Protein AF-A0A524GL02-F1 (afdb_monomer_lite)

Secondary structure (DSSP, 8-state):
---S-SS-HHHHHHHH--HHHHHHHHHHHHHHBS--S-HHHHHHTT---TT--EEEEET-TTTTTGGGGTTTS-TT-EEEEE-S--TTHHHHHHHHHHHHT-EEEEE-S-GGGGGGSPTT-EEEEEEES-GGG-GGGHHHHHHHEEEEEEEEEEEE-TTTTHHHHTHHHHHHHHTT----SS-HHHHHHHHS-TTTHHHHHTTTEEEEEEEEE--EEEEEGGGHHHHHHHHHTTHHHHTHHHHHH-GGGHHHHHHHHHHHHHHHHHHHSEEEEE--EEEEEEEEE--TTTSTTSS----B-TTT-PBEEEEEETTEEEEEETTT--EE---PEEEEEEE-B-TTSEEEEEEE-SSSSTT-EE-SEEEPPTTS-HHHHHHHHHHHHHSEEEEEEEEEEEEEEEETTTEEEEEEEEEEEEEEE-----TTEEEEEEEETTSPPPBS-HHHHHHHHHHHHHHHHHHHHHHHHHHH-GGGGG-TT----HHHHHHHHHHHHHHHHHHSHHHHHHHHHHHHHHH-GGGGGGHHHHHHHHHHHHHHHHHHHTT-TT---THHHHHHHHHHHHTT--HHHHHHHHHHHHHHHHHHHHHTTTTSSHHHHHHHHHHHHHHHHHHHHHHHHHHHHHT--

Radius of gyration: 33.57 Å; chains: 1; bounding box: 80×61×97 Å

Structure (mmCIF, N/CA/C/O backbone):
data_AF-A0A524GL02-F1
#
_entry.id   AF-A0A524GL02-F1
#
loop_
_atom_site.group_PDB
_atom_site.id
_atom_site.type_symbol
_atom_site.label_atom_id
_atom_site.label_alt_id
_atom_site.label_comp_id
_atom_site.label_asym_id
_atom_site.label_entity_id
_atom_site.label_seq_id
_atom_site.pdbx_PDB_ins_code
_atom_site.Cartn_x
_atom_site.Cartn_y
_atom_site.Cartn_z
_atom_site.occupancy
_atom_site.B_iso_or_equiv
_atom_site.auth_seq_id
_atom_site.auth_comp_id
_atom_site.auth_asym_id
_atom_site.auth_atom_id
_atom_site.pdbx_PDB_model_num
ATOM 1 N N . MET A 1 1 ? -1.924 -6.523 -8.157 1.00 28.69 1 MET A N 1
ATOM 2 C CA . MET A 1 1 ? -1.617 -5.116 -7.836 1.00 28.69 1 MET A CA 1
ATOM 3 C C . MET A 1 1 ? -0.428 -5.189 -6.901 1.00 28.69 1 MET A C 1
ATOM 5 O O . MET A 1 1 ? -0.619 -5.399 -5.720 1.00 28.69 1 MET A O 1
ATOM 9 N N . GLU A 1 2 ? 0.788 -5.145 -7.446 1.00 27.97 2 GLU A N 1
ATOM 10 C CA . GLU A 1 2 ? 2.040 -5.375 -6.697 1.00 27.97 2 GLU A CA 1
ATOM 11 C C . GLU A 1 2 ? 2.736 -4.093 -6.212 1.00 27.97 2 GLU A C 1
ATOM 13 O O . GLU A 1 2 ? 3.783 -4.165 -5.586 1.00 27.97 2 GLU A O 1
ATOM 18 N N . ASN A 1 3 ? 2.179 -2.902 -6.444 1.00 30.61 3 ASN A N 1
ATOM 19 C CA . ASN A 1 3 ? 2.923 -1.660 -6.218 1.00 30.61 3 ASN A CA 1
ATOM 20 C C . ASN A 1 3 ? 2.450 -0.900 -4.980 1.00 30.61 3 ASN A C 1
ATOM 22 O O . ASN A 1 3 ? 1.726 0.086 -5.086 1.00 30.61 3 ASN A O 1
ATOM 26 N N . ILE A 1 4 ? 2.910 -1.338 -3.806 1.00 37.28 4 ILE A N 1
ATOM 27 C CA . ILE A 1 4 ? 3.060 -0.457 -2.642 1.00 37.28 4 ILE A CA 1
ATOM 28 C C . ILE A 1 4 ? 4.566 -0.216 -2.477 1.00 37.28 4 ILE A C 1
ATOM 30 O O . ILE A 1 4 ? 5.282 -1.037 -1.921 1.00 37.28 4 ILE A O 1
ATOM 34 N N . HIS A 1 5 ? 5.020 0.897 -3.061 1.00 50.94 5 HIS A N 1
ATOM 35 C CA . HIS A 1 5 ? 6.333 1.539 -2.914 1.00 50.94 5 HIS A CA 1
ATOM 36 C C . HIS A 1 5 ? 7.578 0.630 -2.941 1.00 50.94 5 HIS A C 1
ATOM 38 O O . HIS A 1 5 ? 8.355 0.608 -1.991 1.00 50.94 5 HIS A O 1
ATOM 44 N N . LEU A 1 6 ? 7.853 -0.008 -4.092 1.00 57.62 6 LEU A N 1
ATOM 45 C CA . LEU A 1 6 ? 9.180 -0.588 -4.391 1.00 57.62 6 LEU A CA 1
ATOM 46 C C . LEU A 1 6 ? 10.317 0.433 -4.176 1.00 57.62 6 LEU A C 1
ATOM 48 O O . LEU A 1 6 ? 11.429 0.057 -3.824 1.00 57.62 6 LEU A O 1
ATOM 52 N N . TYR A 1 7 ? 10.031 1.729 -4.340 1.00 63.56 7 TYR A N 1
ATOM 53 C CA . TYR A 1 7 ? 10.954 2.848 -4.137 1.00 63.56 7 TYR A CA 1
ATOM 54 C C . TYR A 1 7 ? 10.343 3.886 -3.192 1.00 63.56 7 TYR A C 1
ATOM 56 O O . TYR A 1 7 ? 9.169 4.247 -3.329 1.00 63.56 7 TYR A O 1
ATOM 64 N N . THR A 1 8 ? 11.136 4.350 -2.223 1.00 65.88 8 THR A N 1
ATOM 65 C CA . THR A 1 8 ? 10.759 5.445 -1.324 1.00 65.88 8 THR A CA 1
ATOM 66 C C . THR A 1 8 ? 10.859 6.780 -2.061 1.00 65.88 8 THR A C 1
ATOM 68 O O . THR A 1 8 ? 11.523 6.900 -3.093 1.00 65.88 8 THR A O 1
ATOM 71 N N . ILE A 1 9 ? 10.218 7.819 -1.519 1.00 64.56 9 ILE A N 1
ATOM 72 C CA . ILE A 1 9 ? 10.353 9.184 -2.051 1.00 64.56 9 ILE A CA 1
ATOM 73 C C . ILE A 1 9 ? 11.824 9.630 -2.026 1.00 64.56 9 ILE A C 1
ATOM 75 O O . ILE A 1 9 ? 12.260 10.337 -2.932 1.00 64.56 9 ILE A O 1
ATOM 79 N N . ASP A 1 10 ? 12.600 9.191 -1.033 1.00 63.84 10 ASP A N 1
ATOM 80 C CA . ASP A 1 10 ? 14.013 9.544 -0.917 1.00 63.84 10 ASP A CA 1
ATOM 81 C C . ASP A 1 10 ? 14.881 8.850 -1.979 1.00 63.84 10 ASP A C 1
ATOM 83 O O . ASP A 1 10 ? 15.801 9.477 -2.505 1.00 63.84 10 ASP A O 1
ATOM 87 N N . ASP A 1 11 ? 14.553 7.616 -2.379 1.00 67.94 11 ASP A N 1
ATOM 88 C CA . ASP A 1 11 ? 15.238 6.918 -3.483 1.00 67.94 11 ASP A CA 1
ATOM 89 C C . ASP A 1 11 ? 15.036 7.650 -4.818 1.00 67.94 11 ASP A C 1
ATOM 91 O O . ASP A 1 11 ? 15.970 7.842 -5.607 1.00 67.94 11 ASP A O 1
ATOM 95 N N . ILE A 1 12 ? 13.804 8.110 -5.052 1.00 68.19 12 ILE A N 1
ATOM 96 C CA . ILE A 1 12 ? 13.435 8.886 -6.240 1.00 68.19 12 ILE A CA 1
ATOM 97 C C . ILE A 1 12 ? 14.132 10.253 -6.198 1.00 68.19 12 ILE A C 1
ATOM 99 O O . ILE A 1 12 ? 14.771 10.645 -7.176 1.00 68.19 12 ILE A O 1
ATOM 103 N N . LYS A 1 13 ? 14.108 10.949 -5.053 1.00 68.19 13 LYS A N 1
ATOM 104 C CA . LYS A 1 13 ? 14.817 12.226 -4.865 1.00 68.19 13 LYS A CA 1
ATOM 105 C C . LYS A 1 13 ? 16.302 12.103 -5.190 1.00 68.19 13 LYS A C 1
ATOM 107 O O . LYS A 1 13 ? 16.793 12.836 -6.043 1.00 68.19 13 LYS A O 1
ATOM 112 N N . ARG A 1 14 ? 17.002 11.132 -4.597 1.00 68.81 14 ARG A N 1
ATOM 113 C CA . ARG A 1 14 ? 18.447 10.930 -4.819 1.00 68.81 14 ARG A CA 1
ATOM 114 C C . ARG A 1 14 ? 18.798 10.665 -6.284 1.00 68.81 14 ARG A C 1
ATOM 116 O O . ARG A 1 14 ? 19.877 11.048 -6.729 1.00 68.81 14 ARG A O 1
ATOM 123 N N . THR A 1 15 ? 17.893 10.040 -7.036 1.00 63.97 15 THR A N 1
ATOM 124 C CA . THR A 1 15 ? 18.083 9.756 -8.466 1.00 63.97 15 THR A CA 1
ATOM 125 C C . THR A 1 15 ? 17.864 11.000 -9.337 1.00 63.97 15 THR A C 1
ATOM 127 O O . THR A 1 15 ? 18.634 11.248 -10.265 1.00 63.97 15 THR A O 1
ATOM 130 N N . TYR A 1 16 ? 16.834 11.803 -9.049 1.00 64.56 16 TYR A N 1
ATOM 131 C CA . TYR A 1 16 ? 16.331 12.821 -9.983 1.00 64.56 16 TYR A CA 1
ATOM 132 C C . TYR A 1 16 ? 16.578 14.287 -9.571 1.00 64.56 16 TYR A C 1
ATOM 134 O O . TYR A 1 16 ? 16.314 15.179 -10.374 1.00 64.56 16 TYR A O 1
ATOM 142 N N . GLU A 1 17 ? 17.135 14.571 -8.389 1.00 63.22 17 GLU A N 1
ATOM 143 C CA . GLU A 1 17 ? 17.296 15.938 -7.844 1.00 63.22 17 GLU A CA 1
ATOM 144 C C . GLU A 1 17 ? 18.359 16.817 -8.550 1.00 63.22 17 GLU A C 1
ATOM 146 O O . GLU A 1 17 ? 18.339 18.048 -8.439 1.00 63.22 17 GLU A O 1
ATOM 151 N N . SER A 1 18 ? 19.314 16.235 -9.286 1.00 62.78 18 SER A N 1
ATOM 152 C CA . SER A 1 18 ? 20.411 17.002 -9.902 1.00 62.78 18 SER A CA 1
ATOM 153 C C . SER A 1 18 ? 20.133 17.404 -11.357 1.00 62.78 18 SER A C 1
ATOM 155 O O . SER A 1 18 ? 20.278 16.608 -12.282 1.00 62.78 18 SER A O 1
ATOM 157 N N . ILE A 1 19 ? 19.826 18.685 -11.582 1.00 57.81 19 ILE A N 1
ATOM 158 C CA . ILE A 1 19 ? 19.571 19.268 -12.917 1.00 57.81 19 ILE A CA 1
ATOM 159 C C . ILE A 1 19 ? 20.794 19.178 -13.848 1.00 57.81 19 ILE A C 1
ATOM 161 O O . ILE A 1 19 ? 20.657 18.844 -15.024 1.00 57.81 19 ILE A O 1
ATOM 165 N N . GLN A 1 20 ? 22.007 19.423 -13.337 1.00 58.56 20 GLN A N 1
ATOM 166 C CA . GLN A 1 20 ? 23.239 19.335 -14.139 1.00 58.56 20 GLN A CA 1
ATOM 167 C C . GLN A 1 20 ? 23.483 17.918 -14.677 1.00 58.56 20 GLN A C 1
ATOM 169 O O . GLN A 1 20 ? 24.039 17.746 -15.763 1.00 58.56 20 GLN A O 1
ATOM 174 N N . ASN A 1 21 ? 23.017 16.903 -13.946 1.00 63.00 21 ASN A N 1
ATOM 175 C CA . ASN A 1 21 ? 23.101 15.514 -14.369 1.00 63.00 21 ASN A CA 1
ATOM 176 C C . ASN A 1 21 ? 22.163 15.220 -15.549 1.00 63.00 21 ASN A C 1
ATOM 178 O O . ASN A 1 21 ? 22.576 14.525 -16.471 1.00 63.00 21 ASN A O 1
ATOM 182 N N . HIS A 1 22 ? 20.960 15.803 -15.575 1.00 64.25 22 HIS A N 1
ATOM 183 C CA . HIS A 1 22 ? 19.982 15.602 -16.655 1.00 64.25 22 HIS A CA 1
ATOM 184 C C . HIS A 1 22 ? 20.449 16.158 -18.001 1.00 64.25 22 HIS A C 1
ATOM 186 O O . HIS A 1 22 ? 20.315 15.490 -19.025 1.00 64.25 22 HIS A O 1
ATOM 192 N N . VAL A 1 23 ? 21.075 17.341 -18.012 1.00 65.19 23 VAL A N 1
ATOM 193 C CA . VAL A 1 23 ? 21.658 17.932 -19.236 1.00 65.19 23 VAL A CA 1
ATOM 194 C C . VAL A 1 23 ? 22.751 17.028 -19.816 1.00 65.19 23 VAL A C 1
ATOM 196 O O . VAL A 1 23 ? 22.844 16.841 -21.031 1.00 65.19 23 VAL A O 1
ATOM 199 N N . ARG A 1 24 ? 23.562 16.426 -18.944 1.00 71.81 24 ARG A N 1
ATOM 200 C CA . ARG A 1 24 ? 24.654 15.533 -19.335 1.00 71.81 24 ARG A CA 1
ATOM 201 C C . ARG A 1 24 ? 24.135 14.179 -19.822 1.00 71.81 24 ARG A C 1
ATOM 203 O O . ARG A 1 24 ? 24.554 13.728 -20.882 1.00 71.81 24 ARG A O 1
ATOM 210 N N . THR A 1 25 ? 23.141 13.599 -19.147 1.00 76.06 25 THR A N 1
ATOM 211 C CA . THR A 1 25 ? 22.428 12.398 -19.612 1.00 76.06 25 THR A CA 1
ATOM 212 C C . THR A 1 25 ? 21.753 12.623 -20.964 1.00 76.06 25 THR A C 1
ATOM 214 O O . THR A 1 25 ? 21.853 11.761 -21.833 1.00 76.06 25 THR A O 1
ATOM 217 N N . LYS A 1 26 ? 21.129 13.788 -21.190 1.00 76.31 26 LYS A N 1
ATOM 218 C CA . LYS A 1 26 ? 20.567 14.163 -22.498 1.00 76.31 26 LYS A CA 1
ATOM 219 C C . LYS A 1 26 ? 21.640 14.143 -23.588 1.00 76.31 26 LYS A C 1
ATOM 221 O O . LYS A 1 26 ? 21.413 13.558 -24.639 1.00 76.31 26 LYS A O 1
ATOM 226 N N . ARG A 1 27 ? 22.818 14.727 -23.332 1.00 79.94 27 ARG A N 1
ATOM 227 C CA . ARG A 1 27 ? 23.951 14.700 -24.273 1.00 79.94 27 ARG A CA 1
ATOM 228 C C . ARG A 1 27 ? 24.434 13.274 -24.557 1.00 79.94 27 ARG A C 1
ATOM 230 O O . ARG A 1 27 ? 24.669 12.952 -25.713 1.00 79.94 27 ARG A O 1
ATOM 237 N N . ILE A 1 28 ? 24.560 12.434 -23.529 1.00 84.25 28 ILE A N 1
ATOM 238 C CA . ILE A 1 28 ? 24.955 11.027 -23.695 1.00 84.25 28 ILE A CA 1
ATOM 239 C C . ILE A 1 28 ? 23.932 10.292 -24.571 1.00 84.25 28 ILE A C 1
ATOM 241 O O . ILE A 1 28 ? 24.309 9.655 -25.547 1.00 84.25 28 ILE A O 1
ATOM 245 N N . ILE A 1 29 ? 22.634 10.435 -24.283 1.00 83.06 29 ILE A N 1
ATOM 246 C CA . ILE A 1 29 ? 21.576 9.825 -25.098 1.00 83.06 29 ILE A CA 1
ATOM 247 C C . ILE A 1 29 ? 21.675 10.314 -26.549 1.00 83.06 29 ILE A C 1
ATOM 249 O O . ILE A 1 29 ? 21.721 9.489 -27.446 1.00 83.06 29 ILE A O 1
ATOM 253 N N . LEU A 1 30 ? 21.774 11.624 -26.794 1.00 82.06 30 LEU A N 1
ATOM 254 C CA . LEU A 1 30 ? 21.858 12.168 -28.157 1.00 82.06 30 LEU A CA 1
ATOM 255 C C . LEU A 1 30 ? 23.078 11.668 -28.944 1.00 82.06 30 LEU A C 1
ATOM 257 O O . LEU A 1 30 ? 22.991 11.516 -30.157 1.00 82.06 30 LEU A O 1
ATOM 261 N N . ASN A 1 31 ? 24.200 11.418 -28.268 1.00 85.94 31 ASN A N 1
ATOM 262 C CA . ASN A 1 31 ? 25.437 10.994 -28.918 1.00 85.94 31 ASN A CA 1
ATOM 263 C C . ASN A 1 31 ? 25.479 9.493 -29.239 1.00 85.94 31 ASN A C 1
ATOM 265 O O . ASN A 1 31 ? 26.148 9.112 -30.196 1.00 85.94 31 ASN A O 1
ATOM 269 N N . TYR A 1 32 ? 24.812 8.656 -28.438 1.00 89.06 32 TYR A N 1
ATOM 270 C CA . TYR A 1 32 ? 24.940 7.192 -28.513 1.00 89.06 32 TYR A CA 1
ATOM 271 C C . TYR A 1 32 ? 23.640 6.463 -28.879 1.00 89.06 32 TYR A C 1
ATOM 273 O O . TYR A 1 32 ? 23.646 5.244 -29.030 1.00 89.06 32 TYR A O 1
ATOM 281 N N . SER A 1 33 ? 22.523 7.182 -29.013 1.00 88.94 33 SER A N 1
ATOM 282 C CA . SER A 1 33 ? 21.236 6.630 -29.449 1.00 88.94 33 SER A CA 1
ATOM 283 C C . SER A 1 33 ? 21.289 6.215 -30.915 1.00 88.94 33 SER A C 1
ATOM 285 O O . SER A 1 33 ? 21.628 7.024 -31.777 1.00 88.94 33 SER A O 1
ATOM 287 N N . GLN A 1 34 ? 20.920 4.967 -31.207 1.00 87.69 34 GLN A N 1
ATOM 288 C CA . GLN A 1 34 ? 20.782 4.497 -32.588 1.00 87.69 34 GLN A CA 1
ATOM 289 C C . GLN A 1 34 ? 19.579 5.135 -33.289 1.00 87.69 34 GLN A C 1
ATOM 291 O O . GLN A 1 34 ? 19.626 5.396 -34.490 1.00 87.69 34 GLN A O 1
ATOM 296 N N . ASN A 1 35 ? 18.515 5.422 -32.537 1.00 86.00 35 ASN A N 1
ATOM 297 C CA . ASN A 1 35 ? 17.372 6.172 -33.032 1.00 86.00 35 ASN A CA 1
ATOM 298 C C . ASN A 1 35 ? 17.5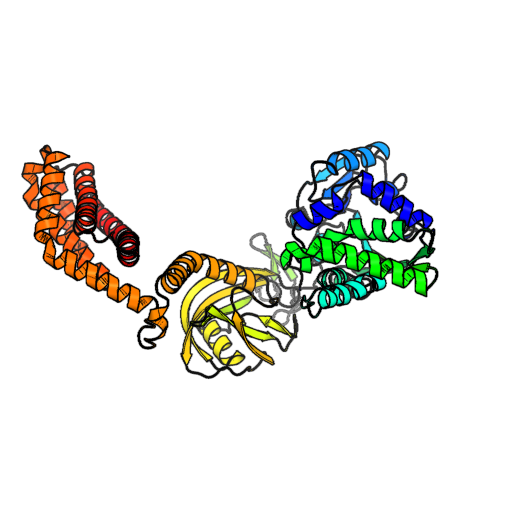60 7.663 -32.722 1.00 86.00 35 ASN A C 1
ATOM 300 O O . ASN A 1 35 ? 17.601 8.062 -31.557 1.00 86.00 35 ASN A O 1
ATOM 304 N N . THR A 1 36 ? 17.698 8.491 -33.759 1.00 80.81 36 THR A N 1
ATOM 305 C CA . THR A 1 36 ? 17.903 9.943 -33.617 1.00 80.81 36 THR A CA 1
ATOM 306 C C . THR A 1 36 ? 16.600 10.731 -33.490 1.00 80.81 36 THR A C 1
ATOM 308 O O . THR A 1 36 ? 16.652 11.949 -33.329 1.00 80.81 36 THR A O 1
ATOM 311 N N . GLY A 1 37 ? 15.441 10.074 -33.607 1.00 81.38 37 GLY A N 1
ATOM 312 C CA . GLY A 1 37 ? 14.141 10.712 -33.413 1.00 81.38 37 GLY A CA 1
ATOM 313 C C . GLY A 1 37 ? 13.922 11.137 -31.960 1.00 81.38 37 GLY A C 1
ATOM 314 O O . GLY A 1 37 ? 14.463 10.536 -31.031 1.00 81.38 37 GLY A O 1
ATOM 315 N N . ASP A 1 38 ? 13.108 12.170 -31.747 1.00 86.00 38 ASP A N 1
ATOM 316 C CA . ASP A 1 38 ? 12.673 12.551 -30.405 1.00 86.00 38 ASP A CA 1
ATOM 317 C C . ASP A 1 38 ? 11.358 11.843 -30.072 1.00 86.00 38 ASP A C 1
ATOM 319 O O . ASP A 1 38 ? 10.316 12.118 -30.668 1.00 86.00 38 ASP A O 1
ATOM 323 N N . ILE A 1 39 ? 11.384 10.946 -29.085 1.00 88.94 39 ILE A N 1
ATOM 324 C CA . ILE A 1 39 ? 10.184 10.233 -28.631 1.00 88.94 39 ILE A CA 1
ATOM 325 C C . ILE A 1 39 ? 9.063 11.187 -28.189 1.00 88.94 39 ILE A C 1
ATOM 327 O O . ILE A 1 39 ? 7.891 10.831 -28.271 1.00 88.94 39 ILE A O 1
ATOM 331 N N . ARG A 1 40 ? 9.391 12.410 -27.749 1.00 91.00 40 ARG A N 1
ATOM 332 C CA . ARG A 1 40 ? 8.402 13.436 -27.386 1.00 91.00 40 ARG A CA 1
ATOM 333 C C . ARG A 1 40 ? 7.663 13.958 -28.615 1.00 91.00 40 ARG A C 1
ATOM 335 O O . ARG A 1 40 ? 6.459 14.168 -28.550 1.00 91.00 40 ARG A O 1
ATOM 342 N N . GLU A 1 41 ? 8.363 14.128 -29.736 1.00 90.31 41 GLU A N 1
ATOM 343 C CA . GLU A 1 41 ? 7.744 14.499 -31.013 1.00 90.31 41 GLU A CA 1
ATOM 344 C C . GLU A 1 41 ? 6.885 13.348 -31.527 1.00 90.31 41 GLU A C 1
ATOM 346 O O . GLU A 1 41 ? 5.716 13.560 -31.832 1.00 90.31 41 GLU A O 1
ATOM 351 N N . VAL A 1 42 ? 7.404 12.114 -31.487 1.00 91.31 42 VAL A N 1
ATOM 352 C CA . VAL A 1 42 ? 6.635 10.899 -31.814 1.00 91.31 42 VAL A CA 1
ATOM 353 C C . VAL A 1 42 ? 5.395 10.779 -30.929 1.00 91.31 42 VAL A C 1
ATOM 355 O O . VAL A 1 42 ? 4.343 10.355 -31.391 1.00 91.31 42 VAL A O 1
ATOM 358 N N . ALA A 1 43 ? 5.461 11.188 -29.661 1.00 93.56 43 ALA A N 1
ATOM 359 C CA . ALA A 1 43 ? 4.314 11.156 -28.764 1.00 93.56 43 ALA A CA 1
ATOM 360 C C . ALA A 1 43 ? 3.227 12.183 -29.116 1.00 93.56 43 ALA A C 1
ATOM 362 O O . ALA A 1 43 ? 2.067 11.948 -28.785 1.00 93.56 43 ALA A O 1
ATOM 363 N N . LEU A 1 44 ? 3.575 13.272 -29.804 1.00 94.19 44 LEU A N 1
ATOM 364 C CA . LEU A 1 44 ? 2.671 14.376 -30.146 1.00 94.19 44 LEU A CA 1
ATOM 365 C C . LEU A 1 44 ? 2.277 14.403 -31.633 1.00 94.19 44 LEU A C 1
ATOM 367 O O . LEU A 1 44 ? 1.306 15.061 -32.004 1.00 94.19 44 LEU A O 1
ATOM 371 N N . GLU A 1 45 ? 3.009 13.689 -32.485 1.00 92.69 45 GLU A N 1
ATOM 372 C CA . GLU A 1 45 ? 2.822 13.669 -33.932 1.00 92.69 45 GLU A CA 1
ATOM 373 C C . GLU A 1 45 ? 1.390 13.274 -34.327 1.00 92.69 45 GLU A C 1
ATOM 375 O O . GLU A 1 45 ? 0.883 12.217 -33.947 1.00 92.69 45 GLU A O 1
ATOM 380 N N . GLY A 1 46 ? 0.734 14.130 -35.113 1.00 87.38 46 GLY A N 1
ATOM 381 C CA . GLY A 1 46 ? -0.623 13.891 -35.608 1.00 87.38 46 GLY A CA 1
ATOM 382 C C . GLY A 1 46 ? -1.751 14.196 -34.615 1.00 87.38 46 GLY A C 1
ATOM 383 O O . GLY A 1 46 ? -2.912 13.997 -34.968 1.00 87.38 46 GLY A O 1
ATOM 384 N N . LEU A 1 47 ? -1.455 14.702 -33.409 1.00 91.88 47 LEU A N 1
ATOM 385 C CA . LEU A 1 47 ? -2.482 15.115 -32.446 1.00 91.88 47 LEU A CA 1
ATOM 386 C C . LEU A 1 47 ? -2.997 16.534 -32.721 1.00 91.88 47 LEU A C 1
ATOM 388 O O . LEU A 1 47 ? -2.218 17.478 -32.849 1.00 91.88 47 LEU A O 1
ATOM 392 N N . ASP A 1 48 ? -4.322 16.705 -32.732 1.00 88.69 48 ASP A N 1
ATOM 393 C CA . ASP A 1 48 ? -4.952 18.030 -32.693 1.00 88.69 48 ASP A CA 1
ATOM 394 C C . ASP A 1 48 ? -5.085 18.507 -31.241 1.00 88.69 48 ASP A C 1
ATOM 396 O O . ASP A 1 48 ? -6.020 18.143 -30.527 1.00 88.69 48 ASP A O 1
ATOM 400 N N . LEU A 1 49 ? -4.144 19.346 -30.805 1.00 91.56 49 LEU A N 1
ATOM 401 C CA . LEU A 1 49 ? -4.136 19.933 -29.462 1.00 91.56 49 LEU A CA 1
ATOM 402 C C . LEU A 1 49 ? -4.775 21.331 -29.409 1.00 91.56 49 LEU A C 1
ATOM 404 O O . LEU A 1 49 ? -4.752 21.989 -28.370 1.00 91.56 49 LEU A O 1
ATOM 408 N N . SER A 1 50 ? -5.416 21.790 -30.491 1.00 86.25 50 SER A N 1
ATOM 409 C CA . SER A 1 50 ? -5.996 23.142 -30.581 1.00 86.25 50 SER A CA 1
ATOM 410 C C . SER A 1 50 ? -7.144 23.407 -29.591 1.00 86.25 50 SER A C 1
ATOM 412 O O . SER A 1 50 ? -7.549 24.559 -29.373 1.00 86.25 50 SER A O 1
ATOM 414 N N . ARG A 1 51 ? -7.709 22.348 -29.002 1.00 87.12 51 ARG A N 1
ATOM 415 C CA . ARG A 1 51 ? -8.813 22.405 -28.032 1.00 87.12 51 ARG A CA 1
ATOM 416 C C . ARG A 1 51 ? -8.364 22.295 -26.577 1.00 87.12 51 ARG A C 1
ATOM 418 O O . ARG A 1 51 ? -9.160 22.643 -25.711 1.00 87.12 51 ARG A O 1
ATOM 425 N N . VAL A 1 52 ? -7.126 21.871 -26.329 1.00 93.25 52 VAL A N 1
ATOM 426 C CA . VAL A 1 52 ? -6.568 21.682 -24.986 1.00 93.25 52 VAL A CA 1
ATOM 427 C C . VAL A 1 52 ? -6.450 23.035 -24.285 1.00 93.25 52 VAL A C 1
ATOM 429 O O . VAL A 1 52 ? -5.901 23.980 -24.850 1.00 93.25 52 VAL A O 1
ATOM 432 N N . ARG A 1 53 ? -6.989 23.135 -23.066 1.00 93.31 53 ARG A N 1
ATOM 433 C CA . ARG A 1 53 ? -6.932 24.334 -22.215 1.00 93.31 53 ARG A CA 1
ATOM 434 C C . ARG A 1 53 ? -6.287 24.062 -20.865 1.00 93.31 53 ARG A C 1
ATOM 436 O O . ARG A 1 53 ? -5.688 24.976 -20.312 1.00 93.31 53 ARG A O 1
ATOM 443 N N . ASN A 1 54 ? -6.394 22.841 -20.350 1.00 96.38 54 ASN A N 1
ATOM 444 C CA . ASN A 1 54 ? -5.798 22.431 -19.083 1.00 96.38 54 ASN A CA 1
ATOM 445 C C . ASN A 1 54 ? -4.934 21.183 -19.286 1.00 96.38 54 ASN A C 1
ATOM 447 O O . ASN A 1 54 ? -5.427 20.143 -19.727 1.00 96.38 54 ASN A O 1
ATOM 451 N N . VAL A 1 55 ? -3.653 21.285 -18.936 1.00 97.44 55 VAL A N 1
ATOM 452 C CA . VAL A 1 55 ? -2.667 20.202 -19.036 1.00 97.44 55 VAL A CA 1
ATOM 453 C C . VAL A 1 55 ? -2.176 19.821 -17.644 1.00 97.44 55 VAL A C 1
ATOM 455 O O . VAL A 1 55 ? -1.874 20.705 -16.845 1.00 97.44 55 VAL A O 1
ATOM 458 N N . LEU A 1 56 ? -2.044 18.524 -17.371 1.00 97.38 56 LEU A N 1
ATOM 459 C CA . LEU A 1 56 ? -1.354 17.997 -16.193 1.00 97.38 56 LEU A CA 1
ATOM 460 C C . LEU A 1 56 ? -0.140 17.166 -16.622 1.00 97.38 56 LEU A C 1
ATOM 462 O O . LEU A 1 56 ? -0.298 16.150 -17.296 1.00 97.38 56 LEU A O 1
ATOM 466 N N . ASP A 1 57 ? 1.058 17.556 -16.192 1.00 96.44 57 ASP A N 1
ATOM 467 C CA . ASP A 1 57 ? 2.293 16.777 -16.363 1.00 96.44 57 ASP A CA 1
ATOM 468 C C . ASP A 1 57 ? 2.652 16.088 -15.033 1.00 96.44 57 ASP A C 1
ATOM 470 O O . ASP A 1 57 ? 3.027 16.737 -14.051 1.00 96.44 57 ASP A O 1
ATOM 474 N N . MET A 1 58 ? 2.468 14.766 -14.972 1.00 94.31 58 MET A N 1
ATOM 475 C CA . MET A 1 58 ? 2.684 13.940 -13.783 1.00 94.31 58 MET A CA 1
ATOM 476 C C . MET A 1 58 ? 4.107 13.379 -13.738 1.00 94.31 58 MET A C 1
ATOM 478 O O . MET A 1 58 ? 4.505 12.566 -14.577 1.00 94.31 58 MET A O 1
ATOM 482 N N . GLY A 1 59 ? 4.851 13.727 -12.688 1.00 87.75 59 GLY A N 1
ATOM 483 C CA . GLY A 1 59 ? 6.292 13.483 -12.627 1.00 87.75 59 GLY A CA 1
ATOM 484 C C . GLY A 1 59 ? 7.036 14.413 -13.582 1.00 87.75 59 GLY A C 1
ATOM 485 O O . GLY A 1 59 ? 7.909 13.966 -14.323 1.00 87.75 59 GLY A O 1
ATOM 486 N N . CYS A 1 60 ? 6.646 15.691 -13.601 1.00 85.94 60 CYS A N 1
ATOM 487 C CA . CYS A 1 60 ? 7.075 16.644 -14.623 1.00 85.94 60 CYS A CA 1
ATOM 488 C C . CYS A 1 60 ? 8.582 16.943 -14.603 1.00 85.94 60 CYS A C 1
ATOM 490 O O . CYS A 1 60 ? 9.125 17.461 -15.586 1.00 85.94 60 CYS A O 1
ATOM 492 N N . GLY A 1 61 ? 9.277 16.669 -13.491 1.00 84.62 61 GLY A N 1
ATOM 493 C CA . GLY A 1 61 ? 10.668 17.059 -13.310 1.00 84.62 61 GLY A CA 1
ATOM 494 C C . GLY A 1 61 ? 10.855 18.555 -13.579 1.00 84.62 61 GLY A C 1
ATOM 495 O O . GLY A 1 61 ? 10.093 19.390 -13.098 1.00 84.62 61 GLY A O 1
ATOM 496 N N . TYR A 1 62 ? 11.837 18.900 -14.412 1.00 78.12 62 TYR A N 1
ATOM 497 C CA . TYR A 1 62 ? 12.097 20.279 -14.852 1.00 78.12 62 TYR A CA 1
ATOM 498 C C . TYR A 1 62 ? 11.260 20.726 -16.075 1.00 78.12 62 TYR A C 1
ATOM 500 O O . TYR A 1 62 ? 11.541 21.774 -16.660 1.00 78.12 62 TYR A O 1
ATOM 508 N N . GLY A 1 63 ? 10.250 19.947 -16.484 1.00 80.62 63 GLY A N 1
ATOM 509 C CA . GLY A 1 63 ? 9.370 20.255 -17.620 1.00 80.62 63 GLY A CA 1
ATOM 510 C C . GLY A 1 63 ? 9.889 19.773 -18.975 1.00 80.62 63 GLY A C 1
ATOM 511 O O . GLY A 1 63 ? 9.572 20.369 -20.000 1.00 80.62 63 GLY A O 1
ATOM 512 N N . PHE A 1 64 ? 10.697 18.708 -19.004 1.00 83.94 64 PHE A N 1
ATOM 513 C CA . PHE A 1 64 ? 11.325 18.220 -20.239 1.00 83.94 64 PHE A CA 1
ATOM 514 C C . PHE A 1 64 ? 10.319 17.787 -21.309 1.00 83.94 64 PHE A C 1
ATOM 516 O O . PHE A 1 64 ? 10.493 18.118 -22.478 1.00 83.94 64 PHE A O 1
ATOM 523 N N . PHE A 1 65 ? 9.284 17.030 -20.935 1.00 89.19 65 PHE A N 1
ATOM 524 C CA . PHE A 1 65 ? 8.236 16.667 -21.888 1.00 89.19 65 PHE A CA 1
ATOM 525 C C . PHE A 1 65 ? 7.372 17.887 -22.216 1.00 89.19 65 PHE A C 1
ATOM 527 O O . PHE A 1 65 ? 7.104 18.150 -23.384 1.00 89.19 65 PHE A O 1
ATOM 534 N N . THR A 1 66 ? 7.003 18.663 -21.190 1.00 91.25 66 THR A N 1
ATOM 535 C CA . THR A 1 66 ? 6.221 19.898 -21.333 1.00 91.25 66 THR A CA 1
ATOM 536 C C . THR A 1 66 ? 6.810 20.849 -22.385 1.00 91.25 66 THR A C 1
ATOM 538 O O . THR A 1 66 ? 6.053 21.373 -23.194 1.00 91.25 66 THR A O 1
ATOM 541 N N . GLU A 1 67 ? 8.138 21.011 -22.465 1.00 90.19 67 GLU A N 1
ATOM 542 C CA . GLU A 1 67 ? 8.815 21.839 -23.482 1.00 90.19 67 GLU A CA 1
ATOM 543 C C . GLU A 1 67 ? 8.378 21.519 -24.926 1.00 90.19 67 GLU A C 1
ATOM 545 O O . GLU A 1 67 ? 8.226 22.427 -25.746 1.00 90.19 67 GLU A O 1
ATOM 550 N N . SER A 1 68 ? 8.116 20.246 -25.236 1.00 90.00 68 SER A N 1
ATOM 551 C CA . SER A 1 68 ? 7.705 19.794 -26.573 1.00 90.00 68 SER A CA 1
ATOM 552 C C . SER A 1 68 ? 6.290 20.232 -26.968 1.00 90.00 68 SER A C 1
ATOM 554 O O . SER A 1 68 ? 5.930 20.127 -28.136 1.00 90.00 68 SER A O 1
ATOM 556 N N . LEU A 1 69 ? 5.494 20.772 -26.038 1.00 92.25 69 LEU A N 1
ATOM 557 C CA . LEU A 1 69 ? 4.166 21.333 -26.322 1.00 92.25 69 LEU A CA 1
ATOM 558 C C . LEU A 1 69 ? 4.225 22.758 -26.898 1.00 92.25 69 LEU A C 1
ATOM 560 O O . LEU A 1 69 ? 3.191 23.331 -27.254 1.00 92.25 69 LEU A O 1
ATOM 564 N N . LYS A 1 70 ? 5.418 23.363 -26.969 1.00 90.94 70 LYS A N 1
ATOM 565 C CA . LYS A 1 70 ? 5.597 24.750 -27.403 1.00 90.94 70 LYS A CA 1
ATOM 566 C C . LYS A 1 70 ? 5.040 24.967 -28.810 1.00 90.94 70 LYS A C 1
ATOM 568 O O . LYS A 1 70 ? 5.496 24.357 -29.770 1.00 90.94 70 LYS A O 1
ATOM 573 N N . GLY A 1 71 ? 4.091 25.895 -28.930 1.00 88.44 71 GLY A N 1
ATOM 574 C CA . GLY A 1 71 ? 3.475 26.249 -30.211 1.00 88.44 71 GLY A CA 1
ATOM 575 C C . GLY A 1 71 ? 2.392 25.277 -30.689 1.00 88.44 71 GLY A C 1
ATOM 576 O O . GLY A 1 71 ? 1.813 25.516 -31.745 1.00 88.44 71 GLY A O 1
ATOM 577 N N . LEU A 1 72 ? 2.088 24.223 -29.922 1.00 90.06 72 LEU A N 1
ATOM 578 C CA . LEU A 1 72 ? 1.007 23.275 -30.222 1.00 90.06 72 LEU A CA 1
ATOM 579 C C . LEU A 1 72 ? -0.299 23.608 -29.480 1.00 90.06 72 LEU A C 1
ATOM 581 O O . LEU A 1 72 ? -1.370 23.162 -29.888 1.00 90.06 72 LEU A O 1
ATOM 585 N N . LEU A 1 73 ? -0.219 24.397 -28.403 1.00 92.38 73 LEU A N 1
ATOM 586 C CA . LEU A 1 73 ? -1.346 24.774 -27.543 1.00 92.38 73 LEU A CA 1
ATOM 587 C C . LEU A 1 73 ? -1.746 26.242 -27.749 1.00 92.38 73 LEU A C 1
ATOM 589 O O . LEU A 1 73 ? -0.919 27.072 -28.137 1.00 92.38 73 LEU A O 1
ATOM 593 N N . LYS A 1 74 ? -2.995 26.589 -27.414 1.00 90.00 74 LYS A N 1
ATOM 594 C CA . LYS A 1 74 ? -3.476 27.985 -27.401 1.00 90.00 74 LYS A CA 1
ATOM 595 C C . LYS A 1 74 ? -2.774 28.806 -26.322 1.00 90.00 74 LYS A C 1
ATOM 597 O O . LYS A 1 74 ? -2.509 28.282 -25.248 1.00 90.00 74 LYS A O 1
ATOM 602 N N . GLU A 1 75 ? -2.553 30.096 -26.564 1.00 84.50 75 GLU A N 1
ATOM 603 C CA . GLU A 1 75 ? -1.840 30.993 -25.631 1.00 84.50 75 GLU A CA 1
ATOM 604 C C . GLU A 1 75 ? -2.445 31.021 -24.212 1.00 84.50 75 GLU A C 1
ATOM 606 O O . GLU A 1 75 ? -1.720 31.110 -23.229 1.00 84.50 75 GLU A O 1
ATOM 611 N N . GLU A 1 76 ? -3.766 30.861 -24.084 1.00 89.38 76 GLU A N 1
ATOM 612 C CA . GLU A 1 76 ? -4.482 30.854 -22.795 1.00 89.38 76 GLU A CA 1
ATOM 613 C C . GLU A 1 76 ? -4.400 29.516 -22.031 1.00 89.38 76 GLU A C 1
ATOM 615 O O . GLU A 1 76 ? -5.020 29.368 -20.977 1.00 89.38 76 GLU A O 1
ATOM 620 N N . THR A 1 77 ? -3.673 28.526 -22.557 1.00 93.81 77 THR A N 1
ATOM 621 C CA . THR A 1 77 ? -3.588 27.188 -21.957 1.00 93.81 77 THR A CA 1
ATOM 622 C C . THR A 1 77 ? -2.875 27.235 -20.611 1.00 93.81 77 THR A C 1
ATOM 624 O O . THR A 1 77 ? -1.826 27.867 -20.452 1.00 93.81 77 THR A O 1
ATOM 627 N N . HIS A 1 78 ? -3.447 26.528 -19.643 1.00 95.88 78 HIS A N 1
ATOM 628 C CA . HIS A 1 78 ? -2.912 26.366 -18.307 1.00 95.88 78 HIS A CA 1
ATOM 629 C C . HIS A 1 78 ? -2.215 25.010 -18.166 1.00 95.88 78 HIS A C 1
ATOM 631 O O . HIS A 1 78 ? -2.809 23.970 -18.453 1.00 95.88 78 HIS A O 1
ATOM 637 N N . ILE A 1 79 ? -0.959 25.018 -17.721 1.00 96.81 79 ILE A N 1
ATOM 638 C CA . ILE A 1 79 ? -0.139 23.815 -17.558 1.00 96.81 79 ILE A CA 1
ATOM 639 C C . ILE A 1 79 ? 0.205 23.636 -16.080 1.00 96.81 79 ILE A C 1
ATOM 641 O O . ILE A 1 79 ? 0.854 24.483 -15.469 1.00 96.81 79 ILE A O 1
ATOM 645 N N . VAL A 1 80 ? -0.204 22.511 -15.506 1.00 96.38 80 VAL A N 1
ATOM 646 C CA . VAL A 1 80 ? 0.057 22.151 -14.113 1.00 96.38 80 VAL A CA 1
ATOM 647 C C . VAL A 1 80 ? 1.110 21.049 -14.073 1.00 96.38 80 VAL A C 1
ATOM 649 O O . VAL A 1 80 ? 0.903 19.964 -14.612 1.00 96.38 80 VAL A O 1
ATOM 652 N N . GLY A 1 81 ? 2.241 21.312 -13.424 1.00 93.88 81 GLY A N 1
ATOM 653 C CA . GLY A 1 81 ? 3.253 20.297 -13.128 1.00 93.88 81 GLY A CA 1
ATOM 654 C C . GLY A 1 81 ? 3.009 19.659 -11.764 1.00 93.88 81 GLY A C 1
ATOM 655 O O . GLY A 1 81 ? 2.662 20.355 -10.809 1.00 93.88 81 GLY A O 1
ATOM 656 N N . MET A 1 82 ? 3.200 18.347 -11.647 1.00 92.06 82 MET A N 1
ATOM 657 C CA . MET A 1 82 ? 3.150 17.632 -10.371 1.00 92.06 82 MET A CA 1
ATOM 658 C C . MET A 1 82 ? 4.422 16.813 -10.171 1.00 92.06 82 MET A C 1
ATOM 660 O O . MET A 1 82 ? 4.731 15.939 -10.981 1.00 92.06 82 MET A O 1
ATOM 664 N N . ASP A 1 83 ? 5.135 17.053 -9.072 1.00 87.69 83 ASP A N 1
ATOM 665 C CA . ASP A 1 83 ? 6.343 16.306 -8.717 1.00 87.69 83 ASP A CA 1
ATOM 666 C C . ASP A 1 83 ? 6.573 16.313 -7.195 1.00 87.69 83 ASP A C 1
ATOM 668 O O . ASP A 1 83 ? 6.247 17.275 -6.502 1.00 87.69 83 ASP A O 1
ATOM 672 N N . VAL A 1 84 ? 7.164 15.241 -6.660 1.00 81.69 84 VAL A N 1
ATOM 673 C CA . VAL A 1 84 ? 7.500 15.128 -5.226 1.00 81.69 84 VAL A CA 1
ATOM 674 C C . VAL A 1 84 ? 8.742 15.939 -4.838 1.00 81.69 84 VAL A C 1
ATOM 676 O O . VAL A 1 84 ? 9.012 16.131 -3.648 1.00 81.69 84 VAL A O 1
ATOM 679 N N . ILE A 1 85 ? 9.530 16.388 -5.819 1.00 76.38 85 ILE A N 1
ATOM 680 C CA . ILE A 1 85 ? 10.750 17.174 -5.631 1.00 76.38 85 ILE A CA 1
ATOM 681 C C . ILE A 1 85 ? 10.420 18.658 -5.839 1.00 76.38 85 ILE A C 1
ATOM 683 O O . ILE A 1 85 ? 10.277 19.108 -6.967 1.00 76.38 85 ILE A O 1
ATOM 687 N N . ASP A 1 86 ? 10.327 19.447 -4.765 1.00 74.31 86 ASP A N 1
ATOM 688 C CA . ASP A 1 86 ? 9.948 20.869 -4.864 1.00 74.31 86 ASP A CA 1
ATOM 689 C C . ASP A 1 86 ? 11.138 21.789 -5.219 1.00 74.31 86 ASP A C 1
ATOM 691 O O . ASP A 1 86 ? 11.200 22.361 -6.308 1.00 74.31 86 ASP A O 1
ATOM 695 N N . HIS A 1 87 ? 12.130 21.873 -4.321 1.00 66.44 87 HIS A N 1
ATOM 696 C CA . HIS A 1 87 ? 13.128 22.956 -4.227 1.00 66.44 87 HIS A CA 1
ATOM 697 C C . HIS A 1 87 ? 13.945 23.296 -5.493 1.00 66.44 87 HIS A C 1
ATOM 699 O O . HIS A 1 87 ? 14.561 24.358 -5.523 1.00 66.44 87 HIS A O 1
ATOM 705 N N . LYS A 1 88 ? 13.990 22.428 -6.513 1.00 68.75 88 LYS A N 1
ATOM 706 C CA . LYS A 1 88 ? 14.715 22.660 -7.783 1.00 68.75 88 LYS A CA 1
ATOM 707 C C . LYS A 1 88 ? 13.855 22.475 -9.036 1.00 68.75 88 LYS A C 1
ATOM 709 O O . LYS A 1 88 ? 14.069 23.167 -10.034 1.00 68.75 88 LYS A O 1
ATOM 714 N N . ASN A 1 89 ? 12.885 21.563 -8.999 1.00 77.56 89 ASN A N 1
ATOM 715 C CA . ASN A 1 89 ? 12.046 21.266 -10.158 1.00 77.56 89 ASN A CA 1
ATOM 716 C C . ASN A 1 89 ? 10.946 22.313 -10.341 1.00 77.56 89 ASN A C 1
ATOM 718 O O . ASN A 1 89 ? 10.684 22.674 -11.482 1.00 77.56 89 ASN A O 1
ATOM 722 N N . ARG A 1 90 ? 10.383 22.877 -9.258 1.00 85.38 90 ARG A N 1
ATOM 723 C CA . ARG A 1 90 ? 9.341 23.915 -9.348 1.00 85.38 90 ARG A CA 1
ATOM 724 C C . ARG A 1 90 ? 9.797 25.116 -10.174 1.00 85.38 90 ARG A C 1
ATOM 726 O O . ARG A 1 90 ? 9.135 25.487 -11.137 1.00 85.38 90 ARG A O 1
ATOM 733 N N . GLU A 1 91 ? 10.920 25.727 -9.800 1.00 85.00 91 GLU A N 1
ATOM 734 C CA . GLU A 1 91 ? 11.432 26.930 -10.472 1.00 85.00 91 GLU A CA 1
ATOM 735 C C . GLU A 1 91 ? 11.786 26.641 -11.935 1.00 85.00 91 GLU A C 1
ATOM 737 O O . GLU A 1 91 ? 11.402 27.393 -12.832 1.00 85.00 91 GLU A O 1
ATOM 742 N N . SER A 1 92 ? 12.450 25.509 -12.184 1.00 83.75 92 SER A N 1
ATOM 743 C CA . SER A 1 92 ? 12.829 25.082 -13.533 1.00 83.75 92 SER A CA 1
ATOM 744 C C . SER A 1 92 ? 11.604 24.829 -14.416 1.00 83.75 92 SER A C 1
ATOM 746 O O . SER A 1 92 ? 11.547 25.320 -15.540 1.00 83.75 92 SER A O 1
ATOM 748 N N . PHE A 1 93 ? 10.598 24.122 -13.895 1.00 88.69 93 PHE A N 1
ATOM 749 C CA . PHE A 1 93 ? 9.347 23.837 -14.593 1.00 88.69 93 PHE A CA 1
ATOM 750 C C . PHE A 1 93 ? 8.582 25.121 -14.925 1.00 88.69 93 PHE A C 1
ATOM 752 O O . PHE A 1 93 ? 8.238 25.351 -16.083 1.00 88.69 93 PHE A O 1
ATOM 759 N N . LEU A 1 94 ? 8.367 25.997 -13.936 1.00 91.19 94 LEU A N 1
ATOM 760 C CA . LEU A 1 94 ? 7.656 27.263 -14.142 1.00 91.19 94 LEU A CA 1
ATOM 761 C C . LEU A 1 94 ? 8.395 28.173 -15.133 1.00 91.19 94 LEU A C 1
ATOM 763 O O . LEU A 1 94 ? 7.755 28.837 -15.950 1.00 91.19 94 LEU A O 1
ATOM 767 N N . THR A 1 95 ? 9.731 28.165 -15.116 1.00 88.38 95 THR A N 1
ATOM 768 C CA . THR A 1 95 ? 10.554 28.884 -16.100 1.00 88.38 95 THR A CA 1
ATOM 769 C C . THR A 1 95 ? 10.353 28.323 -17.507 1.00 88.38 95 THR A C 1
ATOM 771 O O . THR A 1 95 ? 10.145 29.093 -18.443 1.00 88.38 95 THR A O 1
ATOM 774 N N . THR A 1 96 ? 10.358 26.995 -17.668 1.00 87.88 96 THR A N 1
ATOM 775 C CA . THR A 1 96 ? 10.080 26.329 -18.950 1.00 87.88 96 THR A CA 1
ATOM 776 C C . THR A 1 96 ? 8.704 26.726 -19.489 1.00 87.88 96 THR A C 1
ATOM 778 O O . THR A 1 96 ? 8.615 27.204 -20.618 1.00 87.88 96 THR A O 1
ATOM 781 N N . VAL A 1 97 ? 7.652 26.636 -18.668 1.00 91.50 97 VAL A N 1
ATOM 782 C CA . VAL A 1 97 ? 6.278 27.002 -19.060 1.00 91.50 97 VAL A CA 1
ATOM 783 C C . VAL A 1 97 ? 6.172 28.486 -19.436 1.00 91.50 97 VAL A C 1
ATOM 785 O O . VAL A 1 97 ? 5.594 28.829 -20.469 1.00 91.50 97 VAL A O 1
ATOM 788 N N . THR A 1 98 ? 6.808 29.369 -18.662 1.00 91.62 98 THR A N 1
ATOM 789 C CA . THR A 1 98 ? 6.831 30.816 -18.942 1.00 91.62 98 THR A CA 1
ATOM 790 C C . THR A 1 98 ? 7.551 31.123 -20.259 1.00 91.62 98 THR A C 1
ATOM 792 O O . THR A 1 98 ? 7.058 31.908 -21.066 1.00 91.62 98 THR A O 1
ATOM 795 N N . ASN A 1 99 ? 8.681 30.463 -20.534 1.00 90.62 99 ASN A N 1
ATOM 796 C CA . ASN A 1 99 ? 9.445 30.619 -21.781 1.00 90.62 99 ASN A CA 1
ATOM 797 C C . ASN A 1 99 ? 8.705 30.101 -23.026 1.00 90.62 99 ASN A C 1
ATOM 799 O O . ASN A 1 99 ? 9.054 30.452 -24.159 1.00 90.62 99 ASN A O 1
ATOM 803 N N . MET A 1 100 ? 7.709 29.237 -22.832 1.00 90.94 100 MET A N 1
ATOM 804 C CA . MET A 1 100 ? 6.810 28.779 -23.889 1.00 90.94 100 MET A CA 1
ATOM 805 C C . MET A 1 100 ? 5.648 29.751 -24.135 1.00 90.94 100 MET A C 1
ATOM 807 O O . MET A 1 100 ? 5.019 29.655 -25.184 1.00 90.94 100 MET A O 1
ATOM 811 N N . GLY A 1 101 ? 5.402 30.695 -23.217 1.00 90.31 101 GLY A N 1
ATOM 812 C CA . GLY A 1 101 ? 4.318 31.674 -23.302 1.00 90.31 101 GLY A CA 1
ATOM 813 C C . GLY A 1 101 ? 2.996 31.219 -22.676 1.00 90.31 101 GLY A C 1
ATOM 814 O O . GLY A 1 101 ? 1.967 31.811 -22.983 1.00 90.31 101 GLY A O 1
ATOM 815 N N . TYR A 1 102 ? 3.005 30.194 -21.817 1.00 93.50 102 TYR A N 1
ATOM 816 C CA . TYR A 1 102 ? 1.799 29.658 -21.172 1.00 93.50 102 TYR A CA 1
ATOM 817 C C . TYR A 1 102 ? 1.730 30.015 -19.685 1.00 93.50 102 TYR A C 1
ATOM 819 O O . TYR A 1 102 ? 2.728 30.392 -19.063 1.00 93.50 102 TYR A O 1
ATOM 827 N N . LYS A 1 103 ? 0.543 29.864 -19.088 1.00 92.75 103 LYS A N 1
ATOM 828 C CA . LYS A 1 103 ? 0.367 29.987 -17.637 1.00 92.75 103 LYS A CA 1
ATOM 829 C C . LYS A 1 103 ? 0.731 28.660 -16.967 1.00 92.75 103 LYS A C 1
ATOM 831 O O . LYS A 1 103 ? 0.244 27.614 -17.392 1.00 92.75 103 LYS A O 1
ATOM 836 N N . GLY A 1 104 ? 1.554 28.708 -15.920 1.00 92.38 104 GLY A N 1
ATOM 837 C CA . GLY A 1 104 ? 2.030 27.522 -15.208 1.00 92.38 104 GLY A CA 1
ATOM 838 C C . GLY A 1 104 ? 1.712 27.530 -13.718 1.00 92.38 104 GLY A C 1
ATOM 839 O O . GLY A 1 104 ? 1.934 28.546 -13.065 1.00 92.38 104 GLY A O 1
ATOM 840 N N . ASP A 1 105 ? 1.289 26.382 -13.193 1.00 94.25 105 ASP A N 1
ATOM 841 C CA . ASP A 1 105 ? 1.186 26.088 -11.759 1.00 94.25 105 ASP A CA 1
ATOM 842 C C . ASP A 1 105 ? 1.993 24.820 -11.419 1.00 94.25 105 ASP A C 1
ATOM 844 O O . ASP A 1 105 ? 2.306 24.005 -12.290 1.00 94.25 105 ASP A O 1
ATOM 848 N N . PHE A 1 106 ? 2.348 24.637 -10.142 1.00 92.44 106 PHE A N 1
ATOM 849 C CA . PHE A 1 106 ? 3.127 23.478 -9.693 1.00 92.44 106 PHE A CA 1
ATOM 850 C C . PHE A 1 106 ? 2.639 22.924 -8.351 1.00 92.44 106 PHE A C 1
ATOM 852 O O . PHE A 1 106 ? 2.541 23.652 -7.355 1.00 92.44 106 PHE A O 1
ATOM 859 N N . ILE A 1 107 ? 2.413 21.612 -8.311 1.00 90.75 107 ILE A N 1
ATOM 860 C CA . ILE A 1 107 ? 1.954 20.852 -7.150 1.00 90.75 107 ILE A CA 1
ATOM 861 C C . ILE A 1 107 ? 3.117 20.013 -6.612 1.00 90.75 107 ILE A C 1
ATOM 863 O O . ILE A 1 107 ? 3.533 19.036 -7.233 1.00 90.75 107 ILE A O 1
ATOM 867 N N . ALA A 1 108 ? 3.611 20.383 -5.429 1.00 86.69 108 ALA A N 1
ATOM 868 C CA . ALA A 1 108 ? 4.683 19.677 -4.724 1.00 86.69 108 ALA A CA 1
ATOM 869 C C . ALA A 1 108 ? 4.133 18.562 -3.820 1.00 86.69 108 ALA A C 1
ATOM 871 O O . ALA A 1 108 ? 4.300 18.584 -2.600 1.00 86.69 108 ALA A O 1
ATOM 872 N N . GLU A 1 109 ? 3.420 17.609 -4.411 1.00 80.69 109 GLU A N 1
ATOM 873 C CA . GLU A 1 109 ? 2.801 16.490 -3.698 1.00 80.69 109 GLU A CA 1
ATOM 874 C C . GLU A 1 109 ? 3.018 15.179 -4.461 1.00 80.69 109 GLU A C 1
ATOM 876 O O . GLU A 1 109 ? 3.467 15.159 -5.607 1.00 80.69 109 GLU A O 1
ATOM 881 N N . ASN A 1 110 ? 2.707 14.050 -3.821 1.00 80.75 110 ASN A N 1
ATOM 882 C CA . ASN A 1 110 ? 2.740 12.763 -4.508 1.00 80.75 110 ASN A CA 1
ATOM 883 C C . ASN A 1 110 ? 1.617 12.652 -5.551 1.00 80.75 110 ASN A C 1
ATOM 885 O O . ASN A 1 110 ? 0.600 13.343 -5.492 1.00 80.75 110 ASN A O 1
ATOM 889 N N . ALA A 1 111 ? 1.763 11.687 -6.461 1.00 83.75 111 ALA A N 1
ATOM 890 C CA . ALA A 1 111 ? 0.764 11.425 -7.492 1.00 83.75 111 ALA A CA 1
ATOM 891 C C . ALA A 1 111 ? -0.635 11.106 -6.922 1.00 83.75 111 ALA A C 1
ATOM 893 O O . ALA A 1 111 ? -1.628 11.326 -7.604 1.00 83.75 111 ALA A O 1
ATOM 894 N N . ASN A 1 112 ? -0.760 10.653 -5.662 1.00 76.06 112 ASN A N 1
ATOM 895 C CA . ASN A 1 112 ? -2.070 10.393 -5.049 1.00 76.06 112 ASN A CA 1
ATOM 896 C C . ASN A 1 112 ? -2.917 11.666 -4.871 1.00 76.06 112 ASN A C 1
ATOM 898 O O . ASN A 1 112 ? -4.125 11.539 -4.673 1.00 76.06 112 ASN A O 1
ATOM 902 N N . ARG A 1 113 ? -2.334 12.870 -4.982 1.00 85.00 113 ARG A N 1
ATOM 903 C CA . ARG A 1 113 ? -3.066 14.144 -4.945 1.00 85.00 113 ARG A CA 1
ATOM 904 C C . ARG A 1 113 ? -4.187 14.220 -5.986 1.00 85.00 113 ARG A C 1
ATOM 906 O O . ARG A 1 113 ? -5.207 14.861 -5.734 1.00 85.00 113 ARG A O 1
ATOM 913 N N . ILE A 1 114 ? -4.066 13.507 -7.108 1.00 83.31 114 ILE A N 1
ATOM 914 C CA . ILE A 1 114 ? -5.119 13.489 -8.131 1.00 83.31 114 ILE A CA 1
ATOM 915 C C . ILE A 1 114 ? -6.449 12.912 -7.621 1.00 83.31 114 ILE A C 1
ATOM 917 O O . ILE A 1 114 ? -7.501 13.308 -8.111 1.00 83.31 114 ILE A O 1
ATOM 921 N N . LYS A 1 115 ? -6.437 12.063 -6.579 1.00 75.38 115 LYS A N 1
ATOM 922 C CA . LYS A 1 115 ? -7.651 11.480 -5.968 1.00 75.38 115 LYS A CA 1
ATOM 923 C C . LYS A 1 115 ? -8.614 12.529 -5.414 1.00 75.38 115 LYS A C 1
ATOM 925 O O . LYS A 1 115 ? -9.804 12.270 -5.291 1.00 75.38 115 LYS A O 1
ATOM 930 N N . THR A 1 116 ? -8.097 13.699 -5.046 1.00 75.81 116 THR A N 1
ATOM 931 C CA . THR A 1 116 ? -8.894 14.802 -4.493 1.00 75.81 116 THR A CA 1
ATOM 932 C C . THR A 1 116 ? -9.204 15.892 -5.517 1.00 75.81 116 THR A C 1
ATOM 934 O O . THR A 1 116 ? -9.829 16.885 -5.160 1.00 75.81 116 THR A O 1
ATOM 937 N N . MET A 1 117 ? -8.731 15.754 -6.759 1.00 84.25 117 MET A N 1
ATOM 938 C CA . MET A 1 117 ? -9.017 16.702 -7.839 1.00 84.25 117 MET A CA 1
ATOM 939 C C . MET A 1 117 ? -10.415 16.475 -8.411 1.00 84.25 117 MET A C 1
ATOM 941 O O . MET A 1 117 ? -10.939 15.362 -8.355 1.00 84.25 117 MET A O 1
ATOM 945 N N . GLU A 1 118 ? -11.004 17.524 -8.978 1.00 81.06 118 GLU A N 1
ATOM 946 C CA . GLU A 1 118 ? -12.325 17.462 -9.605 1.00 81.06 118 GLU A CA 1
ATOM 947 C C . GLU A 1 118 ? -12.314 16.572 -10.859 1.00 81.06 118 GLU A C 1
ATOM 949 O O . GLU A 1 118 ? -11.307 16.481 -11.569 1.00 81.06 118 GLU A O 1
ATOM 954 N N . ASP A 1 119 ? -13.436 15.894 -11.106 1.00 83.50 119 ASP A N 1
ATOM 955 C CA . ASP A 1 119 ? -13.647 15.090 -12.314 1.00 83.50 119 ASP A CA 1
ATOM 956 C C . ASP A 1 119 ? -13.564 15.989 -13.560 1.00 83.50 119 ASP A C 1
ATOM 958 O O . ASP A 1 119 ? -13.999 17.140 -13.521 1.00 83.50 119 ASP A O 1
ATOM 962 N N . SER A 1 120 ? -13.026 15.465 -14.664 1.00 89.06 120 SER A N 1
ATOM 963 C CA . SER A 1 120 ? -12.943 16.181 -15.950 1.00 89.06 120 SER A CA 1
ATOM 964 C C . SER A 1 120 ? -12.333 17.593 -15.870 1.00 89.06 120 SER A C 1
ATOM 966 O O . SER A 1 120 ? -12.785 18.523 -16.538 1.00 89.06 120 SER A O 1
ATOM 968 N N . SER A 1 121 ? -11.294 17.752 -15.049 1.00 91.81 121 SER A N 1
ATOM 969 C CA . SER A 1 121 ? -10.568 19.010 -14.836 1.00 91.81 121 SER A CA 1
ATOM 970 C C . SER A 1 121 ? -9.429 19.255 -15.839 1.00 91.81 121 SER A C 1
ATOM 972 O O . SER A 1 121 ? -8.967 20.392 -15.962 1.00 91.81 121 SER A O 1
ATOM 974 N N . PHE A 1 122 ? -8.994 18.230 -16.581 1.00 96.19 122 PHE A N 1
ATOM 975 C CA . PHE A 1 122 ? -7.887 18.312 -17.540 1.00 96.19 122 PHE A CA 1
ATOM 976 C C . PHE A 1 122 ? -8.268 17.804 -18.933 1.00 96.19 122 PHE A C 1
ATOM 978 O O . PHE A 1 122 ? -8.982 16.817 -19.077 1.00 96.19 122 PHE A O 1
ATOM 985 N N . ASP A 1 123 ? -7.734 18.447 -19.972 1.00 96.12 123 ASP A N 1
ATOM 986 C CA . ASP A 1 123 ? -7.912 18.033 -21.372 1.00 96.12 123 ASP A CA 1
ATOM 987 C C . ASP A 1 123 ? -6.752 17.141 -21.851 1.00 96.12 123 ASP A C 1
ATOM 989 O O . ASP A 1 123 ? -6.907 16.338 -22.769 1.00 96.12 123 ASP A O 1
ATOM 993 N N . LEU A 1 124 ? -5.577 17.282 -21.232 1.00 97.56 124 LEU A N 1
ATOM 994 C CA . LEU A 1 124 ? -4.381 16.503 -21.534 1.00 97.56 124 LEU A CA 1
ATOM 995 C C . LEU A 1 124 ? -3.674 16.121 -20.234 1.00 97.56 124 LEU A C 1
ATOM 997 O O . LEU A 1 124 ? -3.314 16.990 -19.441 1.00 97.56 124 LEU A O 1
ATOM 1001 N N . VAL A 1 125 ? -3.436 14.828 -20.034 1.00 97.81 125 VAL A N 1
ATOM 1002 C CA . VAL A 1 125 ? -2.594 14.325 -18.942 1.00 97.81 125 VAL A CA 1
ATOM 1003 C C . VAL A 1 125 ? -1.388 13.620 -19.550 1.00 97.81 125 VAL A C 1
ATOM 1005 O O . VAL A 1 125 ? -1.524 12.823 -20.478 1.00 97.81 125 VAL A O 1
ATOM 1008 N N . ILE A 1 126 ? -0.202 13.909 -19.028 1.00 97.75 126 ILE A N 1
ATOM 1009 C CA . ILE A 1 126 ? 1.063 13.331 -19.475 1.00 97.75 126 ILE A CA 1
ATOM 1010 C C . ILE A 1 126 ? 1.716 12.619 -18.293 1.00 97.75 126 ILE A C 1
ATOM 1012 O O . ILE A 1 126 ? 1.805 13.166 -17.199 1.00 97.75 126 ILE A O 1
ATOM 1016 N N . ALA A 1 127 ? 2.192 11.398 -18.521 1.00 96.50 127 ALA A N 1
ATOM 1017 C CA . ALA A 1 127 ? 3.026 10.652 -17.587 1.00 96.50 127 ALA A CA 1
ATOM 1018 C C . ALA A 1 127 ? 4.221 10.058 -18.346 1.00 96.50 127 ALA A C 1
ATOM 1020 O O . ALA A 1 127 ? 4.176 8.931 -18.848 1.00 96.50 127 ALA A O 1
ATOM 1021 N N . SER A 1 128 ? 5.293 10.841 -18.474 1.00 94.25 128 SER A N 1
ATOM 1022 C CA . SER A 1 128 ? 6.493 10.450 -19.220 1.00 94.25 128 SER A CA 1
ATOM 1023 C C . SER A 1 128 ? 7.531 9.816 -18.293 1.00 94.25 128 SER A C 1
ATOM 1025 O O . SER A 1 128 ? 8.084 10.490 -17.429 1.00 94.25 128 SER A O 1
ATOM 1027 N N . TYR A 1 129 ? 7.789 8.514 -18.453 1.00 90.62 129 TYR A N 1
ATOM 1028 C CA . TYR A 1 129 ? 8.683 7.713 -17.604 1.00 90.62 129 TYR A CA 1
ATOM 1029 C C . TYR A 1 129 ? 8.399 7.847 -16.095 1.00 90.62 129 TYR A C 1
ATOM 1031 O O . TYR A 1 129 ? 9.308 7.831 -15.266 1.00 90.62 129 TYR A O 1
ATOM 1039 N N . SER A 1 130 ? 7.124 7.991 -15.731 1.00 91.75 130 SER A N 1
ATOM 1040 C CA . SER A 1 130 ? 6.691 8.157 -14.340 1.00 91.75 130 SER A CA 1
ATOM 1041 C C . SER A 1 130 ? 5.596 7.167 -13.932 1.00 91.75 130 SER A C 1
ATOM 1043 O O . SER A 1 130 ? 5.552 6.743 -12.778 1.00 91.75 130 SER A O 1
ATOM 1045 N N . LEU A 1 131 ? 4.755 6.715 -14.872 1.00 91.69 131 LEU A N 1
ATOM 1046 C CA . LEU A 1 131 ? 3.571 5.902 -14.569 1.00 91.69 131 LEU A CA 1
ATOM 1047 C C . LEU A 1 131 ? 3.887 4.551 -13.908 1.00 91.69 131 LEU A C 1
ATOM 1049 O O . LEU A 1 131 ? 3.091 4.066 -13.107 1.00 91.69 131 LEU A O 1
ATOM 1053 N N . TYR A 1 132 ? 5.055 3.959 -14.175 1.00 88.56 132 TYR A N 1
ATOM 1054 C CA . TYR A 1 132 ? 5.490 2.719 -13.519 1.00 88.56 132 TYR A CA 1
ATOM 1055 C C . TYR A 1 132 ? 5.719 2.871 -12.003 1.00 88.56 132 TYR A C 1
ATOM 1057 O O . TYR A 1 132 ? 5.686 1.873 -11.287 1.00 88.56 132 TYR A O 1
ATOM 1065 N N . PHE A 1 133 ? 5.854 4.095 -11.473 1.00 83.50 133 PHE A N 1
ATOM 1066 C CA . PHE A 1 133 ? 5.871 4.340 -10.024 1.00 83.50 133 PHE A CA 1
ATOM 1067 C C . PHE A 1 133 ? 4.472 4.346 -9.387 1.00 83.50 133 PHE A C 1
ATOM 1069 O O . PHE A 1 133 ? 4.351 4.163 -8.176 1.00 83.50 133 PHE A O 1
ATOM 1076 N N . PHE A 1 134 ? 3.413 4.573 -10.168 1.00 86.19 134 PHE A N 1
ATOM 1077 C CA . PHE A 1 134 ? 2.041 4.708 -9.664 1.00 86.19 134 PHE A CA 1
ATOM 1078 C C . PHE A 1 134 ? 0.966 4.134 -10.614 1.00 86.19 134 PHE A C 1
ATOM 1080 O O . PHE A 1 134 ? -0.054 4.780 -10.865 1.00 86.19 134 PHE A O 1
ATOM 1087 N N . PRO A 1 135 ? 1.105 2.889 -11.111 1.00 82.81 135 PRO A N 1
ATOM 1088 C CA . PRO A 1 135 ? 0.157 2.326 -12.078 1.00 82.81 135 PRO A CA 1
ATOM 1089 C C . PRO A 1 135 ? -1.244 2.089 -11.496 1.00 82.81 135 PRO A C 1
ATOM 1091 O O . PRO A 1 135 ? -2.199 1.894 -12.242 1.00 82.81 135 PRO A O 1
ATOM 1094 N N . HIS A 1 136 ? -1.403 2.106 -10.169 1.00 77.38 136 HIS A N 1
ATOM 1095 C CA . HIS A 1 136 ? -2.710 2.030 -9.507 1.00 77.38 136 HIS A CA 1
ATOM 1096 C C . HIS A 1 136 ? -3.571 3.283 -9.718 1.00 77.38 136 HIS A C 1
ATOM 1098 O O . HIS A 1 136 ? -4.764 3.243 -9.441 1.00 77.38 136 HIS A O 1
ATOM 1104 N N . LEU A 1 137 ? -2.987 4.384 -10.201 1.00 84.88 137 LEU A N 1
ATOM 1105 C CA . LEU A 1 137 ? -3.677 5.653 -10.430 1.00 84.88 137 LEU A CA 1
ATOM 1106 C C . LEU A 1 137 ? -4.270 5.804 -11.836 1.00 84.88 137 LEU A C 1
ATOM 1108 O O . LEU A 1 137 ? -4.891 6.824 -12.106 1.00 84.88 137 LEU A O 1
ATOM 1112 N N . ILE A 1 138 ? -4.134 4.811 -12.721 1.00 88.00 138 ILE A N 1
ATOM 1113 C CA . ILE A 1 138 ? -4.656 4.886 -14.100 1.00 88.00 138 ILE A CA 1
ATOM 1114 C C . ILE A 1 138 ? -6.161 5.209 -14.127 1.00 88.00 138 ILE A C 1
ATOM 1116 O O . ILE A 1 138 ? -6.598 6.029 -14.931 1.00 88.00 138 ILE A O 1
ATOM 1120 N N . GLY A 1 139 ? -6.950 4.631 -13.215 1.00 82.56 139 GLY A N 1
ATOM 1121 C CA . GLY A 1 139 ? -8.380 4.940 -13.119 1.00 82.56 139 GLY A CA 1
ATOM 1122 C C . GLY A 1 139 ? -8.677 6.374 -12.677 1.00 82.56 139 GLY A C 1
ATOM 1123 O O . GLY A 1 139 ? -9.608 6.994 -13.182 1.00 82.56 139 GLY A O 1
ATOM 1124 N N . GLU A 1 140 ? -7.855 6.930 -11.790 1.00 84.06 140 GLU A N 1
ATOM 1125 C CA . GLU A 1 140 ? -7.971 8.325 -11.357 1.00 84.06 140 GLU A CA 1
ATOM 1126 C C . GLU A 1 140 ? -7.526 9.296 -12.456 1.00 84.06 140 GLU A C 1
ATOM 1128 O O . GLU A 1 140 ? -8.144 10.342 -12.624 1.00 84.06 140 GLU A O 1
ATOM 1133 N N . ILE A 1 141 ? -6.512 8.928 -13.249 1.00 94.06 141 ILE A N 1
ATOM 1134 C CA . ILE A 1 141 ? -6.097 9.674 -14.445 1.00 94.06 141 ILE A CA 1
ATOM 1135 C C . ILE A 1 141 ? -7.252 9.747 -15.449 1.00 94.06 141 ILE A C 1
ATOM 1137 O O . ILE A 1 141 ? -7.557 10.823 -15.955 1.00 94.06 141 ILE A O 1
ATOM 1141 N N . ALA A 1 142 ? -7.934 8.626 -15.701 1.00 92.19 142 ALA A N 1
ATOM 1142 C CA . ALA A 1 142 ? -9.114 8.617 -16.563 1.00 92.19 142 ALA A CA 1
ATOM 1143 C C . ALA A 1 142 ? -10.254 9.485 -15.998 1.00 92.19 142 ALA A C 1
ATOM 1145 O O . ALA A 1 142 ? -10.913 10.183 -16.759 1.00 92.19 142 ALA A O 1
ATOM 1146 N N . ARG A 1 143 ? -10.462 9.499 -14.673 1.00 88.44 143 ARG A N 1
ATOM 1147 C CA . ARG A 1 143 ? -11.508 10.304 -14.013 1.00 88.44 143 ARG A CA 1
ATOM 1148 C C . ARG A 1 143 ? -11.294 11.816 -14.153 1.00 88.44 143 ARG A C 1
ATOM 1150 O O . ARG A 1 143 ? -12.257 12.558 -14.331 1.00 88.44 143 ARG A O 1
ATOM 1157 N N . ILE A 1 144 ? -10.056 12.290 -14.026 1.00 92.81 144 ILE A N 1
ATOM 1158 C CA . ILE A 1 144 ? -9.754 13.731 -14.100 1.00 92.81 144 ILE A CA 1
ATOM 1159 C C . ILE A 1 144 ? -9.695 14.257 -15.541 1.00 92.81 144 ILE A C 1
ATOM 1161 O O . ILE A 1 144 ? -9.658 15.471 -15.734 1.00 92.81 144 ILE A O 1
ATOM 1165 N N . LEU A 1 145 ? -9.691 13.376 -16.546 1.00 94.69 145 LEU A N 1
ATOM 1166 C CA . LEU A 1 145 ? -9.723 13.761 -17.954 1.00 94.69 145 LEU A CA 1
ATOM 1167 C C . LEU A 1 145 ? -11.142 14.128 -18.410 1.00 94.69 145 LEU A C 1
ATOM 1169 O O . LEU A 1 145 ? -12.136 13.528 -17.996 1.00 94.69 145 LEU A O 1
ATOM 1173 N N . ALA A 1 146 ? -11.239 15.134 -19.277 1.00 92.56 146 ALA A N 1
ATOM 1174 C CA . ALA A 1 146 ? -12.460 15.459 -20.006 1.00 92.56 146 ALA A CA 1
ATOM 1175 C C . ALA A 1 146 ? -12.857 14.319 -20.965 1.00 92.56 146 ALA A C 1
ATOM 1177 O O . ALA A 1 146 ? -12.026 13.491 -21.323 1.00 92.56 146 ALA A O 1
ATOM 1178 N N . GLU A 1 147 ? -14.112 14.288 -21.423 1.00 86.69 147 GLU A N 1
ATOM 1179 C CA . GLU A 1 147 ? -14.639 13.228 -22.308 1.00 86.69 147 GLU A CA 1
ATOM 1180 C C . GLU A 1 147 ? -13.827 13.059 -23.609 1.00 86.69 147 GLU A C 1
ATOM 1182 O O . GLU A 1 147 ? -13.557 11.936 -24.036 1.00 86.69 147 GLU A O 1
ATOM 1187 N N . ASP A 1 148 ? -13.367 14.173 -24.184 1.00 89.62 148 ASP A N 1
ATOM 1188 C CA . ASP A 1 148 ? -12.479 14.216 -25.357 1.00 89.62 148 ASP A CA 1
ATOM 1189 C C . ASP A 1 148 ? -10.989 14.340 -24.971 1.00 89.62 148 ASP A C 1
ATOM 1191 O O . ASP A 1 148 ? -10.139 14.662 -25.803 1.00 89.62 148 ASP A O 1
ATOM 1195 N N . GLY A 1 149 ? -10.666 14.132 -23.693 1.00 94.00 149 GLY A N 1
ATOM 1196 C CA . GLY A 1 149 ? -9.327 14.288 -23.149 1.00 94.00 149 GLY A CA 1
ATOM 1197 C C . GLY A 1 149 ? -8.363 13.198 -23.615 1.00 94.00 149 GLY A C 1
ATOM 1198 O O . GLY A 1 149 ? -8.754 12.060 -23.897 1.00 94.00 149 GLY A O 1
ATOM 1199 N N . ILE A 1 150 ? -7.079 13.548 -23.672 1.00 97.12 150 ILE A N 1
ATOM 1200 C CA . ILE A 1 150 ? -6.007 12.658 -24.128 1.00 97.12 150 ILE A CA 1
ATOM 1201 C C . ILE A 1 150 ? -5.095 12.322 -22.949 1.00 97.12 150 ILE A C 1
ATOM 1203 O O . ILE A 1 150 ? -4.622 13.208 -22.237 1.00 97.12 150 ILE A O 1
ATOM 1207 N N . PHE A 1 151 ? -4.799 11.037 -22.768 1.00 97.94 151 PHE A N 1
ATOM 1208 C CA . PHE A 1 151 ? -3.735 10.591 -21.873 1.00 97.94 151 PHE A CA 1
ATOM 1209 C C . PHE A 1 151 ? -2.525 10.117 -22.674 1.00 97.94 151 PHE A C 1
ATOM 1211 O O . PHE A 1 151 ? -2.655 9.230 -23.518 1.00 97.94 151 PHE A O 1
ATOM 1218 N N . ILE A 1 152 ? -1.344 10.660 -22.384 1.00 98.12 152 ILE A N 1
ATOM 1219 C CA . ILE A 1 152 ? -0.081 10.228 -22.988 1.00 98.12 152 ILE A CA 1
ATOM 1220 C C . ILE A 1 152 ? 0.800 9.610 -21.904 1.00 98.12 152 ILE A C 1
ATOM 1222 O O . ILE A 1 152 ? 1.225 10.293 -20.972 1.00 98.12 152 ILE A O 1
ATOM 1226 N N . ALA A 1 153 ? 1.117 8.326 -22.049 1.00 97.62 153 ALA A N 1
ATOM 1227 C CA . ALA A 1 153 ? 2.078 7.635 -21.198 1.00 97.62 153 ALA A CA 1
ATOM 1228 C C . ALA A 1 153 ? 3.289 7.196 -22.022 1.00 97.62 153 ALA A C 1
ATOM 1230 O O . ALA A 1 153 ? 3.139 6.495 -23.021 1.00 97.62 153 ALA A O 1
ATOM 1231 N N . VAL A 1 154 ? 4.490 7.571 -21.582 1.00 96.31 154 VAL A N 1
ATOM 1232 C CA . VAL A 1 154 ? 5.751 7.094 -22.173 1.00 96.31 154 VAL A CA 1
ATOM 1233 C C . VAL A 1 154 ? 6.414 6.147 -21.184 1.00 96.31 154 VAL A C 1
ATOM 1235 O O . VAL A 1 154 ? 6.575 6.490 -20.012 1.00 96.31 154 VAL A O 1
ATOM 1238 N N . THR A 1 155 ? 6.780 4.948 -21.627 1.00 94.81 155 THR A N 1
ATOM 1239 C CA . THR A 1 155 ? 7.464 3.960 -20.784 1.00 94.81 155 THR A CA 1
ATOM 1240 C C . THR A 1 155 ? 8.454 3.128 -21.598 1.00 94.81 155 THR A C 1
ATOM 1242 O O . THR A 1 155 ? 8.569 3.302 -22.807 1.00 94.81 155 THR A O 1
ATOM 1245 N N . HIS A 1 156 ? 9.169 2.233 -20.928 1.00 93.62 156 HIS A N 1
ATOM 1246 C CA . HIS A 1 156 ? 10.163 1.331 -21.503 1.00 93.62 156 HIS A CA 1
ATOM 1247 C C . HIS A 1 156 ? 9.624 -0.105 -21.643 1.00 93.62 156 HIS A C 1
ATOM 1249 O O . HIS A 1 156 ? 8.539 -0.446 -21.158 1.00 93.62 156 HIS A O 1
ATOM 1255 N N . THR A 1 157 ? 10.399 -0.971 -22.290 1.00 92.25 157 THR A N 1
ATOM 1256 C CA . THR A 1 157 ? 10.175 -2.428 -22.286 1.00 92.25 157 THR A CA 1
ATOM 1257 C C . THR A 1 157 ? 10.663 -3.083 -20.997 1.00 92.25 157 THR A C 1
ATOM 1259 O O . THR A 1 157 ? 11.590 -2.595 -20.351 1.00 92.25 157 THR A O 1
ATOM 1262 N N . GLU A 1 158 ? 10.113 -4.247 -20.643 1.00 90.38 158 GLU A N 1
ATOM 1263 C CA . GLU A 1 158 ? 10.625 -5.052 -19.514 1.00 90.38 158 GLU A CA 1
ATOM 1264 C C . GLU A 1 158 ? 12.108 -5.430 -19.665 1.00 90.38 158 GLU A C 1
ATOM 1266 O O . GLU A 1 158 ? 12.791 -5.696 -18.680 1.00 90.38 158 GLU A O 1
ATOM 1271 N N . SER A 1 159 ? 12.618 -5.429 -20.900 1.00 87.69 159 SER A N 1
ATOM 1272 C CA . SER A 1 159 ? 14.013 -5.730 -21.238 1.00 87.69 159 SER A CA 1
ATOM 1273 C C . SER A 1 159 ? 14.931 -4.501 -21.271 1.00 87.69 159 SER A C 1
ATOM 1275 O O . SER A 1 159 ? 16.089 -4.614 -21.682 1.00 87.69 159 SER A O 1
ATOM 1277 N N . SER A 1 160 ? 14.446 -3.327 -20.860 1.00 90.00 160 SER A N 1
ATOM 1278 C CA . SER A 1 160 ? 15.249 -2.104 -20.830 1.00 90.00 160 SER A CA 1
ATOM 1279 C C . SER A 1 160 ? 16.469 -2.275 -19.925 1.00 90.00 160 SER A C 1
ATOM 1281 O O . SER A 1 160 ? 16.359 -2.750 -18.797 1.00 90.00 160 SER A O 1
ATOM 1283 N N . LEU A 1 161 ? 17.648 -1.894 -20.421 1.00 90.31 161 LEU A N 1
ATOM 1284 C CA . LEU A 1 161 ? 18.940 -2.028 -19.740 1.00 90.31 161 LEU A CA 1
ATOM 1285 C C . LEU A 1 161 ? 19.293 -3.460 -19.300 1.00 90.31 161 LEU A C 1
ATOM 1287 O O . LEU A 1 161 ? 20.085 -3.623 -18.365 1.00 90.31 161 LEU A O 1
ATOM 1291 N N . LYS A 1 162 ? 18.741 -4.498 -19.947 1.00 91.06 162 LYS A N 1
ATOM 1292 C CA . LYS A 1 162 ? 18.990 -5.904 -19.580 1.00 91.06 162 LYS A CA 1
ATOM 1293 C C . LYS A 1 162 ? 20.479 -6.238 -19.463 1.00 91.06 162 LYS A C 1
ATOM 1295 O O . LYS A 1 162 ? 20.853 -6.992 -18.572 1.00 91.06 162 LYS A O 1
ATOM 1300 N N . GLU A 1 163 ? 21.328 -5.648 -20.307 1.00 91.56 163 GLU A N 1
ATOM 1301 C CA . GLU A 1 163 ? 22.770 -5.903 -20.338 1.00 91.56 163 GLU A CA 1
ATOM 1302 C C . GLU A 1 163 ? 23.453 -5.443 -19.047 1.00 91.56 163 GLU A C 1
ATOM 1304 O O . GLU A 1 163 ? 24.315 -6.136 -18.516 1.00 91.56 163 GLU A O 1
ATOM 1309 N N . ALA A 1 164 ? 23.027 -4.300 -18.507 1.00 90.06 164 ALA A N 1
ATOM 1310 C CA . ALA A 1 164 ? 23.503 -3.791 -17.227 1.00 90.06 164 ALA A CA 1
ATOM 1311 C C . ALA A 1 164 ? 22.866 -4.555 -16.055 1.00 90.06 164 ALA A C 1
ATOM 1313 O O . ALA A 1 164 ? 23.548 -4.948 -15.114 1.00 90.06 164 ALA A O 1
ATOM 1314 N N . ILE A 1 165 ? 21.558 -4.806 -16.122 1.00 90.56 165 ILE A N 1
ATOM 1315 C CA . ILE A 1 165 ? 20.785 -5.472 -15.066 1.00 90.56 165 ILE A CA 1
ATOM 1316 C C . ILE A 1 165 ? 21.286 -6.899 -14.794 1.00 90.56 165 ILE A C 1
ATOM 1318 O O . ILE A 1 165 ? 21.411 -7.290 -13.635 1.00 90.56 165 ILE A O 1
ATOM 1322 N N . GLN A 1 166 ? 21.631 -7.661 -15.834 1.00 91.25 166 GLN A N 1
ATOM 1323 C CA . GLN A 1 166 ? 22.108 -9.044 -15.704 1.00 91.25 166 GLN A CA 1
ATOM 1324 C C . GLN A 1 166 ? 23.492 -9.165 -15.049 1.00 91.25 166 GLN A C 1
ATOM 1326 O O . GLN A 1 166 ? 23.825 -10.226 -14.526 1.00 91.25 166 GLN A O 1
ATOM 1331 N N . ILE A 1 167 ? 24.291 -8.093 -15.040 1.00 91.50 167 ILE A N 1
ATOM 1332 C CA . ILE A 1 167 ? 25.607 -8.069 -14.384 1.00 91.50 167 ILE A CA 1
ATOM 1333 C C . ILE A 1 167 ? 25.461 -7.979 -12.856 1.00 91.50 167 ILE A C 1
ATOM 1335 O O . ILE A 1 167 ? 26.305 -8.495 -12.126 1.00 91.50 167 ILE A O 1
ATOM 1339 N N . ILE A 1 168 ? 24.378 -7.370 -12.356 1.00 91.06 168 ILE A N 1
ATOM 1340 C CA . ILE A 1 168 ? 24.204 -7.075 -10.925 1.00 91.06 168 ILE A CA 1
ATOM 1341 C C . ILE A 1 168 ? 24.247 -8.350 -10.061 1.00 91.06 168 ILE A C 1
ATOM 1343 O O . ILE A 1 168 ? 25.066 -8.384 -9.140 1.00 91.06 168 ILE A O 1
ATOM 1347 N N . PRO A 1 169 ? 23.470 -9.419 -10.346 1.00 90.31 169 PRO A N 1
ATOM 1348 C CA . PRO A 1 169 ? 23.524 -10.648 -9.551 1.00 90.31 169 PRO A CA 1
ATOM 1349 C C . PRO A 1 169 ? 24.906 -11.314 -9.562 1.00 90.31 169 PRO A C 1
ATOM 1351 O O . PRO A 1 169 ? 25.366 -11.784 -8.526 1.00 90.31 169 PRO A O 1
ATOM 1354 N N . VAL A 1 170 ? 25.608 -11.281 -10.700 1.00 90.88 170 VAL A N 1
ATOM 1355 C CA . VAL A 1 170 ? 26.956 -11.858 -10.843 1.00 90.88 170 VAL A CA 1
ATOM 1356 C C . VAL A 1 170 ? 27.961 -11.127 -9.947 1.00 90.88 170 VAL A C 1
ATOM 1358 O O . VAL A 1 170 ? 28.748 -11.759 -9.240 1.00 90.88 170 VAL A O 1
ATOM 1361 N N . CYS A 1 171 ? 27.908 -9.792 -9.916 1.00 91.12 171 CYS A N 1
ATOM 1362 C CA . CYS A 1 171 ? 28.729 -8.989 -9.009 1.00 91.12 171 CYS A CA 1
ATOM 1363 C C . CYS A 1 171 ? 28.377 -9.242 -7.534 1.00 91.12 171 CYS A C 1
ATOM 1365 O O . CYS A 1 171 ? 29.269 -9.252 -6.684 1.00 91.12 171 CYS A O 1
ATOM 1367 N N . MET A 1 172 ? 27.097 -9.465 -7.217 1.00 90.56 172 MET A N 1
ATOM 1368 C CA . MET A 1 172 ? 26.666 -9.799 -5.858 1.00 90.56 172 MET A CA 1
ATOM 1369 C C . MET A 1 172 ? 27.259 -11.133 -5.389 1.00 90.56 172 MET A C 1
ATOM 1371 O O . MET A 1 172 ? 27.874 -11.182 -4.320 1.00 90.56 172 MET A O 1
ATOM 1375 N N . GLU A 1 173 ? 27.142 -12.183 -6.203 1.00 91.31 173 GLU A N 1
ATOM 1376 C CA . GLU A 1 173 ? 27.699 -13.508 -5.907 1.00 91.31 173 GLU A CA 1
ATOM 1377 C C . GLU A 1 173 ? 29.222 -13.458 -5.732 1.00 91.31 173 GLU A C 1
ATOM 1379 O O . GLU A 1 173 ? 29.755 -14.002 -4.761 1.00 91.31 173 GLU A O 1
ATOM 1384 N N . GLY A 1 174 ? 29.924 -12.730 -6.609 1.00 89.00 174 GLY A N 1
ATOM 1385 C CA . GLY A 1 174 ? 31.378 -12.549 -6.534 1.00 89.00 174 GLY A CA 1
ATOM 1386 C C . GLY A 1 174 ? 31.866 -11.876 -5.243 1.00 89.00 174 GLY A C 1
ATOM 1387 O O . GLY A 1 174 ? 33.001 -12.092 -4.822 1.00 89.00 174 GLY A O 1
ATOM 1388 N N . LEU A 1 175 ? 31.003 -11.105 -4.574 1.00 90.12 175 LEU A N 1
ATOM 1389 C CA . LEU A 1 175 ? 31.272 -10.446 -3.289 1.00 90.12 175 LEU A CA 1
ATOM 1390 C C . LEU A 1 175 ? 30.691 -11.212 -2.083 1.00 90.12 175 LEU A C 1
ATOM 1392 O O . LEU A 1 175 ? 30.619 -10.678 -0.964 1.00 90.12 175 LEU A O 1
ATOM 1396 N N . GLY A 1 176 ? 30.256 -12.458 -2.299 1.00 86.31 176 GLY A N 1
ATOM 1397 C CA . GLY A 1 176 ? 29.664 -13.317 -1.276 1.00 86.31 176 GLY A CA 1
ATOM 1398 C C . GLY A 1 176 ? 28.334 -12.785 -0.741 1.00 86.31 176 GLY A C 1
ATOM 1399 O O . GLY A 1 176 ? 28.068 -12.898 0.456 1.00 86.31 176 GLY A O 1
ATOM 1400 N N . MET A 1 177 ? 27.541 -12.118 -1.583 1.00 87.56 177 MET A N 1
ATOM 1401 C CA . MET A 1 177 ? 26.157 -11.732 -1.290 1.00 87.56 177 MET A CA 1
ATOM 1402 C C . MET A 1 177 ? 25.203 -12.707 -1.979 1.00 87.56 177 MET A C 1
ATOM 1404 O O . MET A 1 177 ? 25.521 -13.244 -3.037 1.00 87.56 177 MET A O 1
ATOM 1408 N N . MET A 1 178 ? 24.033 -12.931 -1.382 1.00 84.56 178 MET A N 1
ATOM 1409 C CA . MET A 1 178 ? 22.991 -13.754 -1.992 1.00 84.56 178 MET A CA 1
ATOM 1410 C C . MET A 1 178 ? 22.089 -12.842 -2.836 1.00 84.56 178 MET A C 1
ATOM 1412 O O . MET A 1 178 ? 21.417 -11.985 -2.254 1.00 84.56 178 MET A O 1
ATOM 1416 N N . PRO A 1 179 ? 22.094 -12.949 -4.178 1.00 83.62 179 PRO A N 1
ATOM 1417 C CA . PRO A 1 179 ? 21.199 -12.153 -5.005 1.00 83.62 179 PRO A CA 1
ATOM 1418 C C . PRO A 1 179 ? 19.740 -12.592 -4.794 1.00 83.62 179 PRO A C 1
ATOM 1420 O O . PRO A 1 179 ? 19.484 -13.778 -4.569 1.00 83.62 179 PRO A O 1
ATOM 1423 N N . PRO A 1 180 ? 18.769 -11.666 -4.855 1.00 79.75 180 PRO A N 1
ATOM 1424 C CA . PRO A 1 180 ? 17.356 -12.030 -4.851 1.00 79.75 180 PRO A CA 1
ATOM 1425 C C . PRO A 1 180 ? 16.974 -12.752 -6.154 1.00 79.75 180 PRO A C 1
ATOM 1427 O O . PRO A 1 180 ? 17.576 -12.495 -7.197 1.00 79.75 180 PRO A O 1
ATOM 1430 N N . ASP A 1 181 ? 15.920 -13.580 -6.116 1.00 79.69 181 ASP A N 1
ATOM 1431 C CA . ASP A 1 181 ? 15.375 -14.267 -7.308 1.00 79.69 181 ASP A CA 1
ATOM 1432 C C . ASP A 1 181 ? 15.046 -13.286 -8.448 1.00 79.69 181 ASP A C 1
ATOM 1434 O O . ASP A 1 181 ? 15.188 -13.596 -9.630 1.00 79.69 181 ASP A O 1
ATOM 1438 N N . GLU A 1 182 ? 14.609 -12.079 -8.083 1.00 82.00 182 GLU A N 1
ATOM 1439 C CA . GLU A 1 182 ? 14.406 -10.970 -9.004 1.00 82.00 182 GLU A CA 1
ATOM 1440 C C . GLU A 1 182 ? 14.757 -9.640 -8.329 1.00 82.00 182 GLU A C 1
ATOM 1442 O O . GLU A 1 182 ? 14.203 -9.304 -7.277 1.00 82.00 182 GLU A O 1
ATOM 1447 N N . ILE A 1 183 ? 15.630 -8.864 -8.978 1.00 84.81 183 ILE A N 1
ATOM 1448 C CA . ILE A 1 183 ? 16.048 -7.534 -8.519 1.00 84.81 183 ILE A CA 1
ATOM 1449 C C . ILE A 1 183 ? 14.917 -6.496 -8.629 1.00 84.81 183 ILE A C 1
ATOM 1451 O O . ILE A 1 183 ? 14.087 -6.538 -9.543 1.00 84.81 183 ILE A O 1
ATOM 1455 N N . LEU A 1 184 ? 14.902 -5.513 -7.729 1.00 84.12 184 LEU A N 1
ATOM 1456 C CA . LEU A 1 184 ? 13.828 -4.518 -7.607 1.00 84.12 184 LEU A CA 1
ATOM 1457 C C . LEU A 1 184 ? 13.608 -3.682 -8.870 1.00 84.12 184 LEU A C 1
ATOM 1459 O O . LEU A 1 184 ? 12.463 -3.378 -9.203 1.00 84.12 184 LEU A O 1
ATOM 1463 N N . ILE A 1 185 ? 14.670 -3.344 -9.607 1.00 86.00 185 ILE A N 1
ATOM 1464 C CA . ILE A 1 185 ? 14.541 -2.559 -10.843 1.00 86.00 185 ILE A CA 1
ATOM 1465 C C . ILE A 1 185 ? 13.784 -3.327 -11.937 1.00 86.00 185 ILE A C 1
ATOM 1467 O O . ILE A 1 185 ? 12.986 -2.732 -12.656 1.00 86.00 185 ILE A O 1
ATOM 1471 N N . SER A 1 186 ? 13.946 -4.656 -12.005 1.00 86.06 186 SER A N 1
ATOM 1472 C CA . SER A 1 186 ? 13.167 -5.515 -12.910 1.00 86.06 186 SER A CA 1
ATOM 1473 C C . SER A 1 186 ? 11.682 -5.473 -12.546 1.00 86.06 186 SER A C 1
ATOM 1475 O O . SER A 1 186 ? 10.825 -5.283 -13.411 1.00 86.06 186 SER A O 1
ATOM 1477 N N . LYS A 1 187 ? 11.365 -5.541 -11.245 1.00 85.00 187 LYS A N 1
ATOM 1478 C CA . LYS A 1 187 ? 9.985 -5.416 -10.745 1.00 85.00 187 LYS A CA 1
ATOM 1479 C C . LYS A 1 187 ? 9.380 -4.049 -11.059 1.00 85.00 187 LYS A C 1
ATOM 1481 O O . LYS A 1 187 ? 8.208 -3.972 -11.421 1.00 85.00 187 LYS A O 1
ATOM 1486 N N . LEU A 1 188 ? 10.172 -2.976 -10.965 1.00 85.62 188 LEU A N 1
ATOM 1487 C CA . LEU A 1 188 ? 9.734 -1.630 -11.337 1.00 85.62 188 LEU A CA 1
ATOM 1488 C C . LEU A 1 188 ? 9.389 -1.546 -12.819 1.00 85.62 188 LEU A C 1
ATOM 1490 O O . LEU A 1 188 ? 8.353 -0.993 -13.167 1.00 85.62 188 LEU A O 1
ATOM 1494 N N . PHE A 1 189 ? 10.220 -2.110 -13.691 1.00 86.88 189 PHE A N 1
ATOM 1495 C CA . PHE A 1 189 ? 9.951 -2.081 -15.126 1.00 86.88 189 PHE A CA 1
ATOM 1496 C C . PHE A 1 189 ? 8.699 -2.894 -15.472 1.00 86.88 189 PHE A C 1
ATOM 1498 O O . PHE A 1 189 ? 7.838 -2.431 -16.217 1.00 86.88 189 PHE A O 1
ATOM 1505 N N . LYS A 1 190 ? 8.491 -4.032 -14.802 1.00 86.56 190 LYS A N 1
ATOM 1506 C CA . LYS A 1 190 ? 7.255 -4.826 -14.892 1.00 86.56 190 LYS A CA 1
ATOM 1507 C C . LYS A 1 190 ? 6.018 -4.141 -14.302 1.00 86.56 190 LYS A C 1
ATOM 1509 O O . LYS A 1 190 ? 4.898 -4.578 -14.567 1.00 86.56 190 LYS A O 1
ATOM 1514 N N . ALA A 1 191 ? 6.153 -3.069 -13.522 1.00 84.69 191 ALA A N 1
ATOM 1515 C CA . ALA A 1 191 ? 5.004 -2.363 -12.958 1.00 84.69 191 ALA A CA 1
ATOM 1516 C C . ALA A 1 191 ? 4.103 -1.756 -14.046 1.00 84.69 191 ALA A C 1
ATOM 1518 O O . ALA A 1 191 ? 2.875 -1.866 -13.954 1.00 84.69 191 ALA A O 1
ATOM 1519 N N . PHE A 1 192 ? 4.710 -1.139 -15.065 1.00 90.81 192 PHE A N 1
ATOM 1520 C CA . PHE A 1 192 ? 4.040 -0.604 -16.250 1.00 90.81 192 PHE A CA 1
ATOM 1521 C C . PHE A 1 192 ? 5.026 -0.518 -17.427 1.00 90.81 192 PHE A C 1
ATOM 1523 O O . PHE A 1 192 ? 5.863 0.384 -17.484 1.00 90.81 192 PHE A O 1
ATOM 1530 N N . SER A 1 193 ? 4.891 -1.439 -18.378 1.00 93.50 193 SER A N 1
ATOM 1531 C CA . SER A 1 193 ? 5.826 -1.654 -19.488 1.00 93.50 193 SER A CA 1
ATOM 1532 C C . SER A 1 193 ? 5.128 -1.662 -20.848 1.00 93.50 193 SER A C 1
ATOM 1534 O O . SER A 1 193 ? 3.899 -1.607 -20.951 1.00 93.50 193 SER A O 1
ATOM 1536 N N . MET A 1 194 ? 5.904 -1.792 -21.921 1.00 94.50 194 MET A N 1
ATOM 1537 C CA . MET A 1 194 ? 5.382 -2.048 -23.264 1.00 94.50 194 MET A CA 1
ATOM 1538 C C . MET A 1 194 ? 4.531 -3.324 -23.369 1.00 94.50 194 MET A C 1
ATOM 1540 O O . MET A 1 194 ? 3.577 -3.370 -24.161 1.00 94.50 194 MET A O 1
ATOM 1544 N N . GLU A 1 195 ? 4.884 -4.354 -22.607 1.00 91.50 195 GLU A N 1
ATOM 1545 C CA . GLU A 1 195 ? 4.289 -5.686 -22.627 1.00 91.50 195 GLU A CA 1
ATOM 1546 C C . GLU A 1 195 ? 2.925 -5.699 -21.928 1.00 91.50 195 GLU A C 1
ATOM 1548 O O . GLU A 1 195 ? 1.965 -6.259 -22.461 1.00 91.50 195 GLU A O 1
ATOM 1553 N N . ASN A 1 196 ? 2.805 -5.028 -20.776 1.00 86.81 196 ASN A N 1
ATOM 1554 C CA . ASN A 1 196 ? 1.579 -5.043 -19.974 1.00 86.81 196 ASN A CA 1
ATOM 1555 C C . ASN A 1 196 ? 0.761 -3.740 -20.014 1.00 86.81 196 ASN A C 1
ATOM 1557 O O . ASN A 1 196 ? -0.406 -3.743 -19.611 1.00 86.81 196 ASN A O 1
ATOM 1561 N N . GLY A 1 197 ? 1.329 -2.644 -20.526 1.00 87.94 197 GLY A N 1
ATOM 1562 C CA . GLY A 1 197 ? 0.737 -1.309 -20.454 1.00 87.94 197 GLY A CA 1
ATOM 1563 C C . GLY A 1 197 ? -0.637 -1.237 -21.110 1.00 87.94 197 GLY A C 1
ATOM 1564 O O . GLY A 1 197 ? -1.586 -0.756 -20.494 1.00 87.94 197 GLY A O 1
ATOM 1565 N N . LYS A 1 198 ? -0.798 -1.831 -22.302 1.00 89.12 198 LYS A N 1
ATOM 1566 C CA . LYS A 1 198 ? -2.098 -1.882 -22.993 1.00 89.12 198 LYS A CA 1
ATOM 1567 C C . LYS A 1 198 ? -3.169 -2.568 -22.142 1.00 89.12 198 LYS A C 1
ATOM 1569 O O . LYS A 1 198 ? -4.248 -2.017 -21.981 1.00 89.12 198 LYS A O 1
ATOM 1574 N N . ALA A 1 199 ? -2.870 -3.737 -21.573 1.00 80.25 199 ALA A N 1
ATOM 1575 C CA . ALA A 1 199 ? -3.824 -4.492 -20.757 1.00 80.25 199 ALA A CA 1
ATOM 1576 C C . ALA A 1 199 ? -4.214 -3.749 -19.468 1.00 80.25 199 ALA A C 1
ATOM 1578 O O . ALA A 1 199 ? -5.332 -3.895 -18.986 1.00 80.25 199 ALA A O 1
ATOM 1579 N N . ARG A 1 200 ? -3.304 -2.933 -18.920 1.00 83.31 200 ARG A N 1
ATOM 1580 C CA . ARG A 1 200 ? -3.567 -2.086 -17.747 1.00 83.31 200 ARG A CA 1
ATOM 1581 C C . ARG A 1 200 ? -4.391 -0.842 -18.075 1.00 83.31 200 ARG A C 1
ATOM 1583 O O . ARG A 1 200 ? -5.138 -0.386 -17.218 1.00 83.31 200 ARG A O 1
ATOM 1590 N N . LEU A 1 201 ? -4.244 -0.295 -19.280 1.00 89.81 201 LEU A N 1
ATOM 1591 C CA . LEU A 1 201 ? -4.969 0.889 -19.751 1.00 89.81 201 LEU A CA 1
ATOM 1592 C C . LEU A 1 201 ? -6.369 0.547 -20.284 1.00 89.81 201 LEU A C 1
ATOM 1594 O O . LEU A 1 201 ? -7.297 1.331 -20.106 1.00 89.81 201 LEU A O 1
ATOM 1598 N N . ASP A 1 202 ? -6.536 -0.627 -20.900 1.00 88.38 202 ASP A N 1
ATOM 1599 C CA . ASP A 1 202 ? -7.772 -1.064 -21.572 1.00 88.38 202 ASP A CA 1
ATOM 1600 C C . ASP A 1 202 ? -9.057 -0.949 -20.727 1.00 88.38 202 ASP A C 1
ATOM 1602 O O . ASP A 1 202 ? -10.082 -0.513 -21.260 1.00 88.38 202 ASP A O 1
ATOM 1606 N N . PRO A 1 203 ? -9.048 -1.230 -19.406 1.00 82.69 203 PRO A N 1
ATOM 1607 C CA . PRO A 1 203 ? -10.238 -1.059 -18.577 1.00 82.69 203 PRO A CA 1
ATOM 1608 C C . PRO A 1 203 ? -10.733 0.391 -18.497 1.00 82.69 203 PRO A C 1
ATOM 1610 O O . PRO A 1 203 ? -11.925 0.610 -18.285 1.00 82.69 203 PRO A O 1
ATOM 1613 N N . TYR A 1 204 ? -9.839 1.364 -18.685 1.00 86.06 204 TYR A N 1
ATOM 1614 C CA . TYR A 1 204 ? -10.051 2.779 -18.376 1.00 86.06 204 TYR A CA 1
ATOM 1615 C C . TYR A 1 204 ? -10.158 3.679 -19.608 1.00 86.06 204 TYR A C 1
ATOM 1617 O O . TYR A 1 204 ? -10.581 4.822 -19.481 1.00 86.06 204 TYR A O 1
ATOM 1625 N N . PHE A 1 205 ? -9.816 3.186 -20.798 1.00 92.69 205 PHE A N 1
ATOM 1626 C CA . PHE A 1 205 ? -9.841 3.978 -22.029 1.00 92.69 205 PHE A CA 1
ATOM 1627 C C . PHE A 1 205 ? -10.557 3.224 -23.148 1.00 92.69 205 PHE A C 1
ATOM 1629 O O . PHE A 1 205 ? -10.418 2.013 -23.313 1.00 92.69 205 PHE A O 1
ATOM 1636 N N . GLY A 1 206 ? -11.401 3.927 -23.901 1.00 87.56 206 GLY A N 1
ATOM 1637 C CA . GLY A 1 206 ? -12.128 3.355 -25.036 1.00 87.56 206 GLY A CA 1
ATOM 1638 C C . GLY A 1 206 ? -11.223 3.025 -26.222 1.00 87.56 206 GLY A C 1
ATOM 1639 O O . GLY A 1 206 ? -11.532 2.119 -26.991 1.00 87.56 206 GLY A O 1
ATOM 1640 N N . GLU A 1 207 ? -10.113 3.744 -26.360 1.00 95.06 207 GLU A N 1
ATOM 1641 C CA . GLU A 1 207 ? -9.198 3.624 -27.488 1.00 95.06 207 GLU A CA 1
ATOM 1642 C C . GLU A 1 207 ? -7.761 3.871 -27.022 1.00 95.06 207 GLU A C 1
ATOM 1644 O O . GLU A 1 207 ? -7.500 4.811 -26.272 1.00 95.06 207 GLU A O 1
ATOM 1649 N N . ILE A 1 208 ? -6.839 2.993 -27.427 1.00 96.56 208 ILE A N 1
ATOM 1650 C CA . ILE A 1 208 ? -5.427 3.038 -27.031 1.00 96.56 208 ILE A CA 1
ATOM 1651 C C . ILE A 1 208 ? -4.569 2.802 -28.270 1.00 96.56 208 ILE A C 1
ATOM 1653 O O . ILE A 1 208 ? -4.556 1.701 -28.828 1.00 96.56 208 ILE A O 1
ATOM 1657 N N . GLU A 1 209 ? -3.823 3.824 -28.661 1.00 97.12 209 GLU A N 1
ATOM 1658 C CA . GLU A 1 209 ? -2.768 3.744 -29.662 1.00 97.12 209 GLU A CA 1
ATOM 1659 C C . GLU A 1 209 ? -1.451 3.359 -28.975 1.00 97.12 209 GLU A C 1
ATOM 1661 O O . GLU A 1 209 ? -1.083 3.928 -27.946 1.00 97.12 209 GLU A O 1
ATOM 1666 N N . LYS A 1 210 ? -0.744 2.372 -29.533 1.00 96.81 210 LYS A N 1
ATOM 1667 C CA . LYS A 1 210 ? 0.576 1.928 -29.068 1.00 96.81 210 LYS A CA 1
ATOM 1668 C C . LYS A 1 210 ? 1.596 2.217 -30.164 1.00 96.81 210 LYS A C 1
ATOM 1670 O O . LYS A 1 210 ? 1.550 1.571 -31.209 1.00 96.81 210 LYS A O 1
ATOM 1675 N N . ILE A 1 211 ? 2.526 3.126 -29.898 1.00 95.81 211 ILE A N 1
ATOM 1676 C CA . ILE A 1 211 ? 3.586 3.527 -30.827 1.00 95.81 211 ILE A CA 1
ATOM 1677 C C . ILE A 1 211 ? 4.913 3.044 -30.253 1.00 95.81 211 ILE A C 1
ATOM 1679 O O . ILE A 1 211 ? 5.348 3.509 -29.200 1.00 95.81 211 ILE A O 1
ATOM 1683 N N . VAL A 1 212 ? 5.526 2.061 -30.908 1.00 93.94 212 VAL A N 1
ATOM 1684 C CA . VAL A 1 212 ? 6.809 1.497 -30.474 1.00 93.94 212 VAL A CA 1
ATOM 1685 C C . VAL A 1 212 ? 7.939 2.407 -30.946 1.00 93.94 212 VAL A C 1
ATOM 1687 O O . VAL A 1 212 ? 7.979 2.792 -32.113 1.00 93.94 212 VAL A O 1
ATOM 1690 N N . PHE A 1 213 ? 8.847 2.738 -30.035 1.00 92.06 213 PHE A N 1
ATOM 1691 C CA . PHE A 1 213 ? 10.050 3.514 -30.292 1.00 92.06 213 PHE A CA 1
ATOM 1692 C C . PHE A 1 213 ? 11.266 2.625 -30.015 1.00 92.06 213 PHE A C 1
ATOM 1694 O O . PHE A 1 213 ? 11.796 2.585 -28.905 1.00 92.06 213 PHE A O 1
ATOM 1701 N N . GLU A 1 214 ? 11.676 1.863 -31.029 1.00 91.06 214 GLU A N 1
ATOM 1702 C CA . GLU A 1 214 ? 12.851 0.995 -30.928 1.00 91.06 214 GLU A CA 1
ATOM 1703 C C . GLU A 1 214 ? 14.115 1.845 -30.809 1.00 91.06 214 GLU A C 1
ATOM 1705 O O . GLU A 1 214 ? 14.314 2.801 -31.573 1.00 91.06 214 GLU A O 1
ATOM 1710 N N . ASN A 1 215 ? 14.950 1.527 -29.822 1.00 90.00 215 ASN A N 1
ATOM 1711 C CA . ASN A 1 215 ? 16.179 2.254 -29.575 1.00 90.00 215 ASN A CA 1
ATOM 1712 C C . ASN A 1 215 ? 17.186 1.454 -28.738 1.00 90.00 215 ASN A C 1
ATOM 1714 O O . ASN A 1 215 ? 16.852 0.704 -27.822 1.00 90.00 215 ASN A O 1
ATOM 1718 N N . SER A 1 216 ? 18.463 1.714 -28.979 1.00 90.31 216 SER A N 1
ATOM 1719 C CA . SER A 1 216 ? 19.559 1.243 -28.140 1.00 90.31 216 SER A CA 1
ATOM 1720 C C . SER A 1 216 ? 20.618 2.326 -28.005 1.00 90.31 216 SER A C 1
ATOM 1722 O O . SER A 1 216 ? 20.828 3.120 -28.923 1.00 90.31 216 SER A O 1
ATOM 1724 N N . LEU A 1 217 ? 21.311 2.344 -26.868 1.00 90.19 217 LEU A N 1
ATOM 1725 C CA . LEU A 1 217 ? 22.481 3.194 -26.668 1.00 90.19 217 LEU A CA 1
ATOM 1726 C C . LEU A 1 217 ? 23.742 2.368 -26.919 1.00 90.19 217 LEU A C 1
ATOM 1728 O O . LEU A 1 217 ? 24.030 1.463 -26.138 1.00 90.19 217 LEU A O 1
ATOM 1732 N N . THR A 1 218 ? 24.482 2.664 -27.984 1.00 91.75 218 THR A N 1
ATOM 1733 C CA . THR A 1 218 ? 25.711 1.940 -28.335 1.00 91.75 218 THR A CA 1
ATOM 1734 C C . THR A 1 218 ? 26.932 2.785 -28.007 1.00 91.75 218 THR A C 1
ATOM 1736 O O . THR A 1 218 ? 27.123 3.857 -28.573 1.00 91.75 218 THR A O 1
ATOM 1739 N N . PHE A 1 219 ? 27.774 2.283 -27.109 1.00 93.06 219 PHE A N 1
ATOM 1740 C CA . PHE A 1 219 ? 28.987 2.945 -26.646 1.00 93.06 219 PHE A CA 1
ATOM 1741 C C . PHE A 1 219 ? 30.220 2.196 -27.162 1.00 93.06 219 PHE A C 1
ATOM 1743 O O . PHE A 1 219 ? 30.433 1.038 -26.783 1.00 93.06 219 PHE A O 1
ATOM 1750 N N . PRO A 1 220 ? 31.058 2.830 -27.998 1.00 90.88 220 PRO A N 1
ATOM 1751 C CA . PRO A 1 220 ? 32.343 2.269 -28.403 1.00 90.88 220 PRO A CA 1
ATOM 1752 C C . PRO A 1 220 ? 33.273 2.040 -27.205 1.00 90.88 220 PRO A C 1
ATOM 1754 O O . PRO A 1 220 ? 33.161 2.726 -26.188 1.00 90.88 220 PRO A O 1
ATOM 1757 N N . LEU A 1 221 ? 34.242 1.125 -27.338 1.00 89.69 221 LEU A N 1
ATOM 1758 C CA . LEU A 1 221 ? 35.219 0.820 -26.280 1.00 89.69 221 LEU A CA 1
ATOM 1759 C C . LEU A 1 221 ? 35.931 2.068 -25.716 1.00 89.69 221 LEU A C 1
ATOM 1761 O O . LEU A 1 221 ? 36.203 2.139 -24.521 1.00 89.69 221 LEU A O 1
ATOM 1765 N N . GLU A 1 222 ? 36.215 3.055 -26.566 1.00 89.88 222 GLU A N 1
ATOM 1766 C CA . GLU A 1 222 ? 36.878 4.313 -26.191 1.00 89.88 222 GLU A CA 1
ATOM 1767 C C . GLU A 1 222 ? 35.991 5.274 -25.375 1.00 89.88 222 GLU A C 1
ATOM 1769 O O . GLU A 1 222 ? 36.505 6.205 -24.761 1.00 89.88 222 GLU A O 1
ATOM 1774 N N . ASN A 1 223 ? 34.680 5.014 -25.311 1.00 91.56 223 ASN A N 1
ATOM 1775 C CA . ASN A 1 223 ? 33.674 5.830 -24.626 1.00 91.56 223 ASN A CA 1
ATOM 1776 C C . ASN A 1 223 ? 32.852 5.041 -23.591 1.00 91.56 223 ASN A C 1
ATOM 1778 O O . ASN A 1 223 ? 31.752 5.449 -23.218 1.00 91.56 223 ASN A O 1
ATOM 1782 N N . VAL A 1 224 ? 33.366 3.916 -23.088 1.00 90.50 224 VAL A N 1
ATOM 1783 C CA . VAL A 1 224 ? 32.668 3.109 -22.065 1.00 90.50 224 VAL A CA 1
ATOM 1784 C C . VAL A 1 224 ? 32.432 3.893 -20.771 1.00 90.50 224 VAL A C 1
ATOM 1786 O O . VAL A 1 224 ? 31.430 3.669 -20.094 1.00 90.50 224 VAL A O 1
ATOM 1789 N N . ASP A 1 225 ? 33.283 4.869 -20.458 1.00 89.56 225 ASP A N 1
ATOM 1790 C CA . ASP A 1 225 ? 33.088 5.749 -19.303 1.00 89.56 225 ASP A CA 1
ATOM 1791 C C . ASP A 1 225 ? 31.779 6.553 -19.399 1.00 89.56 225 ASP A C 1
ATOM 1793 O O . ASP A 1 225 ? 31.127 6.779 -18.380 1.00 89.56 225 ASP A O 1
ATOM 1797 N N . ASP A 1 226 ? 31.325 6.904 -20.610 1.00 89.88 226 ASP A N 1
ATOM 1798 C CA . ASP A 1 226 ? 30.028 7.563 -20.814 1.00 89.88 226 ASP A CA 1
ATOM 1799 C C . ASP A 1 226 ? 28.856 6.601 -20.524 1.00 89.88 226 ASP A C 1
ATOM 1801 O O . ASP A 1 226 ? 27.811 7.024 -20.021 1.00 89.88 226 ASP A O 1
ATOM 1805 N N . CYS A 1 227 ? 29.027 5.297 -20.782 1.00 90.81 227 CYS A N 1
ATOM 1806 C CA . CYS A 1 227 ? 28.063 4.256 -20.402 1.00 90.81 227 CYS A CA 1
ATOM 1807 C C . CYS A 1 227 ? 27.981 4.112 -18.877 1.00 90.81 227 CYS A C 1
ATOM 1809 O O . CYS A 1 227 ? 26.889 4.034 -18.310 1.00 90.81 227 CYS A O 1
ATOM 1811 N N . ILE A 1 228 ? 29.128 4.098 -18.195 1.00 90.12 228 ILE A N 1
ATOM 1812 C CA . ILE A 1 228 ? 29.185 4.038 -16.729 1.00 90.12 228 ILE A CA 1
ATOM 1813 C C . ILE A 1 228 ? 28.562 5.297 -16.129 1.00 90.12 228 ILE A C 1
ATOM 1815 O O . ILE A 1 228 ? 27.740 5.197 -15.221 1.00 90.12 228 ILE A O 1
ATOM 1819 N N . GLU A 1 229 ? 28.873 6.477 -16.672 1.00 88.31 229 GLU A N 1
ATOM 1820 C CA . GLU A 1 229 ? 28.273 7.734 -16.224 1.00 88.31 229 GLU A CA 1
ATOM 1821 C C . GLU A 1 229 ? 26.743 7.722 -16.398 1.00 88.31 229 GLU A C 1
ATOM 1823 O O . GLU A 1 229 ? 26.012 8.178 -15.513 1.00 88.31 229 GLU A O 1
ATOM 1828 N N . TYR A 1 230 ? 26.244 7.162 -17.506 1.00 87.81 230 TYR A N 1
ATOM 1829 C CA . TYR A 1 230 ? 24.813 6.984 -17.747 1.00 87.81 230 TYR A CA 1
ATOM 1830 C C . TYR A 1 230 ? 24.144 6.091 -16.690 1.00 87.81 230 TYR A C 1
ATOM 1832 O O . TYR A 1 230 ? 23.076 6.440 -16.173 1.00 87.81 230 TYR A O 1
ATOM 1840 N N . LEU A 1 231 ? 24.768 4.961 -16.346 1.00 88.56 231 LEU A N 1
ATOM 1841 C CA . LEU A 1 231 ? 24.247 4.007 -15.362 1.00 88.56 231 LEU A CA 1
ATOM 1842 C C . LEU A 1 231 ? 24.373 4.523 -13.920 1.00 88.56 231 LEU A C 1
ATOM 1844 O O . LEU A 1 231 ? 23.448 4.323 -13.131 1.00 88.56 231 LEU A O 1
ATOM 1848 N N . ASP A 1 232 ? 25.441 5.255 -13.580 1.00 85.12 232 ASP A N 1
ATOM 1849 C CA . ASP A 1 232 ? 25.653 5.824 -12.239 1.00 85.12 232 ASP A CA 1
ATOM 1850 C C . ASP A 1 232 ? 24.515 6.773 -11.835 1.00 85.12 232 ASP A C 1
ATOM 1852 O O . ASP A 1 232 ? 24.113 6.803 -10.672 1.00 85.12 232 ASP A O 1
ATOM 1856 N N . LYS A 1 233 ? 23.893 7.480 -12.792 1.00 80.50 233 LYS A N 1
ATOM 1857 C CA . LYS A 1 233 ? 22.697 8.296 -12.501 1.00 80.50 233 LYS A CA 1
ATOM 1858 C C . LYS A 1 233 ? 21.530 7.476 -11.978 1.00 80.50 233 LYS A C 1
ATOM 1860 O O . LYS A 1 233 ? 20.758 7.970 -11.167 1.00 80.50 233 LYS A O 1
ATOM 1865 N N . LYS A 1 234 ? 21.404 6.231 -12.431 1.00 83.19 234 LYS A N 1
ATOM 1866 C CA . LYS A 1 234 ? 20.338 5.311 -12.033 1.00 83.19 234 LYS A CA 1
ATOM 1867 C C . LYS A 1 234 ? 20.755 4.406 -10.874 1.00 83.19 234 LYS A C 1
ATOM 1869 O O . LYS A 1 234 ? 19.992 3.513 -10.528 1.00 83.19 234 LYS A O 1
ATOM 1874 N N . LYS A 1 235 ? 21.910 4.622 -10.231 1.00 83.62 235 LYS A N 1
ATOM 1875 C CA . LYS A 1 235 ? 22.454 3.715 -9.201 1.00 83.62 235 LYS A CA 1
ATOM 1876 C C . LYS A 1 235 ? 21.534 3.481 -8.006 1.00 83.62 235 LYS A C 1
ATOM 1878 O O . LYS A 1 235 ? 21.460 2.365 -7.510 1.00 83.62 235 LYS A O 1
ATOM 1883 N N . HIS A 1 236 ? 20.803 4.508 -7.571 1.00 82.75 236 HIS A N 1
ATOM 1884 C CA . HIS A 1 236 ? 19.850 4.388 -6.463 1.00 82.75 236 HIS A CA 1
ATOM 1885 C C . HIS A 1 236 ? 18.611 3.572 -6.850 1.00 82.75 236 HIS A C 1
ATOM 1887 O O . HIS A 1 236 ? 17.957 3.010 -5.979 1.00 82.75 236 HIS A O 1
ATOM 1893 N N . LEU A 1 237 ? 18.320 3.462 -8.151 1.00 83.44 237 LEU A N 1
ATOM 1894 C CA . LEU A 1 237 ? 17.294 2.565 -8.668 1.00 83.44 237 LEU A CA 1
ATOM 1895 C C . LEU A 1 237 ? 17.850 1.156 -8.923 1.00 83.44 237 LEU A C 1
ATOM 1897 O O . LEU A 1 237 ? 17.253 0.176 -8.485 1.00 83.44 237 LEU A O 1
ATOM 1901 N N . LEU A 1 238 ? 19.003 1.062 -9.592 1.00 84.69 238 LEU A N 1
ATOM 1902 C CA . LEU A 1 238 ? 19.648 -0.187 -10.008 1.00 84.69 238 LEU A CA 1
ATOM 1903 C C . LEU A 1 238 ? 20.127 -1.036 -8.826 1.00 84.69 238 LEU A C 1
ATOM 1905 O O . LEU A 1 238 ? 19.962 -2.249 -8.847 1.00 84.69 238 LEU A O 1
ATOM 1909 N N . PHE A 1 239 ? 20.700 -0.409 -7.797 1.00 86.25 239 PHE A N 1
ATOM 1910 C CA . PHE A 1 239 ? 21.338 -1.103 -6.674 1.00 86.25 239 PHE A CA 1
ATOM 1911 C C . PHE A 1 239 ? 20.548 -0.986 -5.371 1.00 86.25 239 PHE A C 1
ATOM 1913 O O . PHE A 1 239 ? 21.118 -1.127 -4.290 1.00 86.25 239 PHE A O 1
ATOM 1920 N N . LYS A 1 240 ? 19.240 -0.716 -5.446 1.00 82.56 240 LYS A N 1
ATOM 1921 C CA . LYS A 1 240 ? 18.408 -0.555 -4.249 1.00 82.56 240 LYS A CA 1
ATOM 1922 C C . LYS A 1 240 ? 18.465 -1.771 -3.320 1.00 82.56 240 LYS A C 1
ATOM 1924 O O . LYS A 1 240 ? 18.669 -1.600 -2.125 1.00 82.56 240 LYS A O 1
ATOM 1929 N N . ASP A 1 241 ? 18.388 -2.981 -3.875 1.00 80.62 241 ASP A N 1
ATOM 1930 C CA . ASP A 1 241 ? 18.508 -4.226 -3.102 1.00 80.62 241 ASP A CA 1
ATOM 1931 C C . ASP A 1 241 ? 19.786 -4.275 -2.249 1.00 80.62 241 ASP A C 1
ATOM 1933 O O . ASP A 1 241 ? 19.797 -4.850 -1.164 1.00 80.62 241 ASP A O 1
ATOM 1937 N N . ILE A 1 242 ? 20.868 -3.658 -2.729 1.00 80.62 242 ILE A N 1
ATOM 1938 C CA . ILE A 1 242 ? 22.162 -3.617 -2.049 1.00 80.62 242 ILE A CA 1
ATOM 1939 C C . ILE A 1 242 ? 22.219 -2.459 -1.055 1.00 80.62 242 ILE A C 1
ATOM 1941 O O . ILE A 1 242 ? 22.730 -2.644 0.044 1.00 80.62 242 ILE A O 1
ATOM 1945 N N . LEU A 1 243 ? 21.670 -1.292 -1.399 1.00 77.44 243 LEU A N 1
ATOM 1946 C CA . LEU A 1 243 ? 21.562 -0.161 -0.472 1.00 77.44 243 LEU A CA 1
ATOM 1947 C C . LEU A 1 243 ? 20.791 -0.540 0.799 1.00 77.44 243 LEU A C 1
ATOM 1949 O O . LEU A 1 243 ? 21.200 -0.144 1.888 1.00 77.44 243 LEU A O 1
ATOM 1953 N N . ASP A 1 244 ? 19.727 -1.330 0.654 1.00 78.38 244 ASP A N 1
ATOM 1954 C CA . ASP A 1 244 ? 18.864 -1.716 1.769 1.00 78.38 244 ASP A CA 1
ATOM 1955 C C . ASP A 1 244 ? 19.463 -2.863 2.605 1.00 78.38 244 ASP A C 1
ATOM 1957 O O . ASP A 1 244 ? 19.374 -2.841 3.832 1.00 78.38 244 ASP A O 1
ATOM 1961 N N . ASN A 1 245 ? 20.102 -3.855 1.967 1.00 79.06 245 ASN A N 1
ATOM 1962 C CA . ASN A 1 245 ? 20.548 -5.082 2.649 1.00 79.06 245 ASN A CA 1
ATOM 1963 C C . ASN A 1 245 ? 22.058 -5.142 2.947 1.00 79.06 245 ASN A C 1
ATOM 1965 O O . ASN A 1 245 ? 22.474 -5.862 3.855 1.00 79.06 245 ASN A O 1
ATOM 1969 N N . TYR A 1 246 ? 22.892 -4.422 2.189 1.00 82.81 246 TYR A N 1
ATOM 1970 C CA . TYR A 1 246 ? 24.359 -4.502 2.245 1.00 82.81 246 TYR A CA 1
ATOM 1971 C C . TYR A 1 246 ? 25.054 -3.139 2.007 1.00 82.81 246 TYR A C 1
ATOM 1973 O O . TYR A 1 246 ? 25.930 -3.042 1.137 1.00 82.81 246 TYR A O 1
ATOM 1981 N N . PRO A 1 247 ? 24.735 -2.080 2.778 1.00 84.12 247 PRO A N 1
ATOM 1982 C CA . PRO A 1 247 ? 25.262 -0.732 2.535 1.00 84.12 247 PRO A CA 1
ATOM 1983 C C . PRO A 1 247 ? 26.799 -0.665 2.564 1.00 84.12 247 PRO A C 1
ATOM 1985 O O . PRO A 1 247 ? 27.399 0.023 1.739 1.00 84.12 247 PRO A O 1
ATOM 1988 N N . ASP A 1 248 ? 27.449 -1.449 3.430 1.00 85.81 248 ASP A N 1
ATOM 1989 C CA . ASP A 1 248 ? 28.915 -1.485 3.572 1.00 85.81 248 ASP A CA 1
ATOM 1990 C C . ASP A 1 248 ? 29.641 -2.104 2.362 1.00 85.81 248 ASP A C 1
ATOM 1992 O O . ASP A 1 248 ? 30.854 -1.958 2.213 1.00 85.81 248 ASP A O 1
ATOM 1996 N N . LYS A 1 249 ? 28.917 -2.816 1.487 1.00 86.38 249 LYS A N 1
ATOM 1997 C CA . LYS A 1 249 ? 29.472 -3.463 0.286 1.00 86.38 249 LYS A CA 1
ATOM 1998 C C . LYS A 1 249 ? 29.227 -2.664 -0.998 1.00 86.38 249 LYS A C 1
ATOM 2000 O O . LYS A 1 249 ? 29.655 -3.101 -2.066 1.00 86.38 249 LYS A O 1
ATOM 2005 N N . MET A 1 250 ? 28.576 -1.502 -0.909 1.00 86.31 250 MET A N 1
ATOM 2006 C CA . MET A 1 250 ? 28.173 -0.698 -2.067 1.00 86.31 250 MET A CA 1
ATOM 2007 C C . MET A 1 250 ? 29.363 -0.272 -2.937 1.00 86.31 250 MET A C 1
ATOM 2009 O O . MET A 1 250 ? 29.338 -0.468 -4.150 1.00 86.31 250 MET A O 1
ATOM 2013 N N . ASP A 1 251 ? 30.433 0.246 -2.331 1.00 88.00 251 ASP A N 1
ATOM 2014 C CA . ASP A 1 251 ? 31.607 0.718 -3.080 1.00 88.00 251 ASP A CA 1
ATOM 2015 C C . ASP A 1 251 ? 32.318 -0.432 -3.807 1.00 88.00 251 ASP A C 1
ATOM 2017 O O . ASP A 1 251 ? 32.708 -0.305 -4.969 1.00 88.00 251 ASP A O 1
ATOM 2021 N N . ALA A 1 252 ? 32.426 -1.592 -3.151 1.00 88.56 252 ALA A N 1
ATOM 2022 C CA . ALA A 1 252 ? 32.999 -2.793 -3.750 1.00 88.56 252 ALA A CA 1
ATOM 2023 C C . ALA A 1 252 ? 32.145 -3.313 -4.919 1.00 88.56 252 ALA A C 1
ATOM 2025 O O . ALA A 1 252 ? 32.694 -3.714 -5.949 1.00 88.56 252 ALA A O 1
ATOM 2026 N N . LEU A 1 253 ? 30.813 -3.267 -4.789 1.00 90.12 253 LEU A N 1
ATOM 2027 C CA . LEU A 1 253 ? 29.893 -3.631 -5.867 1.00 90.12 253 LEU A CA 1
ATOM 2028 C C . LEU A 1 253 ? 30.044 -2.688 -7.059 1.00 90.12 253 LEU A C 1
ATOM 2030 O O . LEU A 1 253 ? 30.183 -3.170 -8.176 1.00 90.12 253 LEU A O 1
ATOM 2034 N N . ILE A 1 254 ? 30.057 -1.370 -6.840 1.00 89.62 254 ILE A N 1
ATOM 2035 C CA . ILE A 1 254 ? 30.199 -0.382 -7.921 1.00 89.62 254 ILE A CA 1
ATOM 2036 C C . ILE A 1 254 ? 31.510 -0.604 -8.685 1.00 89.62 254 ILE A C 1
ATOM 2038 O O . ILE A 1 254 ? 31.515 -0.598 -9.915 1.00 89.62 254 ILE A O 1
ATOM 2042 N N . LEU A 1 255 ? 32.615 -0.864 -7.980 1.00 90.69 255 LEU A N 1
ATOM 2043 C CA . LEU A 1 255 ? 33.901 -1.169 -8.615 1.00 90.69 255 LEU A CA 1
ATOM 2044 C C . LEU A 1 255 ? 33.844 -2.457 -9.452 1.00 90.69 255 LEU A C 1
ATOM 2046 O O . LEU A 1 255 ? 34.325 -2.479 -10.589 1.00 90.69 255 LEU A O 1
ATOM 2050 N N . SER A 1 256 ? 33.237 -3.520 -8.914 1.00 91.31 256 SER A N 1
ATOM 2051 C CA . SER A 1 256 ? 33.060 -4.797 -9.619 1.00 91.31 256 SER A CA 1
ATOM 2052 C C . SER A 1 256 ? 32.145 -4.659 -10.842 1.00 91.31 256 SER A C 1
ATOM 2054 O O . SER A 1 256 ? 32.450 -5.182 -11.916 1.00 91.31 256 SER A O 1
ATOM 2056 N N . PHE A 1 257 ? 31.065 -3.895 -10.705 1.00 93.25 257 PHE A N 1
ATOM 2057 C CA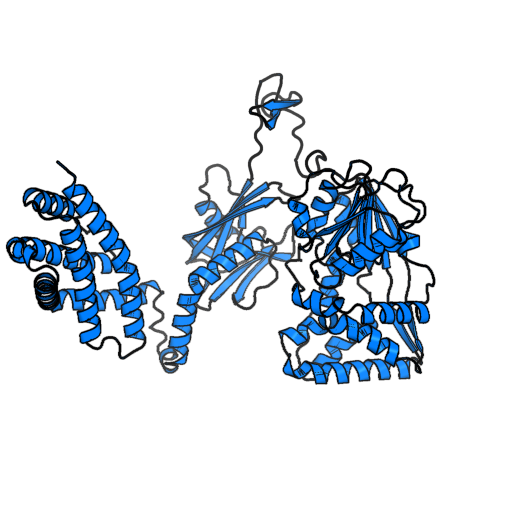 . PHE A 1 257 ? 30.102 -3.612 -11.758 1.00 93.25 257 PHE A CA 1
ATOM 2058 C C . PHE A 1 257 ? 30.741 -2.825 -12.905 1.00 93.25 257 PHE A C 1
ATOM 2060 O O . PHE A 1 257 ? 30.672 -3.249 -14.057 1.00 93.25 257 PHE A O 1
ATOM 2067 N N . ASN A 1 258 ? 31.448 -1.735 -12.594 1.00 93.31 258 ASN A N 1
ATOM 2068 C CA . ASN A 1 258 ? 32.149 -0.925 -13.592 1.00 93.31 258 ASN A CA 1
ATOM 2069 C C . ASN A 1 258 ? 33.214 -1.748 -14.331 1.00 93.31 258 ASN A C 1
ATOM 2071 O O . ASN A 1 258 ? 33.315 -1.677 -15.556 1.00 93.31 258 ASN A O 1
ATOM 2075 N N . SER A 1 259 ? 33.957 -2.592 -13.607 1.00 92.25 259 SER A N 1
ATOM 2076 C CA . SER A 1 259 ? 34.938 -3.507 -14.208 1.00 92.25 259 SER A CA 1
ATOM 2077 C C . SER A 1 259 ? 34.270 -4.499 -15.168 1.00 92.25 259 SER A C 1
ATOM 2079 O O . SER A 1 259 ? 34.737 -4.686 -16.288 1.00 92.25 259 SER A O 1
ATOM 2081 N N . SER A 1 260 ? 33.124 -5.064 -14.781 1.00 92.38 260 SER A N 1
ATOM 2082 C CA . SER A 1 260 ? 32.357 -6.007 -15.609 1.00 92.38 260 SER A CA 1
ATOM 2083 C C . SER A 1 260 ? 31.793 -5.357 -16.881 1.00 92.38 260 SER A C 1
ATOM 2085 O O . SER A 1 260 ? 31.752 -5.989 -17.941 1.00 92.38 260 SER A O 1
ATOM 2087 N N . ILE A 1 261 ? 31.396 -4.081 -16.806 1.00 91.75 261 ILE A N 1
ATOM 2088 C CA . ILE A 1 261 ? 30.986 -3.281 -17.969 1.00 91.75 261 ILE A CA 1
ATOM 2089 C C . ILE A 1 261 ? 32.169 -3.082 -18.929 1.00 91.75 261 ILE A C 1
ATOM 2091 O O . ILE A 1 261 ? 32.027 -3.340 -20.127 1.00 91.75 261 ILE A O 1
ATOM 2095 N N . HIS A 1 262 ? 33.353 -2.720 -18.422 1.00 91.38 262 HIS A N 1
ATOM 2096 C CA . HIS A 1 262 ? 34.562 -2.609 -19.247 1.00 91.38 262 HIS A CA 1
ATOM 2097 C C . HIS A 1 262 ? 34.962 -3.940 -19.891 1.00 91.38 262 HIS A C 1
ATOM 2099 O O . HIS A 1 262 ? 35.254 -3.973 -21.084 1.00 91.38 262 HIS A O 1
ATOM 2105 N N . GLU A 1 263 ? 34.944 -5.046 -19.147 1.00 90.56 263 GLU A N 1
ATOM 2106 C CA . GLU A 1 263 ? 35.251 -6.377 -19.686 1.00 90.56 263 GLU A CA 1
ATOM 2107 C C . GLU A 1 263 ? 34.255 -6.814 -20.766 1.00 90.56 263 GLU A C 1
ATOM 2109 O O . GLU A 1 263 ? 34.617 -7.496 -21.730 1.00 90.56 263 GLU A O 1
ATOM 2114 N N . SER A 1 264 ? 32.985 -6.438 -20.616 1.00 88.25 264 SER A N 1
ATOM 2115 C CA . SER A 1 264 ? 31.950 -6.706 -21.617 1.00 88.25 264 SER A CA 1
ATOM 2116 C C . SER A 1 264 ? 32.208 -5.905 -22.895 1.00 88.25 264 SER A C 1
ATOM 2118 O O . SER A 1 264 ? 32.227 -6.482 -23.984 1.00 88.25 264 SER A O 1
ATOM 2120 N N . ALA A 1 265 ? 32.530 -4.616 -22.766 1.00 89.50 265 ALA A N 1
ATOM 2121 C CA . ALA A 1 265 ? 32.892 -3.769 -23.898 1.00 89.50 265 ALA A CA 1
ATOM 2122 C C . ALA A 1 265 ? 34.202 -4.207 -24.580 1.00 89.50 265 ALA A C 1
ATOM 2124 O O . ALA A 1 265 ? 34.305 -4.164 -25.802 1.00 89.50 265 ALA A O 1
ATOM 2125 N N . GLN A 1 266 ? 35.202 -4.684 -23.830 1.00 89.25 266 GLN A N 1
ATOM 2126 C CA . GLN A 1 266 ? 36.455 -5.208 -24.395 1.00 89.25 266 GLN A CA 1
ATOM 2127 C C . GLN A 1 266 ? 36.227 -6.461 -25.247 1.00 89.25 266 GLN A C 1
ATOM 2129 O O . GLN A 1 266 ? 36.836 -6.605 -26.308 1.00 89.25 266 GLN A O 1
ATOM 2134 N N . ARG A 1 267 ? 35.333 -7.356 -24.809 1.00 88.12 267 ARG A N 1
ATOM 2135 C CA . ARG A 1 267 ? 34.960 -8.558 -25.568 1.00 88.12 267 ARG A CA 1
ATOM 2136 C C . ARG A 1 267 ? 34.185 -8.219 -26.843 1.00 88.12 267 ARG A C 1
ATOM 2138 O O . ARG A 1 267 ? 34.432 -8.836 -27.876 1.00 88.12 267 ARG A O 1
ATOM 2145 N N . GLY A 1 268 ? 33.270 -7.252 -26.768 1.00 82.06 268 GLY A N 1
ATOM 2146 C CA . GLY A 1 268 ? 32.395 -6.856 -27.876 1.00 82.06 268 GLY A CA 1
ATOM 2147 C C . GLY A 1 268 ? 32.945 -5.767 -28.804 1.00 82.06 268 GLY A C 1
ATOM 2148 O O . GLY A 1 268 ? 32.381 -5.565 -29.872 1.00 82.06 268 GLY A O 1
ATOM 2149 N N . LYS A 1 269 ? 34.030 -5.073 -28.421 1.00 86.56 269 LYS A N 1
ATOM 2150 C CA . LYS A 1 269 ? 34.516 -3.780 -28.974 1.00 86.56 269 LYS A CA 1
ATOM 2151 C C . LYS A 1 269 ? 33.569 -2.584 -28.783 1.00 86.56 269 LYS A C 1
ATOM 2153 O O . LYS A 1 269 ? 33.961 -1.448 -29.045 1.00 86.56 269 LYS A O 1
ATOM 2158 N N . GLU A 1 270 ? 32.371 -2.833 -28.283 1.00 90.31 270 GLU A N 1
ATOM 2159 C CA . GLU A 1 270 ? 31.348 -1.866 -27.905 1.00 90.31 270 GLU A CA 1
ATOM 2160 C C . GLU A 1 270 ? 30.444 -2.488 -26.832 1.00 90.31 270 GLU A C 1
ATOM 2162 O O . GLU A 1 270 ? 30.460 -3.705 -26.620 1.00 90.31 270 GLU A O 1
ATOM 2167 N N . ILE A 1 271 ? 29.648 -1.658 -26.163 1.00 91.50 271 ILE A N 1
ATOM 2168 C CA . ILE A 1 271 ? 28.534 -2.091 -25.319 1.00 91.50 271 ILE A CA 1
ATOM 2169 C C . ILE A 1 271 ? 27.247 -1.433 -25.814 1.00 91.50 271 ILE A C 1
ATOM 2171 O O . ILE A 1 271 ? 27.182 -0.216 -25.966 1.00 91.50 271 ILE A O 1
ATOM 2175 N N . ALA A 1 272 ? 26.223 -2.241 -26.076 1.00 91.44 272 ALA A N 1
ATOM 2176 C CA . ALA A 1 272 ? 24.903 -1.769 -26.470 1.00 91.44 272 ALA A CA 1
ATOM 2177 C C . ALA A 1 272 ? 23.922 -1.988 -25.315 1.00 91.44 272 ALA A C 1
ATOM 2179 O O . ALA A 1 272 ? 23.743 -3.116 -24.864 1.00 91.44 272 ALA A O 1
ATOM 2180 N N . LEU A 1 273 ? 23.306 -0.912 -24.827 1.00 92.06 273 LEU A N 1
ATOM 2181 C CA . LEU A 1 273 ? 22.239 -0.972 -23.835 1.00 92.06 273 LEU A CA 1
ATOM 2182 C C . LEU A 1 273 ? 20.890 -0.922 -24.548 1.00 92.06 273 LEU A C 1
ATOM 2184 O O . LEU A 1 273 ? 20.587 0.059 -25.235 1.00 92.06 273 LEU A O 1
ATOM 2188 N N . THR A 1 274 ? 20.068 -1.951 -24.349 1.00 91.69 274 THR A N 1
ATOM 2189 C CA . THR A 1 274 ? 18.694 -1.975 -24.865 1.00 91.69 274 THR A CA 1
ATOM 2190 C C . THR A 1 274 ? 17.894 -0.840 -24.222 1.00 91.69 274 THR A C 1
ATOM 2192 O O . THR A 1 274 ? 17.852 -0.722 -22.994 1.00 91.69 274 THR A O 1
ATOM 2195 N N . LYS A 1 275 ? 17.255 0.008 -25.034 1.00 89.75 275 LYS A N 1
ATOM 2196 C CA . LYS A 1 275 ? 16.478 1.164 -24.568 1.00 89.75 275 LYS A CA 1
ATOM 2197 C C . LYS A 1 275 ? 15.204 1.356 -25.396 1.00 89.75 275 LYS A C 1
ATOM 2199 O O . LYS A 1 275 ? 14.823 2.482 -25.705 1.00 89.75 275 LYS A O 1
ATOM 2204 N N . ASP A 1 276 ? 14.575 0.246 -25.757 1.00 91.62 276 ASP A N 1
ATOM 2205 C CA . ASP A 1 276 ? 13.294 0.277 -26.441 1.00 91.62 276 ASP A CA 1
ATOM 2206 C C . ASP A 1 276 ? 12.248 0.920 -25.531 1.00 91.62 276 ASP A C 1
ATOM 2208 O O . ASP A 1 276 ? 12.095 0.556 -24.357 1.00 91.62 276 ASP A O 1
ATOM 2212 N N . ASP A 1 277 ? 11.534 1.876 -26.102 1.00 93.44 277 ASP A N 1
ATOM 2213 C CA . ASP A 1 277 ? 10.522 2.667 -25.434 1.00 93.44 277 ASP A CA 1
ATOM 2214 C C . ASP A 1 277 ? 9.194 2.553 -26.197 1.00 93.44 277 ASP A C 1
ATOM 2216 O O . ASP A 1 277 ? 9.105 2.056 -27.322 1.00 93.44 277 ASP A O 1
ATOM 2220 N N . VAL A 1 278 ? 8.113 2.988 -25.568 1.00 95.56 278 VAL A N 1
ATOM 2221 C CA . VAL A 1 278 ? 6.778 2.970 -26.157 1.00 95.56 278 VAL A CA 1
ATOM 2222 C C . VAL A 1 278 ? 5.998 4.190 -25.701 1.00 95.56 278 VAL A C 1
ATOM 2224 O O . VAL A 1 278 ? 6.076 4.607 -24.541 1.00 95.56 278 VAL A O 1
ATOM 2227 N N . VAL A 1 279 ? 5.196 4.726 -26.613 1.00 97.31 279 VAL A N 1
ATOM 2228 C CA . VAL A 1 279 ? 4.173 5.717 -26.304 1.00 97.31 279 VAL A CA 1
ATOM 2229 C C . VAL A 1 279 ? 2.809 5.041 -26.350 1.00 97.31 279 VAL A C 1
ATOM 2231 O O . VAL A 1 279 ? 2.442 4.415 -27.345 1.00 97.31 279 VAL A O 1
ATOM 2234 N N . PHE A 1 280 ? 2.047 5.193 -25.274 1.00 97.88 280 PHE A N 1
ATOM 2235 C CA . PHE A 1 280 ? 0.619 4.922 -25.255 1.00 97.88 280 PHE A CA 1
ATOM 2236 C C . PHE A 1 280 ? -0.138 6.241 -25.329 1.00 97.88 280 PHE A C 1
ATOM 2238 O O . PHE A 1 280 ? 0.024 7.093 -24.452 1.00 97.88 280 PHE A O 1
ATOM 2245 N N . ARG A 1 281 ? -0.986 6.392 -26.346 1.00 97.81 281 ARG A N 1
ATOM 2246 C CA . ARG A 1 281 ? -1.962 7.482 -26.412 1.00 97.81 281 ARG A CA 1
ATOM 2247 C C . ARG A 1 281 ? -3.338 6.904 -26.168 1.00 97.81 281 ARG A C 1
ATOM 2249 O O . ARG A 1 281 ? -3.767 5.997 -26.878 1.00 97.81 281 ARG A O 1
ATOM 2256 N N . CYS A 1 282 ? -4.002 7.389 -25.135 1.00 97.19 282 CYS A N 1
ATOM 2257 C CA . CYS A 1 282 ? -5.283 6.861 -24.708 1.00 97.19 282 CYS A CA 1
ATOM 2258 C C . CYS A 1 282 ? -6.348 7.938 -24.867 1.00 97.19 282 CYS A C 1
ATOM 2260 O O . CYS A 1 282 ? -6.152 9.086 -24.469 1.00 97.19 282 CYS A O 1
ATOM 2262 N N . TYR A 1 283 ? -7.476 7.536 -25.434 1.00 95.25 283 TYR A N 1
ATOM 2263 C CA . TYR A 1 283 ? -8.604 8.395 -25.754 1.00 95.25 283 TYR A CA 1
ATOM 2264 C C . TYR A 1 283 ? -9.880 7.801 -25.179 1.00 95.25 283 TYR A C 1
ATOM 2266 O O . TYR A 1 283 ? -9.934 6.615 -24.822 1.00 95.25 283 TYR A O 1
ATOM 2274 N N . LYS A 1 284 ? -10.935 8.621 -25.156 1.00 91.69 284 LYS A N 1
ATOM 2275 C CA . LYS A 1 284 ? -12.252 8.242 -24.634 1.00 91.69 284 LYS A CA 1
ATOM 2276 C C . LYS A 1 284 ? -12.094 7.695 -23.210 1.00 91.69 284 LYS A C 1
ATOM 2278 O O . LYS A 1 284 ? -12.345 6.499 -22.996 1.00 91.69 284 LYS A O 1
ATOM 2283 N N . PRO A 1 285 ? -11.575 8.514 -22.269 1.00 90.38 285 PRO A N 1
ATOM 2284 C CA . PRO A 1 285 ? -11.478 8.117 -20.879 1.00 90.38 285 PRO A CA 1
ATOM 2285 C C . PRO A 1 285 ? -12.840 7.626 -20.421 1.00 90.38 285 PRO A C 1
ATOM 2287 O O . PRO A 1 285 ? -13.883 8.249 -20.621 1.00 90.38 285 PRO A O 1
ATOM 2290 N N . ARG A 1 286 ? -12.821 6.435 -19.852 1.00 79.56 286 ARG A N 1
ATOM 2291 C CA . ARG A 1 286 ? -14.000 5.814 -19.305 1.00 79.56 286 ARG A CA 1
ATOM 2292 C C . ARG A 1 286 ? -14.187 6.412 -17.923 1.00 79.56 286 ARG A C 1
ATOM 2294 O O . ARG A 1 286 ? -13.499 6.002 -16.994 1.00 79.56 286 ARG A O 1
ATOM 2301 N N . ASP A 1 287 ? -15.089 7.379 -17.788 1.00 58.25 287 ASP A N 1
ATOM 2302 C CA . ASP A 1 287 ? -15.513 7.844 -16.469 1.00 58.25 287 ASP A CA 1
ATOM 2303 C C . ASP A 1 287 ? -15.995 6.630 -15.675 1.00 58.25 287 ASP A C 1
ATOM 2305 O O . ASP A 1 287 ? -17.029 6.063 -15.974 1.00 58.25 287 ASP A O 1
ATOM 2309 N N . LEU A 1 288 ? -15.262 6.185 -14.664 1.00 52.44 288 LEU A N 1
ATOM 2310 C CA . LEU A 1 288 ? -15.631 4.982 -13.916 1.00 52.44 288 LEU A CA 1
ATOM 2311 C C . LEU A 1 288 ? -16.920 5.159 -13.092 1.00 52.44 288 LEU A C 1
ATOM 2313 O O . LEU A 1 288 ? -17.420 4.178 -12.538 1.00 52.44 288 LEU A O 1
ATOM 2317 N N . LYS A 1 289 ? -17.479 6.380 -13.025 1.00 48.47 289 LYS A N 1
ATOM 2318 C CA . LYS A 1 289 ? -18.815 6.654 -12.481 1.00 48.47 289 LYS A CA 1
ATOM 2319 C C . LYS A 1 289 ? -19.933 6.474 -13.524 1.00 48.47 289 LYS A C 1
ATOM 2321 O O . LYS A 1 289 ? -21.036 6.095 -13.128 1.00 48.47 289 LYS A O 1
ATOM 2326 N N . THR A 1 290 ? -19.687 6.686 -14.825 1.00 37.44 290 THR A N 1
ATOM 2327 C CA . THR A 1 290 ? -20.698 6.543 -15.910 1.00 37.44 290 THR A CA 1
ATOM 2328 C C . THR A 1 290 ? -20.416 5.429 -16.926 1.00 37.44 290 THR A C 1
ATOM 2330 O O . THR A 1 290 ? -21.341 4.848 -17.502 1.00 37.44 290 THR A O 1
ATOM 2333 N N . VAL A 1 291 ? -19.165 5.028 -17.094 1.00 38.50 291 VAL A N 1
ATOM 2334 C CA . VAL A 1 291 ? -18.764 3.764 -17.688 1.00 38.50 291 VAL A CA 1
ATOM 2335 C C . VAL A 1 291 ? -19.098 2.662 -16.710 1.00 38.50 291 VAL A C 1
ATOM 2337 O O . VAL A 1 291 ? -18.437 2.423 -15.703 1.00 38.50 291 VAL A O 1
ATOM 2340 N N . ASN A 1 292 ? -20.167 1.972 -17.086 1.00 38.28 292 ASN A N 1
ATOM 2341 C CA . ASN A 1 292 ? -20.601 0.655 -16.648 1.00 38.28 292 ASN A CA 1
ATOM 2342 C C . ASN A 1 292 ? -19.492 -0.412 -16.818 1.00 38.28 292 ASN A C 1
ATOM 2344 O O . ASN A 1 292 ? -19.671 -1.381 -17.551 1.00 38.28 292 ASN A O 1
ATOM 2348 N N . GLY A 1 293 ? -18.336 -0.215 -16.184 1.00 39.09 293 GLY A N 1
ATOM 2349 C CA . GLY A 1 293 ? -17.194 -1.126 -16.181 1.00 39.09 293 GLY A CA 1
ATOM 2350 C C . GLY A 1 293 ? -17.024 -1.859 -14.854 1.00 39.09 293 GLY A C 1
ATOM 2351 O O . GLY A 1 293 ? -16.598 -3.006 -14.863 1.00 39.09 293 GLY A O 1
ATOM 2352 N N . PHE A 1 294 ? -17.435 -1.256 -13.730 1.00 42.28 294 PHE A N 1
ATOM 2353 C CA . PHE A 1 294 ? -17.322 -1.878 -12.396 1.00 42.28 294 PHE A CA 1
ATOM 2354 C C . PHE A 1 294 ? -18.640 -1.977 -11.623 1.00 42.28 294 PHE A C 1
ATOM 2356 O O . PHE A 1 294 ? -18.710 -2.614 -10.575 1.00 42.28 294 PHE A O 1
ATOM 2363 N N . ARG A 1 295 ? -19.722 -1.435 -12.187 1.00 47.78 295 ARG A N 1
ATOM 2364 C CA . ARG A 1 295 ? -21.091 -1.607 -11.705 1.00 47.78 295 ARG A CA 1
ATOM 2365 C C . ARG A 1 295 ? -21.789 -2.592 -12.638 1.00 47.78 295 ARG A C 1
ATOM 2367 O O . ARG A 1 295 ? -22.011 -2.276 -13.806 1.00 47.78 295 ARG A O 1
ATOM 2374 N N . LYS A 1 296 ? -22.146 -3.793 -12.164 1.00 52.91 296 LYS A N 1
ATOM 2375 C CA . LYS A 1 296 ? -23.056 -4.677 -12.918 1.00 52.91 296 LYS A CA 1
ATOM 2376 C C . LYS A 1 296 ? -24.391 -3.945 -13.061 1.00 52.91 296 LYS A C 1
ATOM 2378 O O . LYS A 1 296 ? -25.202 -3.951 -12.137 1.00 52.91 296 LYS A O 1
ATOM 2383 N N . ARG A 1 297 ? -24.602 -3.268 -14.194 1.00 61.12 297 ARG A N 1
ATOM 2384 C CA . ARG A 1 297 ? -25.808 -2.473 -14.442 1.00 61.12 297 ARG A CA 1
ATOM 2385 C C . ARG A 1 297 ? -27.026 -3.386 -14.362 1.00 61.12 297 ARG A C 1
ATOM 2387 O O . ARG A 1 297 ? -27.157 -4.331 -15.142 1.00 61.12 297 ARG A O 1
ATOM 2394 N N . ARG A 1 298 ? -27.927 -3.111 -13.418 1.00 78.62 298 ARG A N 1
ATOM 2395 C CA . ARG A 1 298 ? -29.197 -3.832 -13.324 1.00 78.62 298 ARG A CA 1
ATOM 2396 C C . ARG A 1 298 ? -30.085 -3.334 -14.461 1.00 78.62 298 ARG A C 1
ATOM 2398 O O . ARG A 1 298 ? -30.562 -2.207 -14.431 1.00 78.62 298 ARG A O 1
ATOM 2405 N N . LEU A 1 299 ? -30.264 -4.154 -15.493 1.00 86.00 299 LEU A N 1
ATOM 2406 C CA . LEU A 1 299 ? -31.102 -3.792 -16.642 1.00 86.00 299 LEU A CA 1
ATOM 2407 C C . LEU A 1 299 ? -32.594 -3.969 -16.336 1.00 86.00 299 LEU A C 1
ATOM 2409 O O . LEU A 1 299 ? -33.421 -3.196 -16.811 1.00 86.00 299 LEU A O 1
ATOM 2413 N N . PHE A 1 300 ? -32.925 -4.960 -15.509 1.00 92.69 300 PHE A N 1
ATOM 2414 C CA . PHE A 1 300 ? -34.295 -5.346 -15.191 1.00 92.69 300 PHE A CA 1
ATOM 2415 C C . PHE A 1 300 ? -34.499 -5.455 -13.679 1.00 92.69 300 PHE A C 1
ATOM 2417 O O . PHE A 1 300 ? -33.588 -5.802 -12.924 1.00 92.69 300 PHE A O 1
ATOM 2424 N N . CYS A 1 301 ? -35.717 -5.163 -13.234 1.00 91.88 301 CYS A N 1
ATOM 2425 C CA . CYS A 1 301 ? -36.134 -5.289 -11.849 1.00 91.88 301 CYS A CA 1
ATOM 2426 C C . CYS A 1 301 ? -36.195 -6.766 -11.445 1.00 91.88 301 CYS A C 1
ATOM 2428 O O . CYS A 1 301 ? -36.946 -7.532 -12.046 1.00 91.88 301 CYS A O 1
ATOM 2430 N N . CYS A 1 302 ? -35.491 -7.160 -10.380 1.00 92.25 302 CYS A N 1
ATOM 2431 C CA . CYS A 1 302 ? -35.546 -8.539 -9.878 1.00 92.25 302 CYS A CA 1
ATOM 2432 C C . CYS A 1 302 ? -36.910 -8.931 -9.282 1.00 92.25 302 CYS A C 1
ATOM 2434 O O . CYS A 1 302 ? -37.170 -10.117 -9.119 1.00 92.25 302 CYS A O 1
ATOM 2436 N N . TYR A 1 303 ? -37.783 -7.962 -8.979 1.00 93.69 303 TYR A N 1
ATOM 2437 C CA . TYR A 1 303 ? -39.120 -8.225 -8.439 1.00 93.69 303 TYR A CA 1
ATOM 2438 C C . TYR A 1 303 ? -40.192 -8.403 -9.520 1.00 93.69 303 TYR A C 1
ATOM 2440 O O . TYR A 1 303 ? -41.095 -9.212 -9.345 1.00 93.69 303 TYR A O 1
ATOM 2448 N N . CYS A 1 304 ? -40.130 -7.641 -10.620 1.00 94.94 304 CYS A N 1
ATOM 2449 C CA . CYS A 1 304 ? -41.205 -7.623 -11.626 1.00 94.94 304 CYS A CA 1
ATOM 2450 C C . CYS A 1 304 ? -40.743 -7.788 -13.082 1.00 94.94 304 CYS A C 1
ATOM 2452 O O . CYS A 1 304 ? -41.575 -7.754 -13.983 1.00 94.94 304 CYS A O 1
ATOM 2454 N N . GLY A 1 305 ? -39.440 -7.909 -13.342 1.00 93.00 305 GLY A N 1
ATOM 2455 C CA . GLY A 1 305 ? -38.887 -8.114 -14.685 1.00 93.00 305 GLY A CA 1
ATOM 2456 C C . GLY A 1 305 ? -38.918 -6.897 -15.617 1.00 93.00 305 GLY A C 1
ATOM 2457 O O . GLY A 1 305 ? -38.378 -6.974 -16.714 1.00 93.00 305 GLY A O 1
ATOM 2458 N N . ASN A 1 306 ? -39.503 -5.766 -15.209 1.00 94.94 306 ASN A N 1
ATOM 2459 C CA . ASN A 1 306 ? -39.531 -4.551 -16.029 1.00 94.94 306 ASN A CA 1
ATOM 2460 C C . ASN A 1 306 ? -38.162 -3.850 -16.080 1.00 94.94 306 ASN A C 1
ATOM 2462 O O . ASN A 1 306 ? -37.402 -3.949 -15.110 1.00 94.94 306 ASN A O 1
ATOM 2466 N N . PRO A 1 307 ? -37.857 -3.099 -17.157 1.00 92.56 307 PRO A N 1
ATOM 2467 C CA . PRO A 1 307 ? -36.639 -2.301 -17.246 1.00 92.56 307 PRO A CA 1
ATOM 2468 C C . PRO A 1 307 ? -36.492 -1.320 -16.078 1.00 92.56 307 PRO A C 1
ATOM 2470 O O . PRO A 1 307 ? -37.474 -0.729 -15.615 1.00 92.56 307 PRO A O 1
ATOM 2473 N N . LEU A 1 308 ? -35.261 -1.149 -15.601 1.00 91.69 308 LEU A N 1
ATOM 2474 C CA . LEU A 1 308 ? -34.931 -0.148 -14.589 1.00 91.69 308 LEU A CA 1
ATOM 2475 C C . LEU A 1 308 ? -34.585 1.191 -15.240 1.00 91.69 308 LEU A C 1
ATOM 2477 O O . LEU A 1 308 ? -34.025 1.244 -16.333 1.00 91.69 308 LEU A O 1
ATOM 2481 N N . THR A 1 309 ? -34.907 2.273 -14.536 1.00 88.62 309 THR A N 1
ATOM 2482 C CA . THR A 1 309 ? -34.455 3.629 -14.857 1.00 88.62 309 THR A CA 1
ATOM 2483 C C . THR A 1 309 ? -33.594 4.163 -13.718 1.00 88.62 309 THR A C 1
ATOM 2485 O O . THR A 1 309 ? -33.544 3.567 -12.645 1.00 88.62 309 THR A O 1
ATOM 2488 N N . GLN A 1 310 ? -32.911 5.281 -13.945 1.00 86.62 310 GLN A N 1
ATOM 2489 C CA . GLN A 1 310 ? -32.223 6.021 -12.894 1.00 86.62 310 GLN A CA 1
ATOM 2490 C C . GLN A 1 310 ? -32.986 7.298 -12.567 1.00 86.62 310 GLN A C 1
ATOM 2492 O O . GLN A 1 310 ? -33.427 8.014 -13.466 1.00 86.62 310 GLN A O 1
ATOM 2497 N N . SER A 1 311 ? -33.150 7.585 -11.279 1.00 85.12 311 SER A N 1
ATOM 2498 C CA . SER A 1 311 ? -33.752 8.834 -10.811 1.00 85.12 311 SER A CA 1
ATOM 2499 C C . SER A 1 311 ? -33.074 9.337 -9.539 1.00 85.12 311 SER A C 1
ATOM 2501 O O . SER A 1 311 ? -32.425 8.579 -8.815 1.00 85.12 311 SER A O 1
ATOM 2503 N N . GLN A 1 312 ? -33.178 10.645 -9.302 1.00 86.56 312 GLN A N 1
ATOM 2504 C CA . GLN A 1 312 ? -32.685 11.286 -8.085 1.00 86.56 312 GLN A CA 1
ATOM 2505 C C . GLN A 1 312 ? -33.610 10.935 -6.918 1.00 86.56 312 GLN A C 1
ATOM 2507 O O . GLN A 1 312 ? -34.731 11.432 -6.833 1.00 86.56 312 GLN A O 1
ATOM 2512 N N . ILE A 1 313 ? -33.132 10.070 -6.027 1.00 83.44 313 ILE A N 1
ATOM 2513 C CA . ILE A 1 313 ? -33.842 9.619 -4.829 1.00 83.44 313 ILE A CA 1
ATOM 2514 C C . ILE A 1 313 ? -32.942 9.932 -3.637 1.00 83.44 313 ILE A C 1
ATOM 2516 O O . ILE A 1 313 ? -31.804 9.468 -3.577 1.00 83.44 313 ILE A O 1
ATOM 2520 N N . GLU A 1 314 ? -33.441 10.742 -2.700 1.00 83.75 314 GLU A N 1
ATOM 2521 C CA . GLU A 1 314 ? -32.685 11.186 -1.513 1.00 83.75 314 GLU A CA 1
ATOM 2522 C C . GLU A 1 314 ? -31.361 11.898 -1.871 1.00 83.75 314 GLU A C 1
ATOM 2524 O O . GLU A 1 314 ? -30.345 11.740 -1.197 1.00 83.75 314 GLU A O 1
ATOM 2529 N N . GLY A 1 315 ? -31.352 12.658 -2.973 1.00 81.25 315 GLY A N 1
ATOM 2530 C CA . GLY A 1 315 ? -30.176 13.405 -3.438 1.00 81.25 315 GLY A CA 1
ATOM 2531 C C . GLY A 1 315 ? -29.061 12.547 -4.048 1.00 81.25 315 GLY A C 1
ATOM 2532 O O . GLY A 1 315 ? -27.977 13.065 -4.312 1.00 81.25 315 GLY A O 1
ATOM 2533 N N . LYS A 1 316 ? -29.302 11.247 -4.273 1.00 79.06 316 LYS A N 1
ATOM 2534 C CA . LYS A 1 316 ? -28.397 10.355 -5.008 1.00 79.06 316 LYS A CA 1
ATOM 2535 C C . LYS A 1 316 ? -29.098 9.770 -6.229 1.00 79.06 316 LYS A C 1
ATOM 2537 O O . LYS A 1 316 ? -30.284 9.445 -6.194 1.00 79.06 316 LYS A O 1
ATOM 2542 N N . LEU A 1 317 ? -28.340 9.578 -7.306 1.00 82.00 317 LEU A N 1
ATOM 2543 C CA . LEU A 1 317 ? -28.824 8.868 -8.485 1.00 82.00 317 LEU A CA 1
ATOM 2544 C C . LEU A 1 317 ? -28.900 7.367 -8.172 1.00 82.00 317 LEU A C 1
ATOM 2546 O O . LEU A 1 317 ? -27.883 6.740 -7.866 1.00 82.00 317 LEU A O 1
ATOM 2550 N N . ARG A 1 318 ? -30.104 6.792 -8.216 1.00 86.81 318 ARG A N 1
ATOM 2551 C CA . ARG A 1 318 ? -30.349 5.381 -7.880 1.00 86.81 318 ARG A CA 1
ATOM 2552 C C . ARG A 1 318 ? -31.115 4.680 -8.987 1.00 86.81 318 ARG A C 1
ATOM 2554 O O . ARG A 1 318 ? -31.945 5.299 -9.650 1.00 86.81 318 ARG A O 1
ATOM 2561 N N . ASP A 1 319 ? -30.859 3.383 -9.140 1.00 88.75 319 ASP A N 1
ATOM 2562 C CA . ASP A 1 319 ? -31.668 2.544 -10.018 1.00 88.75 319 ASP A CA 1
ATOM 2563 C C . ASP A 1 319 ? -33.030 2.316 -9.349 1.00 88.75 319 ASP A C 1
ATOM 2565 O O . ASP A 1 319 ? -33.110 1.924 -8.181 1.00 88.75 319 ASP A O 1
ATOM 2569 N N . ASN A 1 320 ? -34.114 2.555 -10.078 1.00 91.94 320 ASN A N 1
ATOM 2570 C CA . ASN A 1 320 ? -35.468 2.313 -9.612 1.00 91.94 320 ASN A CA 1
ATOM 2571 C C . ASN A 1 320 ? -36.360 1.745 -10.716 1.00 91.94 320 ASN A C 1
ATOM 2573 O O . ASN A 1 320 ? -36.151 1.946 -11.912 1.00 91.94 320 ASN A O 1
ATOM 2577 N N . CYS A 1 321 ? -37.381 1.002 -10.304 1.00 93.12 321 CYS A N 1
ATOM 2578 C CA . CYS A 1 321 ? -38.382 0.479 -11.219 1.00 93.12 321 CYS A CA 1
ATOM 2579 C C . CYS A 1 321 ? -39.591 1.414 -11.259 1.00 93.12 321 CYS A C 1
ATOM 2581 O O . CYS A 1 321 ? -40.222 1.636 -10.232 1.00 93.12 321 CYS A O 1
ATOM 2583 N N . LEU A 1 322 ? -39.975 1.906 -12.439 1.00 92.12 322 LEU A N 1
ATOM 2584 C CA . LEU A 1 322 ? -41.183 2.735 -12.578 1.00 92.12 322 LEU A CA 1
ATOM 2585 C C . LEU A 1 322 ? -42.488 1.941 -12.434 1.00 92.12 322 LEU A C 1
ATOM 2587 O O . LEU A 1 322 ? -43.534 2.542 -12.223 1.00 92.12 322 LEU A O 1
ATOM 2591 N N . HIS A 1 323 ? -42.432 0.610 -12.551 1.00 93.88 323 HIS A N 1
ATOM 2592 C CA . HIS A 1 323 ? -43.613 -0.248 -12.481 1.00 93.88 323 HIS A CA 1
ATOM 2593 C C . HIS A 1 323 ? -43.969 -0.656 -11.047 1.00 93.88 323 HIS A C 1
ATOM 2595 O O . HIS A 1 323 ? -45.105 -0.481 -10.625 1.00 93.88 323 HIS A O 1
ATOM 2601 N N . CYS A 1 324 ? -43.009 -1.198 -10.289 1.00 94.31 324 CYS A N 1
ATOM 2602 C CA . CYS A 1 324 ? -43.239 -1.620 -8.902 1.00 94.31 324 CYS A CA 1
ATOM 2603 C C . CYS A 1 324 ? -42.693 -0.636 -7.858 1.00 94.31 324 CYS A C 1
ATOM 2605 O O . CYS A 1 324 ? -42.758 -0.919 -6.666 1.00 94.31 324 CYS A O 1
ATOM 2607 N N . HIS A 1 325 ? -42.119 0.489 -8.295 1.00 91.94 325 HIS A N 1
ATOM 2608 C CA . HIS A 1 325 ? -41.542 1.540 -7.447 1.00 91.94 325 HIS A CA 1
ATOM 2609 C C . HIS A 1 325 ? -40.404 1.085 -6.517 1.00 91.94 325 HIS A C 1
ATOM 2611 O O . HIS A 1 325 ? -40.001 1.827 -5.625 1.00 91.94 325 HIS A O 1
ATOM 2617 N N . ALA A 1 326 ? -39.836 -0.105 -6.746 1.00 92.75 326 ALA A N 1
ATOM 2618 C CA . ALA A 1 326 ? -38.681 -0.589 -6.000 1.00 92.75 326 ALA A CA 1
ATOM 2619 C C . ALA A 1 326 ? -37.440 0.272 -6.281 1.00 92.75 326 ALA A C 1
ATOM 2621 O O . ALA A 1 326 ? -37.136 0.570 -7.440 1.00 92.75 326 ALA A O 1
ATOM 2622 N N . VAL A 1 327 ? -36.714 0.619 -5.218 1.00 91.44 327 VAL A N 1
ATOM 2623 C CA . VAL A 1 327 ? -35.450 1.366 -5.257 1.00 91.44 327 VAL A CA 1
ATOM 2624 C C . VAL A 1 327 ? -34.307 0.413 -4.937 1.00 91.44 327 VAL A C 1
ATOM 2626 O O . VAL A 1 327 ? -34.376 -0.344 -3.970 1.00 91.44 327 VAL A O 1
ATOM 2629 N N . PHE A 1 328 ? -33.249 0.450 -5.740 1.00 88.62 328 PHE A N 1
ATOM 2630 C CA . PHE A 1 328 ? -32.078 -0.396 -5.557 1.00 88.62 328 PHE A CA 1
ATOM 2631 C C . PHE A 1 328 ? -30.925 0.419 -4.979 1.00 88.62 328 PHE A C 1
ATOM 2633 O O . PHE A 1 328 ? -30.433 1.373 -5.585 1.00 88.62 328 PHE A O 1
ATOM 2640 N N . TYR A 1 329 ? -30.504 0.028 -3.779 1.00 86.38 329 TYR A N 1
ATOM 2641 C CA . TYR A 1 329 ? -29.367 0.613 -3.083 1.00 86.38 329 TYR A CA 1
ATOM 2642 C C . TYR A 1 329 ? -28.082 -0.116 -3.470 1.00 86.38 329 TYR A C 1
ATOM 2644 O O . TYR A 1 329 ? -28.068 -1.340 -3.619 1.00 86.38 329 TYR A O 1
ATOM 2652 N N . GLU A 1 330 ? -27.004 0.650 -3.607 1.00 77.62 330 GLU A N 1
ATOM 2653 C CA . GLU A 1 330 ? -25.653 0.115 -3.732 1.00 77.62 330 GLU A CA 1
ATOM 2654 C C . GLU A 1 330 ? -24.979 0.191 -2.376 1.00 77.62 330 GLU A C 1
ATOM 2656 O O . GLU A 1 330 ? -24.809 1.280 -1.825 1.00 77.62 330 GLU A O 1
ATOM 2661 N N . ASN A 1 331 ? -24.637 -0.976 -1.847 1.00 84.94 331 ASN A N 1
ATOM 2662 C CA . ASN A 1 331 ? -23.969 -1.122 -0.568 1.00 84.94 331 ASN A CA 1
ATOM 2663 C C . ASN A 1 331 ? -22.640 -1.845 -0.811 1.00 84.94 331 ASN A C 1
ATOM 2665 O O . ASN A 1 331 ? -22.614 -2.754 -1.648 1.00 84.94 331 ASN A O 1
ATOM 2669 N N . PRO A 1 332 ? -21.565 -1.479 -0.094 1.00 85.75 332 PRO A N 1
ATOM 2670 C CA . PRO A 1 332 ? -20.326 -2.239 -0.134 1.00 85.75 332 PRO A CA 1
ATOM 2671 C C . PRO A 1 332 ? -20.561 -3.701 0.254 1.00 85.75 332 PRO A C 1
ATOM 2673 O O . PRO A 1 332 ? -21.353 -3.987 1.157 1.00 85.75 332 PRO A O 1
ATOM 2676 N N . LEU A 1 333 ? -19.874 -4.622 -0.419 1.00 90.44 333 LEU A N 1
ATOM 2677 C CA . LEU A 1 333 ? -19.939 -6.040 -0.078 1.00 90.44 333 LEU A CA 1
ATOM 2678 C C . LEU A 1 333 ? -19.162 -6.299 1.223 1.00 90.44 333 LEU A C 1
ATOM 2680 O O . LEU A 1 333 ? -18.003 -5.885 1.314 1.00 90.44 333 LEU A O 1
ATOM 2684 N N . PRO A 1 334 ? -19.762 -6.960 2.227 1.00 94.25 334 PRO A N 1
ATOM 2685 C CA . PRO A 1 334 ? -19.071 -7.293 3.464 1.00 94.25 334 PRO A CA 1
ATOM 2686 C C . PRO A 1 334 ? -18.084 -8.445 3.245 1.00 94.25 334 PRO A C 1
ATOM 2688 O O . PRO A 1 334 ? -18.439 -9.497 2.711 1.00 94.25 334 PRO A O 1
ATOM 2691 N N . VAL A 1 335 ? -16.846 -8.243 3.684 1.00 95.38 335 VAL A N 1
ATOM 2692 C CA . VAL A 1 335 ? -15.741 -9.198 3.583 1.00 95.38 335 VAL A CA 1
ATOM 2693 C C . VAL A 1 335 ? -15.108 -9.350 4.963 1.00 95.38 335 VAL A C 1
ATOM 2695 O O . VAL A 1 335 ? -14.814 -8.357 5.631 1.00 95.38 335 VAL A O 1
ATOM 2698 N N . ALA A 1 336 ? -14.901 -10.586 5.397 1.00 97.31 336 ALA A N 1
ATOM 269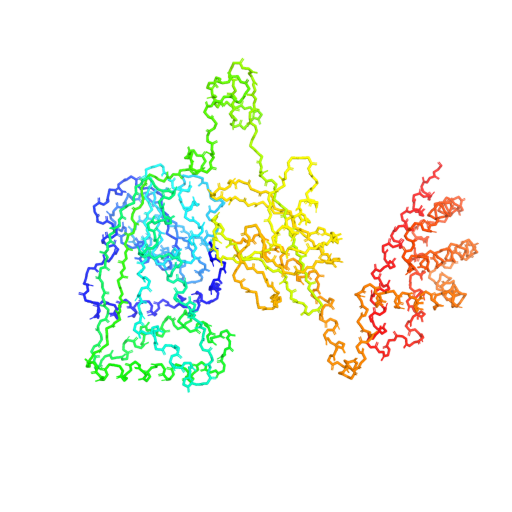9 C CA . ALA A 1 336 ? -14.345 -10.927 6.696 1.00 97.31 336 ALA A CA 1
ATOM 2700 C C . ALA A 1 336 ? -12.921 -11.477 6.534 1.00 97.31 336 ALA A C 1
ATOM 2702 O O . ALA A 1 336 ? -12.672 -12.277 5.638 1.00 97.31 336 ALA A O 1
ATOM 2703 N N . SER A 1 337 ? -11.990 -11.032 7.380 1.00 97.44 337 SER A N 1
ATOM 2704 C CA . SER A 1 337 ? -10.561 -11.373 7.315 1.00 97.44 337 SER A CA 1
ATOM 2705 C C . SER A 1 337 ? -10.004 -11.736 8.694 1.00 97.44 337 SER A C 1
ATOM 2707 O O . SER A 1 337 ? -10.446 -11.187 9.711 1.00 97.44 337 SER A O 1
ATOM 2709 N N . CYS A 1 338 ? -9.008 -12.624 8.739 1.00 97.25 338 CYS A N 1
ATOM 2710 C CA . CYS A 1 338 ? -8.400 -13.116 9.976 1.00 97.25 338 CYS A CA 1
ATOM 2711 C C . CYS A 1 338 ? -6.874 -12.929 10.032 1.00 97.25 338 CYS A C 1
ATOM 2713 O O . CYS A 1 338 ? -6.135 -13.387 9.170 1.00 97.25 338 CYS A O 1
ATOM 2715 N N . ILE A 1 339 ? -6.385 -12.341 11.124 1.00 97.81 339 ILE A N 1
ATOM 2716 C CA . ILE A 1 339 ? -4.976 -12.311 11.530 1.00 97.81 339 ILE A CA 1
ATOM 2717 C C . ILE A 1 339 ? -4.750 -13.424 12.554 1.00 97.81 339 ILE A C 1
ATOM 2719 O O . ILE A 1 339 ? -5.367 -13.432 13.621 1.00 97.81 339 ILE A O 1
ATOM 2723 N N . VAL A 1 340 ? -3.832 -14.340 12.246 1.00 96.44 340 VAL A N 1
ATOM 2724 C CA . VAL A 1 340 ? -3.434 -15.441 13.134 1.00 96.44 340 VAL A CA 1
ATOM 2725 C C . VAL A 1 340 ? -1.917 -15.465 13.249 1.00 96.44 340 VAL A C 1
ATOM 2727 O O . VAL A 1 340 ? -1.229 -15.773 12.278 1.00 96.44 340 VAL A O 1
ATOM 2730 N N . VAL A 1 341 ? -1.393 -15.177 14.439 1.00 92.94 341 VAL A N 1
ATOM 2731 C CA . VAL A 1 341 ? 0.052 -15.141 14.704 1.00 92.94 341 VAL A CA 1
ATOM 2732 C C . VAL A 1 341 ? 0.427 -16.229 15.703 1.00 92.94 341 VAL A C 1
ATOM 2734 O O . VAL A 1 341 ? -0.224 -16.382 16.736 1.00 92.94 341 VAL A O 1
ATOM 2737 N N . ASN A 1 342 ? 1.464 -17.005 15.385 1.00 85.88 342 ASN A N 1
ATOM 2738 C CA . ASN A 1 342 ? 1.968 -18.061 16.260 1.00 85.88 342 ASN A CA 1
ATOM 2739 C C . ASN A 1 342 ? 2.957 -17.523 17.320 1.00 85.88 342 ASN A C 1
ATOM 2741 O O . ASN A 1 342 ? 3.327 -16.348 17.336 1.00 85.88 342 ASN A O 1
ATOM 2745 N N . GLU A 1 343 ? 3.420 -18.397 18.215 1.00 75.81 343 GLU A N 1
ATOM 2746 C CA . GLU A 1 343 ? 4.346 -18.026 19.299 1.00 75.81 343 GLU A CA 1
ATOM 2747 C C . GLU A 1 343 ? 5.717 -17.532 18.800 1.00 75.81 343 GLU A C 1
ATOM 2749 O O . GLU A 1 343 ? 6.384 -16.759 19.490 1.00 75.81 343 GLU A O 1
ATOM 2754 N N . ALA A 1 344 ? 6.120 -17.934 17.591 1.00 79.50 344 ALA A N 1
ATOM 2755 C CA . ALA A 1 344 ? 7.349 -17.496 16.932 1.00 79.50 344 ALA A CA 1
ATOM 2756 C C . ALA A 1 344 ? 7.209 -16.131 16.228 1.00 79.50 344 ALA A C 1
ATOM 2758 O O . ALA A 1 344 ? 8.159 -15.672 15.598 1.00 79.50 344 ALA A O 1
ATOM 2759 N N . ARG A 1 345 ? 6.059 -15.452 16.371 1.00 86.44 345 ARG A N 1
ATOM 2760 C CA . ARG A 1 345 ? 5.711 -14.201 15.668 1.00 86.44 345 ARG A CA 1
ATOM 2761 C C . ARG A 1 345 ? 5.684 -14.355 14.153 1.00 86.44 345 ARG A C 1
ATOM 2763 O O . ARG A 1 345 ? 6.065 -13.450 13.406 1.00 86.44 345 ARG A O 1
ATOM 2770 N N . GLU A 1 346 ? 5.194 -15.500 13.712 1.00 92.31 346 GLU A N 1
ATOM 2771 C CA . GLU A 1 346 ? 4.929 -15.764 12.312 1.00 92.31 346 GLU A CA 1
ATOM 2772 C C . GLU A 1 346 ? 3.423 -15.663 12.060 1.00 92.31 346 GLU A C 1
ATOM 2774 O O . GLU A 1 346 ? 2.611 -16.212 12.811 1.00 92.31 346 GLU A O 1
ATOM 2779 N N . ILE A 1 347 ? 3.050 -14.934 11.014 1.00 96.06 347 ILE A N 1
ATOM 2780 C CA . ILE A 1 347 ? 1.673 -14.756 10.565 1.00 96.06 347 ILE A CA 1
ATOM 2781 C C . ILE A 1 347 ? 1.278 -15.889 9.623 1.00 96.06 347 ILE A C 1
ATOM 2783 O O . ILE A 1 347 ? 2.041 -16.263 8.733 1.00 96.06 347 ILE A O 1
ATOM 2787 N N . LEU A 1 348 ? 0.069 -16.409 9.797 1.00 96.75 348 LEU A N 1
ATOM 2788 C CA . LEU A 1 348 ? -0.547 -17.325 8.850 1.00 96.75 348 LEU A CA 1
ATOM 2789 C C . LEU A 1 348 ? -1.010 -16.573 7.599 1.00 96.75 348 LEU A C 1
ATOM 2791 O O . LEU A 1 348 ? -1.819 -15.649 7.691 1.00 96.75 348 LEU A O 1
ATOM 2795 N N . LEU A 1 349 ? -0.544 -17.013 6.434 1.00 96.69 349 LEU A N 1
ATOM 2796 C CA . LEU A 1 349 ? -1.001 -16.535 5.134 1.00 96.69 349 LEU A CA 1
ATOM 2797 C C . LEU A 1 349 ? -1.452 -17.711 4.268 1.00 96.69 349 LEU A C 1
ATOM 2799 O O . LEU A 1 349 ? -0.924 -18.820 4.376 1.00 96.69 349 LEU A O 1
ATOM 2803 N N . VAL A 1 350 ? -2.391 -17.435 3.369 1.00 95.62 350 VAL A N 1
ATOM 2804 C CA . VAL A 1 350 ? -2.853 -18.348 2.318 1.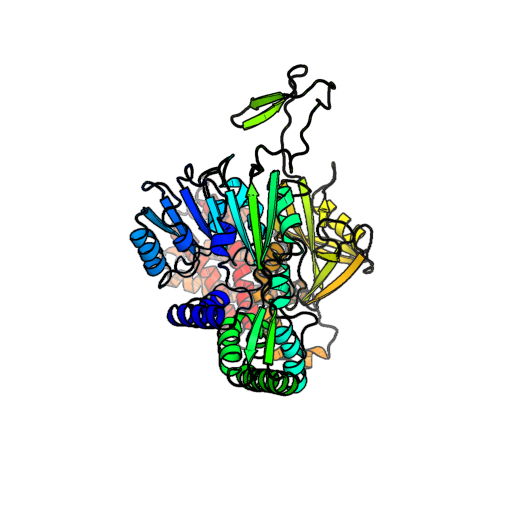00 95.62 350 VAL A CA 1
ATOM 2805 C C . VAL A 1 350 ? -2.516 -17.788 0.946 1.00 95.62 350 VAL A C 1
ATOM 2807 O O . VAL A 1 350 ? -2.501 -16.573 0.744 1.00 95.62 350 VAL A O 1
ATOM 2810 N N . LYS A 1 351 ? -2.215 -18.664 -0.009 1.00 91.38 351 LYS A N 1
ATOM 2811 C CA . LYS A 1 351 ? -1.907 -18.291 -1.390 1.00 91.38 351 LYS A CA 1
ATOM 2812 C C . LYS A 1 351 ? -3.138 -18.489 -2.256 1.00 91.38 351 LYS A C 1
ATOM 2814 O O . LYS A 1 351 ? -3.670 -19.592 -2.338 1.00 91.38 351 LYS A O 1
ATOM 2819 N N . ARG A 1 352 ? -3.580 -17.429 -2.926 1.00 88.06 352 ARG A N 1
ATOM 2820 C CA . ARG A 1 352 ? -4.817 -17.428 -3.716 1.00 88.06 352 ARG A CA 1
ATOM 2821 C C . ARG A 1 352 ? -4.700 -18.320 -4.949 1.00 88.06 352 ARG A C 1
ATOM 2823 O O . ARG A 1 352 ? -3.696 -18.284 -5.658 1.00 88.06 352 ARG A O 1
ATOM 2830 N N . LYS A 1 353 ? -5.765 -19.057 -5.261 1.00 85.38 353 LYS A N 1
ATOM 2831 C CA . LYS A 1 353 ? -5.887 -19.902 -6.461 1.00 85.38 353 LYS A CA 1
ATOM 2832 C C . LYS A 1 353 ? -6.642 -19.228 -7.613 1.00 85.38 353 LYS A C 1
ATOM 2834 O O . LYS A 1 353 ? -6.471 -19.618 -8.768 1.00 85.38 353 LYS A O 1
ATOM 2839 N N . LYS A 1 354 ? -7.503 -18.252 -7.307 1.00 73.69 354 LYS A N 1
ATOM 2840 C CA . LYS A 1 354 ? -8.400 -17.584 -8.265 1.00 73.69 354 LYS A CA 1
ATOM 2841 C C . LYS A 1 354 ? -8.048 -16.109 -8.448 1.00 73.69 354 LYS A C 1
ATOM 2843 O O . LYS A 1 354 ? -7.542 -15.456 -7.535 1.00 73.69 354 LYS A O 1
ATOM 2848 N N . GLU A 1 355 ? -8.380 -15.579 -9.624 1.00 58.47 355 GLU A N 1
ATOM 2849 C CA . GLU A 1 355 ? -8.332 -14.140 -9.886 1.00 58.47 355 GLU A CA 1
ATOM 2850 C C . GLU A 1 355 ? -9.388 -13.373 -9.064 1.00 58.47 355 GLU A C 1
ATOM 2852 O O . GLU A 1 355 ? -10.430 -13.937 -8.719 1.00 58.47 355 GLU A O 1
ATOM 2857 N N . PRO A 1 356 ? -9.159 -12.083 -8.761 1.00 60.97 356 PRO A N 1
ATOM 2858 C CA . PRO A 1 356 ? -7.925 -11.328 -8.992 1.00 60.97 356 PRO A CA 1
ATOM 2859 C C . PRO A 1 356 ? -6.769 -11.798 -8.089 1.00 60.97 356 PRO A C 1
ATOM 2861 O O . PRO A 1 356 ? -6.998 -12.302 -6.984 1.00 60.97 356 PRO A O 1
ATOM 2864 N N . TYR A 1 357 ? -5.533 -11.583 -8.545 1.00 68.25 357 TYR A N 1
ATOM 2865 C CA . TYR A 1 357 ? -4.295 -11.830 -7.785 1.00 68.25 357 TYR A CA 1
ATOM 2866 C C . TYR A 1 357 ? -4.041 -13.305 -7.487 1.00 68.25 357 TYR A C 1
ATOM 2868 O O . TYR A 1 357 ? -3.605 -13.665 -6.390 1.00 68.25 357 TYR A O 1
ATOM 2876 N N . SER A 1 358 ? -4.312 -14.159 -8.476 1.00 73.56 358 SER A N 1
ATOM 2877 C CA . SER A 1 358 ? -3.938 -15.567 -8.393 1.00 73.56 358 SER A CA 1
ATOM 2878 C C . SER A 1 358 ? -2.434 -15.706 -8.128 1.00 73.56 358 SER A C 1
ATOM 2880 O O . SER A 1 358 ? -1.617 -14.978 -8.691 1.00 73.56 358 SER A O 1
ATOM 2882 N N . GLY A 1 359 ? -2.060 -16.610 -7.225 1.00 79.25 359 GLY A N 1
ATOM 2883 C CA . GLY A 1 359 ? -0.676 -16.841 -6.815 1.00 79.25 359 GLY A CA 1
ATOM 2884 C C . GLY A 1 359 ? -0.113 -15.849 -5.791 1.00 79.25 359 GLY A C 1
ATOM 2885 O O . GLY A 1 359 ? 1.005 -16.064 -5.326 1.00 79.25 359 GLY A O 1
ATOM 2886 N N . MET A 1 360 ? -0.848 -14.806 -5.395 1.00 81.69 360 MET A N 1
ATOM 2887 C CA . MET A 1 360 ? -0.422 -13.890 -4.328 1.00 81.69 360 MET A CA 1
ATOM 2888 C C . MET A 1 360 ? -0.868 -14.378 -2.942 1.00 81.69 360 MET A C 1
ATOM 2890 O O . MET A 1 360 ? -1.866 -15.089 -2.814 1.00 81.69 360 MET A O 1
ATOM 2894 N N . TRP A 1 361 ? -0.141 -13.966 -1.900 1.00 89.81 361 TRP A N 1
ATOM 2895 C CA . TRP A 1 361 ? -0.451 -14.297 -0.507 1.00 89.81 361 TRP A CA 1
ATOM 2896 C C . TRP A 1 361 ? -1.449 -13.309 0.105 1.00 89.81 361 TRP A C 1
ATOM 2898 O O . TRP A 1 361 ? -1.416 -12.113 -0.183 1.00 89.81 361 TRP A O 1
ATOM 2908 N N . CYS A 1 362 ? -2.332 -13.774 0.978 1.00 93.00 362 CYS A N 1
ATOM 2909 C CA . CYS A 1 362 ? -3.240 -12.934 1.751 1.00 93.00 362 CYS A CA 1
ATOM 2910 C C . CYS A 1 362 ? -3.507 -13.528 3.138 1.00 93.00 362 CYS A C 1
ATOM 2912 O O . CYS A 1 362 ? -3.180 -14.680 3.410 1.00 93.00 362 CYS A O 1
ATOM 2914 N N . LEU A 1 363 ? -4.081 -12.714 4.025 1.00 96.31 363 LEU A N 1
ATOM 2915 C CA . LEU A 1 363 ? -4.757 -13.221 5.214 1.00 96.31 363 LEU A CA 1
ATOM 2916 C C . LEU A 1 363 ? -5.915 -14.127 4.775 1.00 96.31 363 LEU A C 1
ATOM 2918 O O . LEU A 1 363 ? -6.462 -13.858 3.699 1.00 96.31 363 LEU A O 1
ATOM 2922 N N . PRO A 1 364 ? -6.300 -15.129 5.581 1.00 96.31 364 PRO A N 1
ATOM 2923 C CA . PRO A 1 364 ? -7.546 -15.846 5.366 1.00 96.31 364 PRO A CA 1
ATOM 2924 C C . PRO A 1 364 ? -8.718 -14.866 5.273 1.00 96.31 364 PRO A C 1
ATOM 2926 O O . PRO A 1 364 ? -8.884 -14.039 6.178 1.00 96.31 364 PRO A O 1
ATOM 2929 N N . ILE A 1 365 ? -9.444 -14.876 4.153 1.00 94.50 365 ILE A N 1
ATOM 2930 C CA . ILE A 1 365 ? -10.378 -13.798 3.803 1.00 94.50 365 ILE A CA 1
ATOM 2931 C C . ILE A 1 365 ? -11.455 -14.234 2.807 1.00 94.50 365 ILE A C 1
ATOM 2933 O O . ILE A 1 365 ? -11.146 -14.741 1.733 1.00 94.50 365 ILE A O 1
ATOM 2937 N N . GLY A 1 366 ? -12.709 -13.870 3.078 1.00 93.31 366 GLY A N 1
ATOM 2938 C CA . GLY A 1 366 ? -13.803 -14.117 2.140 1.00 93.31 366 GLY A CA 1
ATOM 2939 C C . GLY A 1 366 ? -15.079 -13.338 2.437 1.00 93.31 366 GLY A C 1
ATOM 2940 O O . GLY A 1 366 ? -15.127 -12.480 3.323 1.00 93.31 366 GLY A O 1
ATOM 2941 N N . PHE A 1 367 ? -16.100 -13.556 1.609 1.00 94.38 367 PHE A N 1
ATOM 2942 C CA . PHE A 1 367 ? -17.355 -12.810 1.690 1.00 94.38 367 PHE A CA 1
ATOM 2943 C C . PHE A 1 367 ? -18.201 -13.300 2.858 1.00 94.38 367 PHE A C 1
ATOM 2945 O O . PHE A 1 367 ? -18.318 -14.501 3.083 1.00 94.38 367 PHE A O 1
ATOM 2952 N N . ALA A 1 368 ? -18.853 -12.367 3.550 1.00 95.56 368 ALA A N 1
ATOM 2953 C CA . ALA A 1 368 ? -19.892 -12.747 4.492 1.00 95.56 368 ALA A CA 1
ATOM 2954 C C . ALA A 1 368 ? -21.168 -13.152 3.737 1.00 95.56 368 ALA A C 1
ATOM 2956 O O . ALA A 1 368 ? -21.646 -12.437 2.848 1.00 95.56 368 ALA A O 1
ATOM 2957 N N . GLU A 1 369 ? -21.735 -14.288 4.113 1.00 93.38 369 GLU A N 1
ATOM 2958 C CA . GLU A 1 369 ? -22.993 -14.806 3.605 1.00 93.38 369 GLU A CA 1
ATOM 2959 C C . GLU A 1 369 ? -24.206 -14.193 4.321 1.00 93.38 369 GLU A C 1
ATOM 2961 O O . GLU A 1 369 ? -24.132 -13.539 5.364 1.00 93.38 369 GLU A O 1
ATOM 2966 N N . THR A 1 370 ? -25.387 -14.379 3.733 1.00 92.25 370 THR A N 1
ATOM 2967 C CA . THR A 1 370 ? -26.627 -13.894 4.347 1.00 92.25 370 THR A CA 1
ATOM 2968 C C . THR A 1 370 ? -27.010 -14.776 5.532 1.00 92.25 370 THR A C 1
ATOM 2970 O O . THR A 1 370 ? -27.196 -15.977 5.372 1.00 92.25 370 THR A O 1
ATOM 2973 N N . GLY A 1 371 ? -27.230 -14.164 6.697 1.00 91.88 371 GLY A N 1
ATOM 2974 C CA . GLY A 1 371 ? -27.675 -14.866 7.905 1.00 91.88 371 GLY A CA 1
ATOM 2975 C C . GLY A 1 371 ? -26.548 -15.316 8.837 1.00 91.88 371 GLY A C 1
ATOM 2976 O O . GLY A 1 371 ? -26.853 -15.886 9.882 1.00 91.88 371 GLY A O 1
ATOM 2977 N N . GLU A 1 372 ? -25.286 -15.026 8.508 1.00 94.88 372 GLU A N 1
ATOM 2978 C CA . GLU A 1 372 ? -24.142 -15.207 9.409 1.00 94.88 372 GLU A CA 1
ATOM 2979 C C . GLU A 1 372 ? -23.644 -13.875 9.992 1.00 94.88 372 GLU A C 1
ATOM 2981 O O . GLU A 1 372 ? -23.848 -12.796 9.430 1.00 94.88 372 GLU A O 1
ATOM 2986 N N . GLU A 1 373 ? -22.992 -13.943 11.152 1.00 95.94 373 GLU A N 1
ATOM 2987 C CA . GLU A 1 373 ? -22.291 -12.803 11.741 1.00 95.94 373 GLU A CA 1
ATOM 2988 C C . GLU A 1 373 ? -20.902 -12.660 11.105 1.00 95.94 373 GLU A C 1
ATOM 2990 O O . GLU A 1 373 ? -20.223 -13.652 10.861 1.00 95.94 373 GLU A O 1
ATOM 2995 N N . ILE A 1 374 ? -20.410 -11.430 10.919 1.00 96.50 374 ILE A N 1
ATOM 2996 C CA . ILE A 1 374 ? -19.119 -11.182 10.238 1.00 96.50 374 ILE A CA 1
ATOM 2997 C C . ILE A 1 374 ? -17.937 -11.870 10.942 1.00 96.50 374 ILE A C 1
ATOM 2999 O O . ILE A 1 374 ? -16.996 -12.331 10.301 1.00 96.50 374 ILE A O 1
ATOM 3003 N N . ARG A 1 375 ? -17.984 -11.973 12.275 1.00 96.06 375 ARG A N 1
ATOM 3004 C CA . ARG A 1 375 ? -16.967 -12.696 13.054 1.00 96.06 375 ARG A CA 1
ATOM 3005 C C . ARG A 1 375 ? -16.996 -14.209 12.795 1.00 96.06 375 ARG A C 1
ATOM 3007 O O . ARG A 1 375 ? -15.953 -14.848 12.856 1.00 96.06 375 ARG A O 1
ATOM 3014 N N . ASP A 1 376 ? -18.179 -14.761 12.530 1.00 97.06 376 ASP A N 1
ATOM 3015 C CA . ASP A 1 376 ? -18.373 -16.187 12.277 1.00 97.06 376 ASP A CA 1
ATOM 3016 C C . ASP A 1 376 ? -17.958 -16.499 10.832 1.00 97.06 376 ASP A C 1
ATOM 3018 O O . ASP A 1 376 ? -17.273 -17.494 10.610 1.00 97.06 376 ASP A O 1
ATOM 3022 N N . ALA A 1 377 ? -18.225 -15.579 9.895 1.00 97.38 377 ALA A N 1
ATOM 3023 C CA . ALA A 1 377 ? -17.675 -15.604 8.539 1.00 97.38 377 ALA A CA 1
ATOM 3024 C C . ALA A 1 377 ? -16.137 -15.662 8.557 1.00 97.38 377 ALA A C 1
ATOM 3026 O O . ALA A 1 377 ? -15.544 -16.524 7.923 1.00 97.38 377 ALA A O 1
ATOM 3027 N N . ALA A 1 378 ? -15.475 -14.815 9.357 1.00 97.38 378 ALA A N 1
ATOM 3028 C CA . ALA A 1 378 ? -14.013 -14.832 9.484 1.00 97.38 378 ALA A CA 1
ATOM 3029 C C . ALA A 1 378 ? -13.470 -16.198 9.962 1.00 97.38 378 ALA A C 1
ATOM 3031 O O . ALA A 1 378 ? -12.452 -16.677 9.464 1.00 97.38 378 ALA A O 1
ATOM 3032 N N . LEU A 1 379 ? -14.154 -16.844 10.916 1.00 97.25 379 LEU A N 1
ATOM 3033 C CA . LEU A 1 379 ? -13.781 -18.175 11.407 1.00 97.25 379 LEU A CA 1
ATOM 3034 C C . LEU A 1 379 ? -14.081 -19.289 10.395 1.00 97.25 379 LEU A C 1
ATOM 3036 O O . LEU A 1 379 ? -13.310 -20.246 10.315 1.00 97.25 379 LEU A O 1
ATOM 3040 N N . ARG A 1 380 ? -15.179 -19.172 9.638 1.00 96.75 380 ARG A N 1
ATOM 3041 C CA . ARG A 1 380 ? -15.527 -20.084 8.543 1.00 96.75 380 ARG A CA 1
ATOM 3042 C C . ARG A 1 380 ? -14.457 -20.040 7.457 1.00 96.75 380 ARG A C 1
ATOM 3044 O O . ARG A 1 380 ? -13.879 -21.080 7.170 1.00 96.75 380 ARG A O 1
ATOM 3051 N N . GLU A 1 381 ? -14.123 -18.851 6.961 1.00 96.38 381 GLU A N 1
ATOM 3052 C CA . GLU A 1 381 ? -13.088 -18.644 5.937 1.00 96.38 381 GLU A CA 1
ATOM 3053 C C . GLU A 1 381 ? -11.717 -19.146 6.414 1.00 96.38 381 GLU A C 1
ATOM 3055 O O . GLU A 1 381 ? -11.019 -19.860 5.696 1.00 96.38 381 GLU A O 1
ATOM 3060 N N . LEU A 1 382 ? -11.354 -18.879 7.677 1.00 96.25 382 LEU A N 1
ATOM 3061 C CA . LEU A 1 382 ? -10.150 -19.455 8.280 1.00 96.25 382 LEU A CA 1
ATOM 3062 C C . LEU A 1 382 ? -10.160 -20.992 8.204 1.00 96.25 382 LEU A C 1
ATOM 3064 O O . LEU A 1 382 ? -9.153 -21.592 7.826 1.00 96.25 382 LEU A O 1
ATOM 3068 N N . SER A 1 383 ? -11.277 -21.633 8.547 1.00 95.56 383 SER A N 1
ATOM 3069 C CA . SER A 1 383 ? -11.407 -23.094 8.516 1.00 95.56 383 SER A CA 1
ATOM 3070 C C . SER A 1 383 ? -11.381 -23.653 7.092 1.00 95.56 383 SER A C 1
ATOM 3072 O O . SER A 1 383 ? -10.680 -24.633 6.835 1.00 95.56 383 SER A O 1
ATOM 3074 N N . GLU A 1 384 ? -12.082 -23.016 6.158 1.00 94.12 384 GLU A N 1
ATOM 3075 C CA . GLU A 1 384 ? -12.204 -23.443 4.761 1.00 94.12 384 GLU A CA 1
ATOM 3076 C C . GLU A 1 384 ? -10.880 -23.311 3.999 1.00 94.12 384 GLU A C 1
ATOM 3078 O O . GLU A 1 384 ? -10.468 -24.253 3.319 1.00 94.12 384 GLU A O 1
ATOM 3083 N N . GLU A 1 385 ? -10.163 -22.196 4.168 1.00 94.56 385 GLU A N 1
ATOM 3084 C CA . GLU A 1 385 ? -8.924 -21.930 3.431 1.00 94.56 385 GLU A CA 1
ATOM 3085 C C . GLU A 1 385 ? -7.691 -22.604 4.052 1.00 94.56 385 GLU A C 1
ATOM 3087 O O . GLU A 1 385 ? -6.710 -22.857 3.347 1.00 94.56 385 GLU A O 1
ATOM 3092 N N . THR A 1 386 ? -7.707 -22.898 5.361 1.00 94.19 386 THR A N 1
ATOM 3093 C CA . THR A 1 386 ? -6.507 -23.371 6.087 1.00 94.19 386 THR A CA 1
ATOM 3094 C C . THR A 1 386 ? -6.676 -24.688 6.839 1.00 94.19 386 THR A C 1
ATOM 3096 O O . THR A 1 386 ? -5.680 -25.251 7.300 1.00 94.19 386 THR A O 1
ATOM 3099 N N . GLY A 1 387 ? -7.901 -25.186 7.019 1.00 92.81 387 GLY A N 1
ATOM 3100 C CA . GLY A 1 387 ? -8.186 -26.357 7.855 1.00 92.81 387 GLY A CA 1
ATOM 3101 C C . GLY A 1 387 ? -7.973 -26.133 9.360 1.00 92.81 387 GLY A C 1
ATOM 3102 O O . GLY A 1 387 ? -7.970 -27.100 10.134 1.00 92.81 387 GLY A O 1
ATOM 3103 N N . LEU A 1 388 ? -7.759 -24.884 9.790 1.00 94.75 388 LEU A N 1
ATOM 3104 C CA . LEU A 1 388 ? -7.563 -24.506 11.187 1.00 94.75 388 LEU A CA 1
ATOM 3105 C C . LEU A 1 388 ? -8.852 -23.956 11.795 1.00 94.75 388 LEU A C 1
ATOM 3107 O O . LEU A 1 388 ? -9.577 -23.182 11.184 1.00 94.75 388 LEU A O 1
ATOM 3111 N N . ASN A 1 389 ? -9.100 -24.313 13.050 1.00 93.94 389 ASN A N 1
ATOM 3112 C CA . ASN A 1 389 ? -10.211 -23.795 13.834 1.00 93.94 389 ASN A CA 1
ATOM 3113 C C . ASN A 1 389 ? -9.685 -22.808 14.873 1.00 93.94 389 ASN A C 1
ATOM 3115 O O . ASN A 1 389 ? -8.610 -23.008 15.448 1.00 93.94 389 ASN A O 1
ATOM 3119 N N . GLY A 1 390 ? -10.458 -21.762 15.149 1.00 94.06 390 GLY A N 1
ATOM 3120 C CA . GLY A 1 390 ? -10.052 -20.727 16.087 1.00 94.06 390 GLY A CA 1
ATOM 3121 C C . GLY A 1 390 ? -11.209 -20.032 16.783 1.00 94.06 390 GLY A C 1
ATOM 3122 O O . GLY A 1 390 ? -12.378 -20.359 16.592 1.00 94.06 390 GLY A O 1
ATOM 3123 N N . THR A 1 391 ? -10.853 -19.067 17.621 1.00 95.50 391 THR A N 1
ATOM 3124 C CA . THR A 1 391 ? -11.779 -18.162 18.306 1.00 95.50 391 THR A CA 1
ATOM 3125 C C . THR A 1 391 ? -11.318 -16.729 18.112 1.00 95.50 391 THR A C 1
ATOM 3127 O O . THR A 1 391 ? -10.123 -16.451 18.231 1.00 95.50 391 THR A O 1
ATOM 3130 N N . ILE A 1 392 ? -12.254 -15.816 17.854 1.00 96.00 392 ILE A N 1
ATOM 3131 C CA . ILE A 1 392 ? -11.952 -14.391 17.700 1.00 96.00 392 ILE A CA 1
ATOM 3132 C C . ILE A 1 392 ? -11.520 -13.791 19.040 1.00 96.00 392 ILE A C 1
ATOM 3134 O O . ILE A 1 392 ? -12.218 -13.916 20.045 1.00 96.00 392 ILE A O 1
ATOM 3138 N N . THR A 1 393 ? -10.380 -13.108 19.028 1.00 91.81 393 THR A N 1
ATOM 3139 C CA . THR A 1 393 ? -9.804 -12.417 20.184 1.00 91.81 393 THR A CA 1
ATOM 3140 C C . THR A 1 393 ? -10.273 -10.965 20.240 1.00 91.81 393 THR A C 1
ATOM 3142 O O . THR A 1 393 ? -10.734 -10.499 21.280 1.00 91.81 393 THR A O 1
ATOM 3145 N N . ARG A 1 394 ? -10.154 -10.231 19.125 1.00 91.31 394 ARG A N 1
ATOM 3146 C CA . ARG A 1 394 ? -10.564 -8.819 19.010 1.00 91.31 394 ARG A CA 1
ATOM 3147 C C . ARG A 1 394 ? -10.699 -8.377 17.553 1.00 91.31 394 ARG A C 1
ATOM 3149 O O . ARG A 1 394 ? -10.164 -9.017 16.653 1.00 91.31 394 ARG A O 1
ATOM 3156 N N . LEU A 1 395 ? -11.382 -7.255 17.342 1.00 96.62 39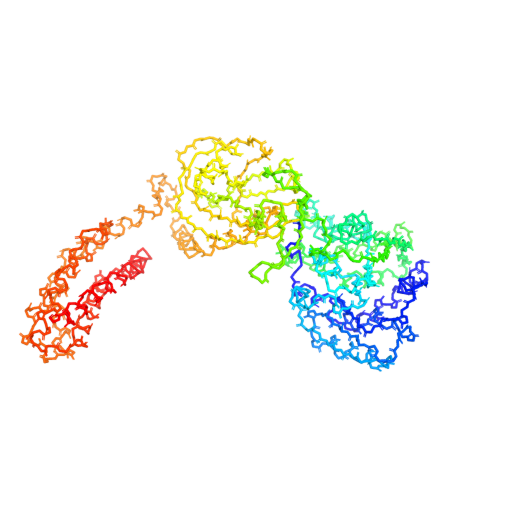5 LEU A N 1
ATOM 3157 C CA . LEU A 1 395 ? -11.388 -6.516 16.076 1.00 96.62 395 LEU A CA 1
ATOM 3158 C C . LEU A 1 395 ? -10.083 -5.715 15.932 1.00 96.62 395 LEU A C 1
ATOM 3160 O O . LEU A 1 395 ? -9.649 -5.100 16.907 1.00 96.62 395 LEU A O 1
ATOM 3164 N N . ILE A 1 396 ? -9.479 -5.725 14.740 1.00 95.62 396 ILE A N 1
ATOM 3165 C CA . ILE A 1 396 ? -8.227 -5.010 14.437 1.00 95.62 396 ILE A CA 1
ATOM 3166 C C . ILE A 1 396 ? -8.477 -3.796 13.543 1.00 95.62 396 ILE A C 1
ATOM 3168 O O . ILE A 1 396 ? -8.045 -2.702 13.892 1.00 95.62 396 ILE A O 1
ATOM 3172 N N . ASP A 1 397 ? -9.172 -3.975 12.418 1.00 96.69 397 ASP A N 1
ATOM 3173 C CA . ASP A 1 397 ? -9.408 -2.898 11.448 1.00 96.69 397 ASP A CA 1
ATOM 3174 C C . ASP A 1 397 ? -10.749 -3.066 10.719 1.00 96.69 397 ASP A C 1
ATOM 3176 O O . ASP A 1 397 ? -11.257 -4.182 10.565 1.00 96.69 397 ASP A O 1
ATOM 3180 N N . VAL A 1 398 ? -11.300 -1.942 10.257 1.00 95.38 398 VAL A N 1
ATOM 3181 C CA . VAL A 1 398 ? -12.444 -1.870 9.341 1.00 95.38 398 VAL A CA 1
ATOM 3182 C C . VAL A 1 398 ? -12.069 -0.911 8.219 1.00 95.38 398 VAL A C 1
ATOM 3184 O O . VAL A 1 398 ? -11.927 0.291 8.446 1.00 95.38 398 VAL A O 1
ATOM 3187 N N . ASP A 1 399 ? -11.927 -1.439 7.008 1.00 90.44 399 ASP A N 1
ATOM 3188 C CA . ASP A 1 399 ? -11.473 -0.681 5.843 1.00 90.44 399 ASP A CA 1
ATOM 3189 C C . ASP A 1 399 ? -12.495 -0.747 4.706 1.00 90.44 399 ASP A C 1
ATOM 3191 O O . ASP A 1 399 ? -13.255 -1.707 4.585 1.00 90.44 399 ASP A O 1
ATOM 3195 N N . THR A 1 400 ? -12.528 0.280 3.858 1.00 84.81 400 THR A N 1
ATOM 3196 C CA . THR A 1 400 ? -13.350 0.284 2.637 1.00 84.81 400 THR A CA 1
ATOM 3197 C C . THR A 1 400 ? -12.439 0.369 1.427 1.00 84.81 400 THR A C 1
ATOM 3199 O O . THR A 1 400 ? -11.632 1.291 1.323 1.00 84.81 400 THR A O 1
ATOM 3202 N N . ILE A 1 401 ? -12.564 -0.595 0.516 1.00 75.44 401 ILE A N 1
ATOM 3203 C CA . ILE A 1 401 ? -11.747 -0.674 -0.694 1.00 75.44 401 ILE A CA 1
ATOM 3204 C C . ILE A 1 401 ? -12.648 -0.817 -1.907 1.00 75.44 401 ILE A C 1
ATOM 3206 O O . ILE A 1 401 ? -13.480 -1.720 -1.974 1.00 75.44 401 ILE A O 1
ATOM 3210 N N . ASP A 1 402 ? -12.407 0.027 -2.903 1.00 69.81 402 ASP A N 1
ATOM 3211 C CA . ASP A 1 402 ? -12.993 -0.140 -4.223 1.00 69.81 402 ASP A CA 1
ATOM 3212 C C . ASP A 1 402 ? -12.111 -1.069 -5.060 1.00 69.81 402 ASP A C 1
ATOM 3214 O O . ASP A 1 402 ? -10.912 -0.847 -5.251 1.00 69.81 402 ASP A O 1
ATOM 3218 N N . ASN A 1 403 ? -12.708 -2.153 -5.543 1.00 64.62 403 ASN A N 1
ATOM 3219 C CA . ASN A 1 403 ? -12.050 -3.146 -6.368 1.00 64.62 403 ASN A CA 1
ATOM 3220 C C . ASN A 1 403 ? -12.672 -3.197 -7.764 1.00 64.62 403 ASN A C 1
ATOM 3222 O O . ASN A 1 403 ? -13.887 -3.186 -7.931 1.00 64.62 403 ASN A O 1
ATOM 3226 N N . TYR A 1 404 ? -11.818 -3.329 -8.774 1.00 57.88 404 TYR A N 1
ATOM 3227 C CA . TYR A 1 404 ? -12.233 -3.393 -10.173 1.00 57.88 404 TYR A CA 1
ATOM 3228 C C . TYR A 1 404 ? -13.073 -4.651 -10.500 1.00 57.88 404 TYR A C 1
ATOM 3230 O O . TYR A 1 404 ? -13.800 -4.687 -11.475 1.00 57.88 404 TYR A O 1
ATOM 3238 N N . PHE A 1 405 ? -12.986 -5.733 -9.734 1.00 57.56 405 PHE A N 1
ATOM 3239 C CA . PHE A 1 405 ? -13.762 -6.946 -10.005 1.00 57.56 405 PHE A CA 1
ATOM 3240 C C . PHE A 1 405 ? -15.055 -6.999 -9.178 1.00 57.56 405 PHE A C 1
ATOM 3242 O O . PHE A 1 405 ? -16.115 -7.343 -9.700 1.00 57.56 405 PHE A O 1
ATOM 3249 N N . TYR A 1 406 ? -14.973 -6.634 -7.896 1.00 64.06 406 TYR A N 1
ATOM 3250 C CA . TYR A 1 406 ? -16.070 -6.766 -6.930 1.00 64.06 406 TYR A CA 1
ATOM 3251 C C . TYR A 1 406 ? -16.831 -5.465 -6.628 1.00 64.06 406 TYR A C 1
ATOM 3253 O O . TYR A 1 406 ? -17.890 -5.517 -6.005 1.00 64.06 406 TYR A O 1
ATOM 3261 N N . GLY A 1 407 ? -16.342 -4.310 -7.083 1.00 70.19 407 GLY A N 1
ATOM 3262 C CA . GLY A 1 407 ? -16.869 -3.003 -6.691 1.00 70.19 407 GLY A CA 1
ATOM 3263 C C . GLY A 1 407 ? -16.416 -2.608 -5.282 1.00 70.19 407 GLY A C 1
ATOM 3264 O O . GLY A 1 407 ? -15.336 -2.999 -4.837 1.00 70.19 407 GLY A O 1
ATOM 3265 N N . SER A 1 408 ? -17.231 -1.815 -4.586 1.00 80.19 408 SER A N 1
ATOM 3266 C CA . SER A 1 408 ? -16.928 -1.371 -3.221 1.00 80.19 408 SER A CA 1
ATOM 3267 C C . SER A 1 408 ? -17.070 -2.523 -2.224 1.00 80.19 408 SER A C 1
ATOM 3269 O O . SER A 1 408 ? -18.084 -3.226 -2.220 1.00 80.19 408 SER A O 1
ATOM 3271 N N . MET A 1 409 ? -16.071 -2.719 -1.369 1.00 87.19 409 MET A N 1
ATOM 3272 C CA . MET A 1 409 ? -16.044 -3.753 -0.335 1.00 87.19 409 MET A CA 1
ATOM 3273 C C . MET A 1 409 ? -15.738 -3.134 1.026 1.00 87.19 409 MET A C 1
ATOM 3275 O O . MET A 1 409 ? -14.864 -2.277 1.138 1.00 87.19 409 MET A O 1
ATOM 3279 N N . ALA A 1 410 ? -16.426 -3.607 2.062 1.00 94.06 410 ALA A N 1
ATOM 3280 C CA . ALA A 1 410 ? -16.109 -3.315 3.453 1.00 94.06 410 ALA A CA 1
ATOM 3281 C C . ALA A 1 410 ? -15.382 -4.529 4.037 1.00 94.06 410 ALA A C 1
ATOM 3283 O O . ALA A 1 410 ? -15.982 -5.593 4.171 1.00 94.06 410 ALA A O 1
ATOM 3284 N N . ILE A 1 411 ? -14.096 -4.377 4.349 1.00 95.25 411 ILE A N 1
ATOM 3285 C CA . ILE A 1 411 ? -13.236 -5.448 4.856 1.00 95.25 411 ILE A CA 1
ATOM 3286 C C . ILE A 1 411 ? -13.089 -5.280 6.365 1.00 95.25 411 ILE A C 1
ATOM 3288 O O . ILE A 1 411 ? -12.557 -4.277 6.840 1.00 95.25 411 ILE A O 1
ATOM 3292 N N . ILE A 1 412 ? -13.547 -6.275 7.116 1.00 97.81 412 ILE A N 1
ATOM 3293 C CA . ILE A 1 412 ? -13.490 -6.315 8.574 1.00 97.81 412 ILE A CA 1
ATOM 3294 C C . ILE A 1 412 ? -12.446 -7.356 8.971 1.00 97.81 412 ILE A C 1
ATOM 3296 O O . ILE A 1 412 ? -12.604 -8.539 8.672 1.00 97.81 412 ILE A O 1
ATOM 3300 N N . THR A 1 413 ? -11.383 -6.920 9.648 1.00 98.12 413 THR A N 1
ATOM 3301 C CA . THR A 1 413 ? -10.259 -7.791 10.016 1.00 98.12 413 THR A CA 1
ATOM 3302 C C . THR A 1 413 ? -10.221 -8.043 11.518 1.00 98.12 413 THR A C 1
ATOM 3304 O O . THR A 1 413 ? -10.153 -7.105 12.315 1.00 98.12 413 THR A O 1
ATOM 3307 N N . TYR A 1 414 ? -10.217 -9.316 11.907 1.00 98.00 414 TYR A N 1
ATOM 3308 C CA . TYR A 1 414 ? -10.147 -9.765 13.297 1.00 98.00 414 TYR A CA 1
ATOM 3309 C C . TYR A 1 414 ? -8.820 -10.453 13.614 1.00 98.00 414 TYR A C 1
ATOM 3311 O O . TYR A 1 414 ? -8.218 -11.084 12.754 1.00 98.00 414 TYR A O 1
ATOM 3319 N N . GLU A 1 415 ? -8.398 -10.407 14.875 1.00 97.06 415 GLU A N 1
ATOM 3320 C CA . GLU A 1 415 ? -7.389 -11.322 15.413 1.00 97.06 415 GLU A CA 1
ATOM 3321 C C . GLU A 1 415 ? -8.072 -12.600 15.906 1.00 97.06 415 GLU A C 1
ATOM 3323 O O . GLU A 1 415 ? -9.062 -12.523 16.640 1.00 97.06 415 GLU A O 1
ATOM 3328 N N . ALA A 1 416 ? -7.521 -13.762 15.556 1.00 95.19 416 ALA A N 1
ATOM 3329 C CA . ALA A 1 416 ? -8.016 -15.061 15.994 1.00 95.19 416 ALA A CA 1
ATOM 3330 C C . ALA A 1 416 ? -6.910 -15.909 16.640 1.00 95.19 416 ALA A C 1
ATOM 3332 O O . ALA A 1 416 ? -5.764 -15.933 16.190 1.00 95.19 416 ALA A O 1
ATOM 3333 N N . ALA A 1 417 ? -7.277 -16.638 17.692 1.00 91.81 417 ALA A N 1
ATOM 3334 C CA . ALA A 1 417 ? -6.431 -17.639 18.331 1.00 91.81 417 ALA A CA 1
ATOM 3335 C C . ALA A 1 417 ? -6.822 -19.041 17.848 1.00 91.81 417 ALA A C 1
ATOM 3337 O O . ALA A 1 417 ? -8.002 -19.391 17.863 1.00 91.81 417 ALA A O 1
ATOM 3338 N N . ILE A 1 418 ? -5.840 -19.855 17.452 1.00 94.31 418 ILE A N 1
ATOM 3339 C CA . ILE A 1 418 ? -6.081 -21.234 17.005 1.00 94.31 418 ILE A CA 1
ATOM 3340 C C . ILE A 1 418 ? -6.431 -22.128 18.197 1.00 94.31 418 ILE A C 1
ATOM 3342 O O . ILE A 1 418 ? -5.727 -22.152 19.208 1.00 94.31 418 ILE A O 1
ATOM 3346 N N . THR A 1 419 ? -7.514 -22.889 18.062 1.00 89.75 419 THR A N 1
ATOM 3347 C CA . THR A 1 419 ? -7.999 -23.856 19.057 1.00 89.75 419 THR A CA 1
ATOM 3348 C C . THR A 1 419 ? -7.809 -25.305 18.615 1.00 89.75 419 THR A C 1
ATOM 3350 O O . THR A 1 419 ? -7.823 -26.204 19.456 1.00 89.75 419 THR A O 1
ATOM 3353 N N . GLY A 1 420 ? -7.587 -25.551 17.322 1.00 87.44 420 GLY A N 1
ATOM 3354 C CA . GLY A 1 420 ? -7.302 -26.879 16.786 1.00 87.44 420 GLY A CA 1
ATOM 3355 C C . GLY A 1 420 ? -7.252 -26.905 15.260 1.00 87.44 420 GLY A C 1
ATOM 3356 O O . GLY A 1 420 ? -7.336 -25.869 14.609 1.00 87.44 420 GLY A O 1
ATOM 3357 N N . GLY A 1 421 ? -7.140 -28.103 14.688 1.00 88.56 421 GLY A N 1
ATOM 3358 C CA . GLY A 1 421 ? -6.981 -28.304 13.245 1.00 88.56 421 GLY A CA 1
ATOM 3359 C C . GLY A 1 421 ? -5.523 -28.511 12.833 1.00 88.56 421 GLY A C 1
ATOM 3360 O O . GLY A 1 421 ? -4.619 -28.526 13.668 1.00 88.56 421 GLY A O 1
ATOM 3361 N N . ALA A 1 422 ? -5.304 -28.723 11.538 1.00 88.88 422 ALA A N 1
ATOM 3362 C CA . ALA A 1 422 ? -3.975 -28.877 10.959 1.00 88.88 422 ALA A CA 1
ATOM 3363 C C . ALA A 1 422 ? -3.912 -28.089 9.656 1.00 88.88 422 ALA A C 1
ATOM 3365 O O . ALA A 1 422 ? -4.812 -28.223 8.829 1.00 88.88 422 ALA A O 1
ATOM 3366 N N . LEU A 1 423 ? -2.840 -27.312 9.483 1.00 91.44 423 LEU A N 1
ATOM 3367 C CA . LEU A 1 423 ? -2.679 -26.431 8.334 1.00 91.44 423 LEU A CA 1
ATOM 3368 C C . LEU A 1 423 ? -2.689 -27.239 7.034 1.00 91.44 423 LEU A C 1
ATOM 3370 O O . LEU A 1 423 ? -1.790 -28.046 6.779 1.00 91.44 423 LEU A O 1
ATOM 3374 N N . ARG A 1 424 ? -3.732 -27.031 6.234 1.00 89.69 424 ARG A N 1
ATOM 3375 C CA . ARG A 1 424 ? -3.930 -27.622 4.914 1.00 89.69 424 ARG A CA 1
ATOM 3376 C C . ARG A 1 424 ? -4.653 -26.599 4.040 1.00 89.69 424 ARG A C 1
ATOM 3378 O O . ARG A 1 424 ? -5.749 -26.199 4.419 1.00 89.69 424 ARG A O 1
ATOM 3385 N N . PRO A 1 425 ? -4.083 -26.191 2.894 1.00 85.81 425 PRO A N 1
ATOM 3386 C CA . PRO A 1 425 ? -4.783 -25.290 1.991 1.00 85.81 425 PRO A CA 1
ATOM 3387 C C . PRO A 1 425 ? -6.072 -25.950 1.490 1.00 85.81 425 PRO A C 1
ATOM 3389 O O . PRO A 1 425 ? -6.069 -27.130 1.116 1.00 85.81 425 PRO A O 1
ATOM 3392 N N . GLY A 1 426 ? -7.163 -25.194 1.505 1.00 83.38 426 GLY A N 1
ATOM 3393 C CA . GLY A 1 426 ? -8.490 -25.633 1.087 1.00 83.38 426 GLY A CA 1
ATOM 3394 C C . GLY A 1 426 ? -9.197 -24.602 0.211 1.00 83.38 426 GLY A C 1
ATOM 3395 O O . GLY A 1 426 ? -8.741 -23.471 0.081 1.00 83.38 426 GLY A O 1
ATOM 3396 N N . ASP A 1 427 ? -10.284 -25.043 -0.427 1.00 82.62 427 ASP A N 1
ATOM 3397 C CA . ASP A 1 427 ? -11.148 -24.260 -1.321 1.00 82.62 427 ASP A CA 1
ATOM 3398 C C . ASP A 1 427 ? -10.390 -23.402 -2.359 1.00 82.62 427 ASP A C 1
ATOM 3400 O O . ASP A 1 427 ? -9.886 -23.920 -3.373 1.00 82.62 427 ASP A O 1
ATOM 3404 N N . ASP A 1 428 ? -10.274 -22.104 -2.077 1.00 78.12 428 ASP A N 1
ATOM 3405 C CA . ASP A 1 428 ? -9.678 -21.089 -2.941 1.00 78.12 428 ASP A CA 1
ATOM 3406 C C . ASP A 1 428 ? -8.217 -20.757 -2.606 1.00 78.12 428 ASP A C 1
ATOM 3408 O O . ASP A 1 428 ? -7.588 -19.953 -3.308 1.00 78.12 428 ASP A O 1
ATOM 3412 N N . ALA A 1 429 ? -7.634 -21.448 -1.625 1.00 80.31 429 ALA A N 1
ATOM 3413 C CA . ALA A 1 429 ? -6.211 -21.434 -1.326 1.00 80.31 429 ALA A CA 1
ATOM 3414 C C . ALA A 1 429 ? -5.481 -22.599 -2.018 1.00 80.31 429 ALA A C 1
ATOM 3416 O O . ALA A 1 429 ? -5.898 -23.757 -1.974 1.00 80.31 429 ALA A O 1
ATOM 3417 N N . CYS A 1 430 ? -4.356 -22.307 -2.673 1.00 84.38 430 CYS A N 1
ATOM 3418 C CA . CYS A 1 430 ? -3.472 -23.320 -3.260 1.00 84.38 430 CYS A CA 1
ATOM 3419 C C . CYS A 1 430 ? -2.258 -23.650 -2.382 1.00 84.38 430 CYS A C 1
ATOM 3421 O O . CYS A 1 430 ? -1.613 -24.670 -2.613 1.00 84.38 430 CYS A O 1
ATOM 3423 N N . ASP A 1 431 ? -1.960 -22.810 -1.390 1.00 90.81 431 ASP A N 1
ATOM 3424 C CA . ASP A 1 431 ? -0.872 -22.997 -0.431 1.00 90.81 431 ASP A CA 1
ATOM 3425 C C . ASP A 1 431 ? -1.178 -22.246 0.877 1.00 90.81 431 ASP A C 1
ATOM 3427 O O . ASP A 1 431 ? -2.010 -21.335 0.891 1.00 90.81 431 ASP A O 1
ATOM 3431 N N . GLY A 1 432 ? -0.523 -22.624 1.972 1.00 91.31 432 GLY A N 1
ATOM 3432 C CA . GLY A 1 432 ? -0.718 -22.037 3.296 1.00 91.31 432 GLY A CA 1
ATOM 3433 C C . GLY A 1 432 ? 0.546 -22.157 4.138 1.00 91.31 432 GLY A C 1
ATOM 3434 O O . GLY A 1 432 ? 1.126 -23.238 4.231 1.00 91.31 432 GLY A O 1
ATOM 3435 N N . GLY A 1 433 ? 0.977 -21.063 4.765 1.00 92.88 433 GLY A N 1
ATOM 3436 C CA . GLY A 1 433 ? 2.248 -21.031 5.487 1.00 92.88 433 GLY A CA 1
ATOM 3437 C C . GLY A 1 433 ? 2.314 -19.968 6.574 1.00 92.88 433 GLY A C 1
ATOM 3438 O O . GLY A 1 433 ? 1.579 -18.982 6.551 1.00 92.88 433 GLY A O 1
ATOM 3439 N N . TYR A 1 434 ? 3.220 -20.189 7.525 1.00 94.81 434 TYR A N 1
ATOM 3440 C CA . TYR A 1 434 ? 3.588 -19.207 8.537 1.00 94.81 434 TYR A CA 1
ATOM 3441 C C . TYR A 1 434 ? 4.803 -18.412 8.057 1.00 94.81 434 TYR A C 1
ATOM 3443 O O . TYR A 1 434 ? 5.799 -18.995 7.631 1.00 94.81 434 TYR A O 1
ATOM 3451 N N . PHE A 1 435 ? 4.713 -17.085 8.117 1.00 92.81 435 PHE A N 1
ATOM 3452 C CA . PHE A 1 435 ? 5.753 -16.168 7.653 1.00 92.81 435 PHE A CA 1
ATOM 3453 C C . PHE A 1 435 ? 6.171 -15.218 8.772 1.00 92.81 435 PHE A C 1
ATOM 3455 O O . PHE A 1 435 ? 5.295 -14.656 9.427 1.00 92.81 435 PHE A O 1
ATOM 3462 N N . PRO A 1 436 ? 7.471 -14.970 8.995 1.00 91.69 436 PRO A N 1
ATOM 3463 C CA . PRO A 1 436 ? 7.911 -14.003 9.994 1.00 91.69 436 PRO A CA 1
ATOM 3464 C C . PRO A 1 436 ? 7.308 -12.616 9.744 1.00 91.69 436 PRO A C 1
ATOM 3466 O O . PRO A 1 436 ? 7.373 -12.100 8.629 1.00 91.69 436 PRO A O 1
ATOM 3469 N N . LEU A 1 437 ? 6.782 -11.968 10.788 1.00 86.69 437 LEU A N 1
ATOM 3470 C CA . LEU A 1 437 ? 6.227 -10.609 10.675 1.00 86.69 437 LEU A CA 1
ATOM 3471 C C . LEU A 1 437 ? 7.254 -9.561 10.207 1.00 86.69 437 LEU A C 1
ATOM 3473 O O . LEU A 1 437 ? 6.873 -8.526 9.668 1.00 86.69 437 LEU A O 1
ATOM 3477 N N . SER 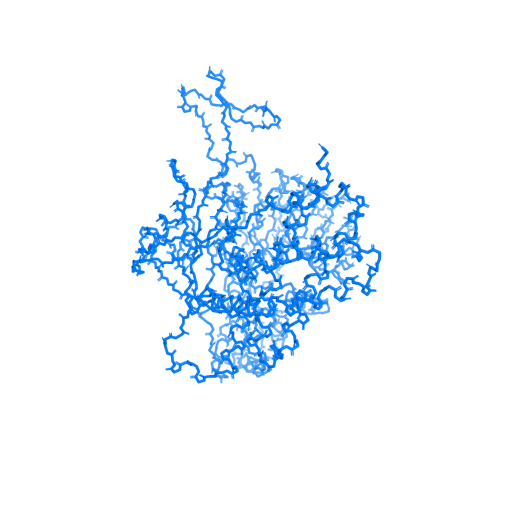A 1 438 ? 8.548 -9.829 10.394 1.00 82.06 438 SER A N 1
ATOM 3478 C CA . SER A 1 438 ? 9.650 -8.996 9.901 1.00 82.06 438 SER A CA 1
ATOM 3479 C C . SER A 1 438 ? 9.955 -9.185 8.413 1.00 82.06 438 SER A C 1
ATOM 3481 O O . SER A 1 438 ? 10.609 -8.328 7.827 1.00 82.06 438 SER A O 1
ATOM 3483 N N . ASN A 1 439 ? 9.508 -10.285 7.799 1.00 87.31 439 ASN A N 1
ATOM 3484 C CA . ASN A 1 439 ? 9.806 -10.629 6.411 1.00 87.31 439 ASN A CA 1
ATOM 3485 C C . ASN A 1 439 ? 8.565 -11.203 5.716 1.00 87.31 439 ASN A C 1
ATOM 3487 O O . ASN A 1 439 ? 8.450 -12.405 5.466 1.00 87.31 439 ASN A O 1
ATOM 3491 N N . LEU A 1 440 ? 7.607 -10.319 5.446 1.00 84.38 440 LEU A N 1
ATOM 3492 C CA . LEU A 1 440 ? 6.343 -10.682 4.817 1.00 84.38 440 LEU A CA 1
ATOM 3493 C C . LEU A 1 440 ? 6.475 -10.740 3.290 1.00 84.38 440 LEU A C 1
ATOM 3495 O O . LEU A 1 440 ? 7.031 -9.808 2.700 1.00 84.38 440 LEU A O 1
ATOM 3499 N N . PRO A 1 441 ? 5.881 -11.745 2.623 1.00 84.69 441 PRO A N 1
ATOM 3500 C CA . PRO A 1 441 ? 5.749 -11.720 1.174 1.00 84.69 441 PRO A CA 1
ATOM 3501 C C . PRO A 1 441 ? 4.824 -10.569 0.719 1.00 84.69 441 PRO A C 1
ATOM 3503 O O . PRO A 1 441 ? 4.048 -10.022 1.516 1.00 84.69 441 PRO A O 1
ATOM 3506 N N . PRO A 1 442 ? 4.854 -10.200 -0.575 1.00 79.81 442 PRO A N 1
ATOM 3507 C CA . PRO A 1 442 ? 3.870 -9.292 -1.154 1.00 79.81 442 PRO A CA 1
ATOM 3508 C C . PRO A 1 442 ? 2.444 -9.810 -0.930 1.00 79.81 442 PRO A C 1
ATOM 3510 O O . PRO A 1 442 ? 2.138 -10.968 -1.222 1.00 79.81 442 PRO A O 1
ATOM 3513 N N . LEU A 1 443 ? 1.572 -8.941 -0.414 1.00 83.69 443 LEU A N 1
ATOM 3514 C CA . LEU A 1 443 ? 0.185 -9.287 -0.113 1.00 83.69 443 LEU A CA 1
ATOM 3515 C C . LEU A 1 443 ? -0.738 -8.870 -1.258 1.00 83.69 443 LEU A C 1
ATOM 3517 O O . LEU A 1 443 ? -0.570 -7.799 -1.836 1.00 83.69 443 LEU A O 1
ATOM 3521 N N . ALA A 1 444 ? -1.743 -9.695 -1.548 1.00 80.38 444 ALA A N 1
ATOM 3522 C CA . ALA A 1 444 ? -2.718 -9.465 -2.612 1.00 80.38 444 ALA A CA 1
ATOM 3523 C C . ALA A 1 444 ? -3.545 -8.182 -2.403 1.00 80.38 444 ALA A C 1
ATOM 3525 O O . ALA A 1 444 ? -3.951 -7.537 -3.370 1.00 80.38 444 ALA A O 1
ATOM 3526 N N . TRP A 1 445 ? -3.789 -7.813 -1.141 1.00 79.94 445 TRP A N 1
ATOM 3527 C CA . TRP A 1 445 ? -4.698 -6.736 -0.751 1.00 79.94 445 TRP A CA 1
ATOM 3528 C C . TRP A 1 445 ? -3.998 -5.708 0.138 1.00 79.94 445 TRP A C 1
ATOM 3530 O O . TRP A 1 445 ? -3.328 -6.066 1.108 1.00 79.94 445 TRP A O 1
ATOM 3540 N N . SER A 1 446 ? -4.193 -4.420 -0.156 1.00 81.44 446 SER A N 1
ATOM 3541 C CA . SER A 1 446 ? -3.647 -3.323 0.654 1.00 81.44 446 SER A CA 1
ATOM 3542 C C . SER A 1 446 ? -4.281 -3.242 2.046 1.00 81.44 446 SER A C 1
ATOM 3544 O O . SER A 1 446 ? -3.580 -2.902 2.996 1.00 81.44 446 SER A O 1
ATOM 3546 N N . SER A 1 447 ? -5.562 -3.610 2.187 1.00 85.81 447 SER A N 1
ATOM 3547 C CA . SER A 1 447 ? -6.250 -3.728 3.487 1.00 85.81 447 SER A CA 1
ATOM 3548 C C . SER A 1 447 ? -5.530 -4.694 4.419 1.00 85.81 447 SER A C 1
ATOM 3550 O O . SER A 1 447 ? -5.324 -4.383 5.584 1.00 85.81 447 SER A O 1
ATOM 3552 N N . ASN A 1 448 ? -5.085 -5.844 3.902 1.00 90.81 448 ASN A N 1
ATOM 3553 C CA . ASN A 1 448 ? -4.364 -6.831 4.702 1.00 90.81 448 ASN A CA 1
ATOM 3554 C C . ASN A 1 448 ? -3.057 -6.255 5.248 1.00 90.81 448 ASN A C 1
ATOM 3556 O O . ASN A 1 448 ? -2.731 -6.476 6.410 1.00 90.81 448 ASN A O 1
ATOM 3560 N N . ARG A 1 449 ? -2.322 -5.491 4.426 1.00 87.88 449 ARG A N 1
ATOM 3561 C CA . ARG A 1 449 ? -1.099 -4.813 4.873 1.00 87.88 449 ARG A CA 1
ATOM 3562 C C . ARG A 1 449 ? -1.402 -3.780 5.955 1.00 87.88 449 ARG A C 1
ATOM 3564 O O . ARG A 1 449 ? -0.783 -3.832 7.008 1.00 87.88 449 ARG A O 1
ATOM 3571 N N . LYS A 1 450 ? -2.394 -2.918 5.735 1.00 87.56 450 LYS A N 1
ATOM 3572 C CA . LYS A 1 450 ? -2.824 -1.909 6.712 1.00 87.56 450 LYS A CA 1
ATOM 3573 C C . LYS A 1 450 ? -3.227 -2.541 8.051 1.00 87.56 450 LYS A C 1
ATOM 3575 O O . LYS A 1 450 ? -2.754 -2.106 9.097 1.00 87.56 450 LYS A O 1
ATOM 3580 N N . ALA A 1 451 ? -4.037 -3.599 8.023 1.00 93.44 451 ALA A N 1
ATOM 3581 C CA . ALA A 1 451 ? -4.455 -4.314 9.226 1.00 93.44 451 ALA A CA 1
ATOM 3582 C C . ALA A 1 451 ? -3.270 -4.976 9.953 1.00 93.44 451 ALA A C 1
ATOM 3584 O O . ALA A 1 451 ? -3.217 -4.965 11.183 1.00 93.44 451 ALA A O 1
ATOM 3585 N N . LEU A 1 452 ? -2.297 -5.517 9.211 1.00 93.31 452 LEU A N 1
ATOM 3586 C CA . LEU A 1 452 ? -1.070 -6.070 9.787 1.00 93.31 452 LEU A CA 1
ATOM 3587 C C . LEU A 1 452 ? -0.174 -4.997 10.407 1.00 93.31 452 LEU A C 1
ATOM 3589 O O . LEU A 1 452 ? 0.361 -5.225 11.488 1.00 93.31 452 LEU A O 1
ATOM 3593 N N . ASP A 1 453 ? -0.036 -3.834 9.776 1.00 90.06 453 ASP A N 1
ATOM 3594 C CA . ASP A 1 453 ? 0.751 -2.726 10.322 1.00 90.06 453 ASP A CA 1
ATOM 3595 C C . ASP A 1 453 ? 0.143 -2.234 11.649 1.00 90.06 453 ASP A C 1
ATOM 3597 O O . ASP A 1 453 ? 0.865 -2.096 12.639 1.00 90.06 453 ASP A O 1
ATOM 3601 N N . ILE A 1 454 ? -1.191 -2.096 11.712 1.00 89.06 454 ILE A N 1
ATOM 3602 C CA . ILE A 1 454 ? -1.928 -1.797 12.954 1.00 89.06 454 ILE A CA 1
ATOM 3603 C C . ILE A 1 454 ? -1.681 -2.892 13.999 1.00 89.06 454 ILE A C 1
ATOM 3605 O O . ILE A 1 454 ? -1.386 -2.598 15.157 1.00 89.06 454 ILE A O 1
ATOM 3609 N N . TYR A 1 455 ? -1.765 -4.167 13.611 1.00 91.81 455 TYR A N 1
ATOM 3610 C CA . TYR A 1 455 ? -1.505 -5.284 14.517 1.00 91.81 455 TYR A CA 1
ATOM 3611 C C . TYR A 1 455 ? -0.079 -5.259 15.089 1.00 91.81 455 TYR A C 1
ATOM 3613 O O . TYR A 1 455 ? 0.110 -5.458 16.292 1.00 91.81 455 TYR A O 1
ATOM 3621 N N . ILE A 1 456 ? 0.928 -5.007 14.250 1.00 87.81 456 ILE A N 1
ATOM 3622 C CA . ILE A 1 456 ? 2.334 -4.908 14.657 1.00 87.81 456 ILE A CA 1
ATOM 3623 C C . ILE A 1 456 ? 2.517 -3.733 15.613 1.00 87.81 456 ILE A C 1
ATOM 3625 O O . ILE A 1 456 ? 3.165 -3.885 16.645 1.00 87.81 456 ILE A O 1
ATOM 3629 N N . GLU A 1 457 ? 1.932 -2.577 15.309 1.00 83.44 457 GLU A N 1
ATOM 3630 C CA . GLU A 1 457 ? 1.998 -1.396 16.167 1.00 83.44 457 GLU A CA 1
ATOM 3631 C C . GLU A 1 457 ? 1.374 -1.659 17.543 1.00 83.44 457 GLU A C 1
ATOM 3633 O O . GLU A 1 457 ? 2.018 -1.413 18.563 1.00 83.44 457 GLU A O 1
ATOM 3638 N N . LEU A 1 458 ? 0.188 -2.276 17.585 1.00 79.81 458 LEU A N 1
ATOM 3639 C CA . LEU A 1 458 ? -0.501 -2.643 18.828 1.00 79.81 458 LEU A CA 1
ATOM 3640 C C . LEU A 1 458 ? 0.306 -3.601 19.720 1.00 79.81 458 LEU A C 1
ATOM 3642 O O . LEU A 1 458 ? 0.088 -3.635 20.932 1.00 79.81 458 LEU A O 1
ATOM 3646 N N . ASN A 1 459 ? 1.205 -4.403 19.142 1.00 78.56 459 ASN A N 1
ATOM 3647 C CA . ASN A 1 459 ? 2.002 -5.391 19.872 1.00 78.56 459 ASN A CA 1
ATOM 3648 C C . ASN A 1 459 ? 3.488 -5.010 20.018 1.00 78.56 459 ASN A C 1
ATOM 3650 O O . ASN A 1 459 ? 4.204 -5.686 20.760 1.00 78.56 459 ASN A O 1
ATOM 3654 N N . ARG A 1 460 ? 3.950 -3.927 19.374 1.00 74.50 460 ARG A N 1
ATOM 3655 C CA . ARG A 1 460 ? 5.365 -3.521 19.293 1.00 74.50 460 ARG A CA 1
ATOM 3656 C C . ARG A 1 460 ? 6.022 -3.421 20.662 1.00 74.50 460 ARG A C 1
ATOM 3658 O O . ARG A 1 460 ? 7.045 -4.060 20.896 1.00 74.50 460 ARG A O 1
ATOM 3665 N N . ASP A 1 461 ? 5.413 -2.667 21.571 1.00 60.97 461 ASP A N 1
ATOM 3666 C CA . ASP A 1 461 ? 5.965 -2.452 22.911 1.00 60.97 461 ASP A CA 1
ATOM 3667 C C . ASP A 1 461 ? 6.021 -3.766 23.695 1.00 60.97 461 ASP A C 1
ATOM 3669 O O . ASP A 1 461 ? 7.015 -4.073 24.351 1.00 60.97 461 ASP A O 1
ATOM 3673 N N . THR A 1 462 ? 4.979 -4.594 23.570 1.00 60.97 462 THR A N 1
ATOM 3674 C CA . THR A 1 462 ? 4.920 -5.908 24.227 1.00 60.97 462 THR A CA 1
ATOM 3675 C C . THR A 1 462 ? 6.040 -6.821 23.733 1.00 60.97 462 THR A C 1
ATOM 3677 O O . THR A 1 462 ? 6.696 -7.487 24.532 1.00 60.97 462 THR A O 1
ATOM 3680 N N . TRP A 1 463 ? 6.298 -6.836 22.428 1.00 71.69 463 TRP A N 1
ATOM 3681 C CA . TRP A 1 463 ? 7.358 -7.640 21.828 1.00 71.69 463 TRP A CA 1
ATOM 3682 C C . TRP A 1 463 ? 8.755 -7.147 22.180 1.00 71.69 463 TRP A C 1
ATOM 3684 O O . TRP A 1 463 ? 9.576 -7.955 22.610 1.00 71.69 463 TRP A O 1
ATOM 3694 N N . ALA A 1 464 ? 8.998 -5.838 22.089 1.00 57.09 464 ALA A N 1
ATOM 3695 C CA . ALA A 1 464 ? 10.270 -5.237 22.479 1.00 57.09 464 ALA A CA 1
ATOM 3696 C C . ALA A 1 464 ? 10.612 -5.544 23.948 1.00 57.09 464 ALA A C 1
ATOM 3698 O O . ALA A 1 464 ? 11.760 -5.857 24.278 1.00 57.09 464 ALA A O 1
ATOM 3699 N N . MET A 1 465 ? 9.605 -5.533 24.828 1.00 50.81 465 MET A N 1
ATOM 3700 C CA . MET A 1 465 ? 9.769 -5.930 26.228 1.00 50.81 465 MET A CA 1
ATOM 3701 C C . MET A 1 465 ? 10.146 -7.412 26.380 1.00 50.81 465 MET A C 1
ATOM 3703 O O . MET A 1 465 ? 11.084 -7.728 27.112 1.00 50.81 465 MET A O 1
ATOM 3707 N N . VAL A 1 466 ? 9.454 -8.322 25.684 1.00 56.66 466 VAL A N 1
ATOM 3708 C CA . VAL A 1 466 ? 9.740 -9.770 25.739 1.00 56.66 466 VAL A CA 1
ATOM 3709 C C . VAL A 1 466 ? 11.126 -10.099 25.174 1.00 56.66 466 VAL A C 1
ATOM 3711 O O . VAL A 1 466 ? 11.834 -10.929 25.742 1.00 56.66 466 VAL A O 1
ATOM 3714 N N . ASP A 1 467 ? 11.544 -9.439 24.095 1.00 61.28 467 ASP A N 1
ATOM 3715 C CA . ASP A 1 467 ? 12.855 -9.671 23.475 1.00 61.28 467 ASP A CA 1
ATOM 3716 C C . ASP A 1 467 ? 13.992 -9.192 24.372 1.00 61.28 467 ASP A C 1
ATOM 3718 O O . ASP A 1 467 ? 14.961 -9.922 24.586 1.00 61.28 467 ASP A O 1
ATOM 3722 N N . SER A 1 468 ? 13.828 -8.014 24.982 1.00 48.31 468 SER A N 1
ATOM 3723 C CA . SER A 1 468 ? 14.775 -7.496 25.976 1.00 48.31 468 SER A CA 1
ATOM 3724 C C . SER A 1 468 ? 14.939 -8.470 27.147 1.00 48.31 468 SER A C 1
ATOM 3726 O O . SER A 1 468 ? 16.043 -8.670 27.649 1.00 48.31 468 SER A O 1
ATOM 3728 N N . PHE A 1 469 ? 13.849 -9.124 27.563 1.00 48.31 469 PHE A N 1
ATOM 3729 C CA . PHE A 1 469 ? 13.880 -10.131 28.622 1.00 48.31 469 PHE A CA 1
ATOM 3730 C C . PHE A 1 469 ? 14.641 -11.400 28.206 1.00 48.31 469 PHE A C 1
ATOM 3732 O O . PHE A 1 469 ? 15.497 -11.862 28.960 1.00 48.31 469 PHE A O 1
ATOM 3739 N N . LYS A 1 470 ? 14.384 -11.935 27.002 1.00 54.34 470 LYS A N 1
ATOM 3740 C CA . LYS A 1 470 ? 15.110 -13.101 26.461 1.00 54.34 470 LYS A CA 1
ATOM 3741 C C . LYS A 1 470 ? 16.610 -12.833 26.325 1.00 54.34 470 LYS A C 1
ATOM 3743 O O . LYS A 1 470 ? 17.418 -13.698 26.642 1.00 54.34 470 LYS A O 1
ATOM 3748 N N . GLN A 1 471 ? 16.985 -11.626 25.903 1.00 51.19 471 GLN A N 1
ATOM 3749 C CA . GLN A 1 471 ? 18.386 -11.234 25.750 1.00 51.19 471 GLN A CA 1
ATOM 3750 C C . GLN A 1 471 ? 19.118 -11.114 27.096 1.00 51.19 471 GLN A C 1
ATOM 3752 O O . GLN A 1 471 ? 20.294 -11.461 27.190 1.00 51.19 471 GLN A O 1
ATOM 3757 N N . LEU A 1 472 ? 18.435 -10.635 28.140 1.00 44.06 472 LEU A N 1
ATOM 3758 C CA . LEU A 1 472 ? 19.013 -10.482 29.480 1.00 44.06 472 LEU A CA 1
ATOM 3759 C C . LEU A 1 472 ? 19.117 -11.809 30.249 1.00 44.06 472 LEU A C 1
ATOM 3761 O O . LEU A 1 472 ? 19.940 -11.910 31.157 1.00 44.06 472 LEU A O 1
ATOM 3765 N N . PHE A 1 473 ? 18.322 -12.821 29.884 1.00 48.50 473 PHE A N 1
ATOM 3766 C CA . PHE A 1 473 ? 18.291 -14.122 30.559 1.00 48.50 473 PHE A CA 1
ATOM 3767 C C . PHE A 1 473 ? 18.261 -15.306 29.565 1.00 48.50 473 PHE A C 1
ATOM 3769 O O . PHE A 1 473 ? 17.237 -15.986 29.455 1.00 48.50 473 PHE A O 1
ATOM 3776 N N . PRO A 1 474 ? 19.383 -15.608 28.876 1.00 51.12 474 PRO A N 1
ATOM 3777 C CA . PRO A 1 474 ? 19.451 -16.661 27.852 1.00 51.12 474 PRO A CA 1
ATOM 3778 C C . PRO A 1 474 ? 19.187 -18.077 28.392 1.00 51.12 474 PRO A C 1
ATOM 3780 O O . PRO A 1 474 ? 18.679 -18.937 27.679 1.00 51.12 474 PRO A O 1
ATOM 3783 N N . ASP A 1 475 ? 19.496 -18.324 29.671 1.00 47.41 475 ASP A N 1
ATOM 3784 C CA . ASP A 1 475 ? 19.377 -19.649 30.299 1.00 47.41 475 ASP A CA 1
ATOM 3785 C C . ASP A 1 475 ? 17.920 -20.089 30.544 1.00 47.41 475 ASP A C 1
ATOM 3787 O O . ASP A 1 475 ? 17.661 -21.264 30.822 1.00 47.41 475 ASP A O 1
ATOM 3791 N N . ILE A 1 476 ? 16.947 -19.180 30.404 1.00 48.16 476 ILE A N 1
ATOM 3792 C CA . ILE A 1 476 ? 15.515 -19.475 30.580 1.00 48.16 476 ILE A CA 1
ATOM 3793 C C . ILE A 1 476 ? 14.979 -20.409 29.477 1.00 48.16 476 ILE A C 1
ATOM 3795 O O . ILE A 1 476 ? 14.046 -21.171 29.737 1.00 48.16 476 ILE A O 1
ATOM 3799 N N . ASP A 1 477 ? 15.614 -20.465 28.300 1.00 43.44 477 ASP A N 1
ATOM 3800 C CA . ASP A 1 477 ? 15.208 -21.363 27.203 1.00 43.44 477 ASP A CA 1
ATOM 3801 C C . ASP A 1 477 ? 15.402 -22.863 27.526 1.00 43.44 477 ASP A C 1
ATOM 3803 O O . ASP A 1 477 ? 14.811 -23.729 26.872 1.00 43.44 477 ASP A O 1
ATOM 3807 N N . THR A 1 478 ? 16.167 -23.210 28.573 1.00 40.62 478 THR A N 1
ATOM 3808 C CA . THR A 1 478 ? 16.305 -24.609 29.032 1.00 40.62 478 THR A CA 1
ATOM 3809 C C . THR A 1 478 ? 15.107 -25.112 29.846 1.00 40.62 478 THR A C 1
ATOM 3811 O O . THR A 1 478 ? 14.925 -26.322 29.991 1.00 40.62 478 THR A O 1
ATOM 3814 N N . MET A 1 479 ? 14.222 -24.219 30.303 1.00 38.31 479 MET A N 1
ATOM 3815 C CA . MET A 1 479 ? 12.950 -24.568 30.936 1.00 38.31 479 MET A CA 1
ATOM 3816 C C . MET A 1 479 ? 11.792 -24.349 29.957 1.00 38.31 479 MET A C 1
ATOM 3818 O O . MET A 1 479 ? 10.992 -23.427 30.100 1.00 38.31 479 MET A O 1
ATOM 3822 N N . LYS A 1 480 ? 11.635 -25.278 29.003 1.00 34.59 480 LYS A N 1
ATOM 3823 C CA . LYS A 1 480 ? 10.484 -25.382 28.074 1.00 34.59 480 LYS A CA 1
ATOM 3824 C C . LYS A 1 480 ? 9.092 -25.458 28.749 1.00 34.59 480 LYS A C 1
ATOM 3826 O O . LYS A 1 480 ? 8.098 -25.665 28.064 1.00 34.59 480 LYS A O 1
ATOM 3831 N N . SER A 1 481 ? 8.990 -25.310 30.072 1.00 34.41 481 SER A N 1
ATOM 3832 C CA . SER A 1 481 ? 7.738 -25.325 30.838 1.00 34.41 481 SER A CA 1
ATOM 3833 C C . SER A 1 481 ? 7.247 -23.946 31.294 1.00 34.41 481 SER A C 1
ATOM 3835 O O . SER A 1 481 ? 6.250 -23.877 32.003 1.00 34.41 481 SER A O 1
ATOM 3837 N N . PHE A 1 482 ? 7.904 -22.852 30.908 1.00 33.66 482 PHE A N 1
ATOM 3838 C CA . PHE A 1 482 ? 7.360 -21.502 31.070 1.00 33.66 482 PHE A CA 1
ATOM 3839 C C . PHE A 1 482 ? 7.337 -20.786 29.717 1.00 33.66 482 PHE A C 1
ATOM 3841 O O . PHE A 1 482 ? 7.990 -19.768 29.513 1.00 33.66 482 PHE A O 1
ATOM 3848 N N . ALA A 1 483 ? 6.491 -21.278 28.817 1.00 37.84 483 ALA A N 1
ATOM 3849 C CA . ALA A 1 483 ? 5.767 -20.398 27.911 1.00 37.84 483 ALA A CA 1
ATOM 3850 C C . ALA A 1 483 ? 4.356 -20.215 28.481 1.00 37.84 483 ALA A C 1
ATOM 3852 O O . ALA A 1 483 ? 3.443 -20.946 28.099 1.00 37.84 483 ALA A O 1
ATOM 3853 N N . PRO A 1 484 ? 4.132 -19.291 29.431 1.00 37.19 484 PRO A N 1
ATOM 3854 C CA . PRO A 1 484 ? 2.782 -18.894 29.729 1.00 37.19 484 PRO A CA 1
ATOM 3855 C C . PRO A 1 484 ? 2.379 -17.913 28.630 1.00 37.19 484 PRO A C 1
ATOM 3857 O O . PRO A 1 484 ? 3.075 -16.919 28.399 1.00 37.19 484 PRO A O 1
ATOM 3860 N N . ARG A 1 485 ? 1.249 -18.175 27.965 1.00 45.03 485 ARG A N 1
ATOM 3861 C CA . ARG A 1 485 ? 0.524 -17.196 27.132 1.00 45.03 485 ARG A CA 1
ATOM 3862 C C . ARG A 1 485 ? 0.617 -15.817 27.798 1.00 45.03 485 ARG A C 1
ATOM 3864 O O . ARG A 1 485 ? 0.556 -15.757 29.021 1.00 45.03 485 ARG A O 1
ATOM 3871 N N . ALA A 1 486 ? 0.727 -14.711 27.061 1.00 41.34 486 ALA A N 1
ATOM 3872 C CA . ALA A 1 486 ? 0.868 -13.364 27.650 1.00 41.34 486 ALA A CA 1
ATOM 3873 C C . ALA A 1 486 ? -0.129 -13.064 28.806 1.00 41.34 486 ALA A C 1
ATOM 3875 O O . ALA A 1 486 ? 0.167 -12.291 29.717 1.00 41.34 486 ALA A O 1
ATOM 3876 N N . GLU A 1 487 ? -1.292 -13.725 28.823 1.00 41.62 487 GLU A N 1
ATOM 3877 C CA . GLU A 1 487 ? -2.241 -13.755 29.944 1.00 41.62 487 GLU A CA 1
ATOM 3878 C C . GLU A 1 487 ? -1.742 -14.390 31.255 1.00 41.62 487 GLU A C 1
ATOM 3880 O O . GLU A 1 487 ? -2.094 -13.910 32.328 1.00 41.62 487 GLU A O 1
ATOM 3885 N N . GLU A 1 488 ? -0.959 -15.463 31.230 1.00 40.59 488 GLU A N 1
ATOM 3886 C CA . GLU A 1 488 ? -0.481 -16.165 32.424 1.00 40.59 488 GLU A CA 1
ATOM 3887 C C . GLU A 1 488 ? 0.681 -15.429 33.111 1.00 40.59 488 GLU A C 1
ATOM 3889 O O . GLU A 1 488 ? 0.704 -15.354 34.341 1.00 40.59 488 GLU A O 1
ATOM 3894 N N . GLN A 1 489 ? 1.575 -14.776 32.355 1.00 46.19 489 GLN A N 1
ATOM 3895 C CA . GLN A 1 489 ? 2.553 -13.832 32.923 1.00 46.19 489 GLN A CA 1
ATOM 3896 C C . GLN A 1 489 ? 1.848 -12.620 33.554 1.00 46.19 489 GLN A C 1
ATOM 3898 O O . GLN A 1 489 ? 2.142 -12.244 34.694 1.00 46.19 489 GLN A O 1
ATOM 3903 N N . LYS A 1 490 ? 0.832 -12.069 32.871 1.00 49.75 490 LYS A N 1
ATOM 3904 C CA . LYS A 1 490 ? -0.062 -11.033 33.417 1.00 49.75 490 LYS A CA 1
ATOM 3905 C C . LYS A 1 490 ? -0.761 -11.490 34.703 1.00 49.75 490 LYS A C 1
ATOM 3907 O O . LYS A 1 490 ? -0.832 -10.718 35.663 1.00 49.75 490 LYS A O 1
ATOM 3912 N N . LYS A 1 491 ? -1.260 -12.730 34.758 1.00 53.81 491 LYS A N 1
ATOM 3913 C CA . LYS A 1 491 ? -1.886 -13.318 35.958 1.00 53.81 491 LYS A CA 1
ATOM 3914 C C . LYS A 1 491 ? -0.884 -13.485 37.097 1.00 53.81 491 LYS A C 1
ATOM 3916 O O . LYS A 1 491 ? -1.205 -13.142 38.229 1.00 53.81 491 LYS A O 1
ATOM 3921 N N . PHE A 1 492 ? 0.331 -13.953 36.821 1.00 53.69 492 PHE A N 1
ATOM 3922 C CA . PHE A 1 492 ? 1.374 -14.125 37.833 1.00 53.69 492 PHE A CA 1
ATOM 3923 C C . PHE A 1 492 ? 1.743 -12.802 38.523 1.00 53.69 492 PHE A C 1
ATOM 3925 O O . PHE A 1 492 ? 1.743 -12.722 39.752 1.00 53.69 492 PHE A O 1
ATOM 3932 N N . LEU A 1 493 ? 1.966 -11.740 37.749 1.00 55.03 493 LEU A N 1
ATOM 3933 C CA . LEU A 1 493 ? 2.296 -10.414 38.282 1.00 55.03 493 LEU A CA 1
ATOM 3934 C C . LEU A 1 493 ? 1.122 -9.776 39.027 1.00 55.03 493 LEU A C 1
ATOM 3936 O O . LEU A 1 493 ? 1.297 -9.238 40.122 1.00 55.03 493 LEU A O 1
ATOM 3940 N N . SER A 1 494 ? -0.092 -9.922 38.489 1.00 60.66 494 SER A N 1
ATOM 3941 C CA . SER A 1 494 ? -1.315 -9.489 39.172 1.00 60.66 494 SER A CA 1
ATOM 3942 C C . SER A 1 494 ? -1.486 -10.202 40.518 1.00 60.66 494 SER A C 1
ATOM 3944 O O . SER A 1 494 ? -1.853 -9.570 41.504 1.00 60.66 494 SER A O 1
ATOM 3946 N N . ASN A 1 495 ? -1.136 -11.490 40.600 1.00 63.09 495 ASN A N 1
ATOM 3947 C CA . ASN A 1 495 ? -1.188 -12.270 41.836 1.00 63.09 495 ASN A CA 1
ATOM 3948 C C . ASN A 1 495 ? -0.171 -11.802 42.890 1.00 63.09 495 ASN A C 1
ATOM 3950 O O . ASN A 1 495 ? -0.479 -11.848 44.083 1.00 63.09 495 ASN A O 1
ATOM 3954 N N . ILE A 1 496 ? 1.020 -11.347 42.486 1.00 63.28 496 ILE A N 1
ATOM 3955 C CA . ILE A 1 496 ? 2.025 -10.787 43.408 1.00 63.28 496 ILE A CA 1
ATOM 3956 C C . ILE A 1 496 ? 1.541 -9.450 43.976 1.00 63.28 496 ILE A C 1
ATOM 3958 O O . ILE A 1 496 ? 1.509 -9.273 45.196 1.00 63.28 496 ILE A O 1
ATOM 3962 N N . LEU A 1 497 ? 1.104 -8.538 43.103 1.00 65.88 497 LEU A N 1
ATOM 3963 C CA . LEU A 1 497 ? 0.603 -7.214 43.485 1.00 65.88 497 LEU A CA 1
ATOM 3964 C C . LEU A 1 497 ? -0.640 -7.318 44.377 1.00 65.88 497 LEU A C 1
ATOM 3966 O O . LEU A 1 497 ? -0.731 -6.644 45.400 1.00 65.88 497 LEU A O 1
ATOM 3970 N N . MET A 1 498 ? -1.550 -8.236 44.048 1.00 72.62 498 MET A N 1
ATOM 3971 C CA . MET A 1 498 ? -2.729 -8.564 44.850 1.00 72.62 498 MET A CA 1
ATOM 3972 C C . MET A 1 498 ? -2.349 -9.017 46.266 1.00 72.62 498 MET A C 1
ATOM 3974 O O . MET A 1 498 ? -2.881 -8.489 47.244 1.00 72.62 498 MET A O 1
ATOM 3978 N N . LYS A 1 499 ? -1.409 -9.965 46.395 1.00 69.19 499 LYS A N 1
ATOM 3979 C CA . LYS A 1 499 ? -0.954 -10.462 47.704 1.00 69.19 499 LYS A CA 1
ATOM 3980 C C . LYS A 1 499 ? -0.282 -9.365 48.528 1.00 69.19 499 LYS A C 1
ATOM 3982 O O . LYS A 1 499 ? -0.474 -9.326 49.740 1.00 69.19 499 LYS A O 1
ATOM 3987 N N . MET A 1 500 ? 0.475 -8.478 47.886 1.00 72.00 500 MET A N 1
ATOM 3988 C CA . MET A 1 500 ? 1.140 -7.359 48.552 1.00 72.00 500 MET A CA 1
ATOM 3989 C C . MET A 1 500 ? 0.138 -6.316 49.058 1.00 72.00 500 MET A C 1
ATOM 3991 O O . MET A 1 500 ? 0.168 -5.985 50.239 1.00 72.00 500 MET A O 1
ATOM 3995 N N . ILE A 1 501 ? -0.776 -5.840 48.202 1.00 76.94 501 ILE A N 1
ATOM 3996 C CA . ILE A 1 501 ? -1.802 -4.856 48.592 1.00 76.94 501 ILE A CA 1
ATOM 3997 C C . ILE A 1 501 ? -2.681 -5.422 49.712 1.00 76.94 501 ILE A C 1
ATOM 3999 O O . ILE A 1 501 ? -2.980 -4.712 50.667 1.00 76.94 501 ILE A O 1
ATOM 4003 N N . GLY A 1 502 ? -3.052 -6.705 49.635 1.00 77.94 502 GLY A N 1
ATOM 4004 C CA . GLY A 1 502 ? -3.822 -7.370 50.685 1.00 77.94 502 GLY A CA 1
ATOM 4005 C C . GLY A 1 502 ? -3.068 -7.485 52.014 1.00 77.94 502 GLY A C 1
ATOM 4006 O O . GLY A 1 502 ? -3.647 -7.232 53.067 1.00 77.94 502 GLY A O 1
ATOM 4007 N N . ARG A 1 503 ? -1.776 -7.840 51.982 1.00 80.56 503 ARG A N 1
ATOM 4008 C CA . ARG A 1 503 ? -0.941 -7.989 53.187 1.00 80.56 503 ARG A CA 1
ATOM 4009 C C . ARG A 1 503 ? -0.644 -6.652 53.866 1.00 80.56 503 ARG A C 1
ATOM 4011 O O . ARG A 1 503 ? -0.653 -6.585 55.091 1.00 80.56 503 ARG A O 1
ATOM 4018 N N . ASP A 1 504 ? -0.395 -5.613 53.075 1.00 83.75 504 ASP A N 1
ATOM 4019 C CA . ASP A 1 504 ? 0.103 -4.324 53.559 1.00 83.75 504 ASP A CA 1
ATOM 4020 C C . ASP A 1 504 ? -0.983 -3.226 53.564 1.00 83.75 504 ASP A C 1
ATOM 4022 O O . ASP A 1 504 ? -0.673 -2.041 53.688 1.00 83.75 504 ASP A O 1
ATOM 4026 N N . MET A 1 505 ? -2.265 -3.596 53.453 1.00 85.38 505 MET A N 1
ATOM 4027 C CA . MET A 1 505 ? -3.400 -2.665 53.330 1.00 85.38 505 MET A CA 1
ATOM 4028 C C . MET A 1 505 ? -3.454 -1.619 54.455 1.00 85.38 505 MET A C 1
ATOM 4030 O O . MET A 1 505 ? -3.719 -0.444 54.197 1.00 85.38 505 MET A O 1
ATOM 4034 N N . GLU A 1 506 ? -3.168 -2.027 55.693 1.00 86.62 506 GLU A N 1
ATOM 4035 C CA . GLU A 1 506 ? -3.125 -1.129 56.855 1.00 86.62 506 GLU A CA 1
ATOM 4036 C C . GLU A 1 506 ? -1.921 -0.175 56.806 1.00 86.62 506 GLU A C 1
ATOM 4038 O O . GLU A 1 506 ? -2.026 0.983 57.206 1.00 86.62 506 GLU A O 1
ATOM 4043 N N . GLU A 1 507 ? -0.779 -0.622 56.269 1.00 86.75 507 GLU A N 1
ATOM 4044 C CA . GLU A 1 507 ? 0.396 0.238 56.080 1.00 86.75 507 GLU A CA 1
ATOM 4045 C C . GLU A 1 507 ? 0.141 1.290 54.998 1.00 86.75 507 GLU A C 1
ATOM 4047 O O . GLU A 1 507 ? 0.404 2.472 55.220 1.00 86.75 507 GLU A O 1
ATOM 4052 N N . ILE A 1 508 ? -0.446 0.880 53.871 1.00 87.56 508 ILE A N 1
ATOM 4053 C CA . ILE A 1 508 ? -0.828 1.773 52.771 1.00 87.56 508 ILE A CA 1
ATOM 4054 C C . ILE A 1 508 ? -1.878 2.790 53.241 1.00 87.56 508 ILE A C 1
ATOM 4056 O O . ILE A 1 508 ? -1.761 3.980 52.947 1.00 87.56 508 ILE A O 1
ATOM 4060 N N . SER A 1 509 ? -2.881 2.341 54.002 1.00 90.19 509 SER A N 1
ATOM 4061 C CA . SER A 1 509 ? -3.956 3.204 54.510 1.00 90.19 509 SER A CA 1
ATOM 4062 C C . SER A 1 509 ? -3.456 4.221 55.530 1.00 90.19 509 SER A C 1
ATOM 4064 O O . SER A 1 509 ? -3.876 5.373 55.492 1.00 90.19 509 SER A O 1
ATOM 4066 N N . ARG A 1 510 ? -2.529 3.831 56.408 1.00 89.44 510 ARG A N 1
ATOM 4067 C CA . ARG A 1 510 ? -1.919 4.754 57.371 1.00 89.44 510 ARG A CA 1
ATOM 4068 C C . ARG A 1 510 ? -1.085 5.830 56.674 1.00 89.44 510 ARG A C 1
ATOM 4070 O O . ARG A 1 510 ? -1.291 7.006 56.944 1.00 89.44 510 ARG A O 1
ATOM 4077 N N . ASN A 1 511 ? -0.217 5.444 55.736 1.00 88.25 511 ASN A N 1
ATOM 4078 C CA . ASN A 1 511 ? 0.603 6.404 54.984 1.00 88.25 511 ASN A CA 1
ATOM 4079 C C . ASN A 1 511 ? -0.275 7.371 54.167 1.00 88.25 511 ASN A C 1
ATOM 4081 O O . ASN A 1 511 ? 0.023 8.555 54.055 1.00 88.25 511 ASN A O 1
ATOM 4085 N N . TRP A 1 512 ? -1.383 6.870 53.612 1.00 94.06 512 TRP A N 1
ATOM 4086 C CA . TRP A 1 512 ? -2.380 7.699 52.939 1.00 94.06 512 TRP A CA 1
ATOM 4087 C C . TRP A 1 512 ? -3.049 8.704 53.886 1.00 94.06 512 TRP A C 1
ATOM 4089 O O . TRP A 1 512 ? -3.189 9.869 53.530 1.00 94.06 512 TRP A O 1
ATOM 4099 N N . ALA A 1 513 ? -3.444 8.276 55.087 1.00 90.31 513 ALA A N 1
ATOM 4100 C CA . ALA A 1 513 ? -4.066 9.155 56.073 1.00 90.31 513 ALA A CA 1
ATOM 4101 C C . ALA A 1 513 ? -3.111 10.273 56.528 1.00 90.31 513 ALA A C 1
ATOM 4103 O O . ALA A 1 513 ? -3.536 11.420 56.652 1.00 90.31 513 ALA A O 1
ATOM 4104 N N . GLU A 1 514 ? -1.826 9.955 56.711 1.00 90.31 514 GLU A N 1
ATOM 4105 C CA . GLU A 1 514 ? -0.771 10.936 57.002 1.00 90.31 514 GLU A CA 1
ATOM 4106 C C . GLU A 1 514 ? -0.618 11.956 55.857 1.00 90.31 514 GLU A C 1
ATOM 4108 O O . GLU A 1 514 ? -0.586 13.163 56.100 1.00 90.31 514 GLU A O 1
ATOM 4113 N N . ASP A 1 515 ? -0.607 11.491 54.602 1.00 89.56 515 ASP A N 1
ATOM 4114 C CA . ASP A 1 515 ? -0.566 12.351 53.411 1.00 89.56 515 ASP A CA 1
ATOM 4115 C C . ASP A 1 515 ? -1.801 13.270 53.323 1.00 89.56 515 ASP A C 1
ATOM 4117 O O . ASP A 1 515 ? -1.670 14.458 53.023 1.00 89.56 515 ASP A O 1
ATOM 4121 N N . VAL A 1 516 ? -3.002 12.754 53.612 1.00 89.44 516 VAL A N 1
ATOM 4122 C CA . VAL A 1 516 ? -4.245 13.546 53.618 1.00 89.44 516 VAL A CA 1
ATOM 4123 C C . VAL A 1 516 ? -4.211 14.607 54.714 1.00 89.44 516 VAL A C 1
ATOM 4125 O O . VAL A 1 516 ? -4.531 15.761 54.442 1.00 89.44 516 VAL A O 1
ATOM 4128 N N . GLN A 1 517 ? -3.774 14.258 55.926 1.00 89.31 517 GLN A N 1
ATOM 4129 C CA . GLN A 1 517 ? -3.625 15.220 57.024 1.00 89.31 517 GLN A CA 1
ATOM 4130 C C . GLN A 1 517 ? -2.581 16.295 56.713 1.00 89.31 517 GLN A C 1
ATOM 4132 O O . GLN A 1 517 ? -2.747 17.442 57.122 1.00 89.31 517 GLN A O 1
ATOM 4137 N N . SER A 1 518 ? -1.523 15.944 55.978 1.00 89.06 518 SER A N 1
ATOM 4138 C CA . SER A 1 518 ? -0.481 16.889 55.582 1.00 89.06 518 SER A CA 1
ATOM 4139 C C . SER A 1 518 ? -0.927 17.839 54.467 1.00 89.06 518 SER A C 1
ATOM 4141 O O . SER A 1 518 ? -0.601 19.023 54.527 1.00 89.06 518 SER A O 1
ATOM 4143 N N . VAL A 1 519 ? -1.632 17.340 53.448 1.00 85.31 519 VAL A N 1
ATOM 4144 C CA . VAL A 1 519 ? -2.025 18.117 52.256 1.00 85.31 519 VAL A CA 1
ATOM 4145 C C . VAL A 1 519 ? -3.333 18.881 52.475 1.00 85.31 519 VAL A C 1
ATOM 4147 O O . VAL A 1 519 ? -3.493 19.985 51.958 1.00 85.31 519 VAL A O 1
ATOM 4150 N N . ALA A 1 520 ? -4.258 18.315 53.250 1.00 84.25 520 ALA A N 1
ATOM 4151 C CA . ALA A 1 520 ? -5.582 18.868 53.515 1.00 84.25 520 ALA A CA 1
ATOM 4152 C C . ALA A 1 520 ? -5.967 18.689 55.001 1.00 84.25 520 ALA A C 1
ATOM 4154 O O . ALA A 1 520 ? -6.836 17.875 55.332 1.00 84.25 520 ALA A O 1
ATOM 4155 N N . PRO A 1 521 ? -5.354 19.460 55.925 1.00 85.75 521 PRO A N 1
ATOM 4156 C CA . PRO A 1 521 ? -5.603 19.329 57.364 1.00 85.75 521 PRO A CA 1
ATOM 4157 C C . PRO A 1 521 ? -7.077 19.507 57.754 1.00 85.75 521 PRO A C 1
ATOM 4159 O O . PRO A 1 521 ? -7.541 18.924 58.736 1.00 85.75 521 PRO A O 1
ATOM 4162 N N . HIS A 1 522 ? -7.840 20.282 56.977 1.00 85.50 522 HIS A N 1
ATOM 4163 C CA . HIS A 1 522 ? -9.272 20.511 57.181 1.00 85.50 522 HIS A CA 1
ATOM 4164 C C . HIS A 1 522 ? -10.135 19.258 56.978 1.00 85.50 522 HIS A C 1
ATOM 4166 O O . HIS A 1 522 ? -11.270 19.235 57.444 1.00 85.50 522 HIS A O 1
ATOM 4172 N N . LEU A 1 523 ? -9.604 18.199 56.356 1.00 86.06 523 LEU A N 1
ATOM 4173 C CA . LEU A 1 523 ? -10.287 16.909 56.202 1.00 86.06 523 LEU A CA 1
ATOM 4174 C C . LEU A 1 523 ? -10.147 15.981 57.414 1.00 86.06 523 LEU A C 1
ATOM 4176 O O . LEU A 1 523 ? -10.787 14.931 57.452 1.00 86.06 523 LEU A O 1
ATOM 4180 N N . THR A 1 524 ? -9.356 16.360 58.422 1.00 85.25 524 THR A N 1
ATOM 4181 C CA . THR A 1 524 ? -9.136 15.560 59.640 1.00 85.25 524 THR A CA 1
ATOM 4182 C C . THR A 1 524 ? -10.434 15.108 60.334 1.00 85.25 524 THR A C 1
ATOM 4184 O O . THR A 1 524 ? -10.500 13.940 60.720 1.00 85.25 524 THR A O 1
ATOM 4187 N N . PRO A 1 525 ? -11.495 15.937 60.456 1.00 87.00 525 PRO A N 1
ATOM 4188 C CA . PRO A 1 525 ? -12.765 15.504 61.052 1.00 87.00 525 PRO A CA 1
ATOM 4189 C C . PRO A 1 525 ? -13.477 14.389 60.270 1.00 87.00 525 PRO A C 1
ATOM 4191 O O . PRO A 1 525 ? -14.243 13.625 60.847 1.00 87.00 525 PRO A O 1
ATOM 4194 N N . TYR A 1 526 ? -13.208 14.272 58.967 1.00 87.81 526 TYR A N 1
ATOM 4195 C CA . TYR A 1 526 ? -13.830 13.301 58.059 1.00 87.81 526 TYR A CA 1
ATOM 4196 C C . TYR A 1 526 ? -12.930 12.096 57.775 1.00 87.81 526 TYR A C 1
ATOM 4198 O O . TYR A 1 526 ? -13.261 11.236 56.955 1.00 87.81 526 TYR A O 1
ATOM 4206 N N . LEU A 1 527 ? -11.775 12.023 58.439 1.00 85.81 527 LEU A N 1
ATOM 4207 C CA . LEU A 1 527 ? -10.732 11.052 58.142 1.00 85.81 527 LEU A CA 1
ATOM 4208 C C . LEU A 1 527 ? -11.181 9.610 58.388 1.00 85.81 527 LEU A C 1
ATOM 4210 O O . LEU A 1 527 ? -10.719 8.711 57.695 1.00 85.81 527 LEU A O 1
ATOM 4214 N N . GLU A 1 528 ? -12.109 9.374 59.314 1.00 86.62 528 GLU A N 1
ATOM 4215 C CA . GLU A 1 528 ? -12.702 8.052 59.532 1.00 86.62 528 GLU A CA 1
ATOM 4216 C C . GLU A 1 528 ? -13.510 7.589 58.307 1.00 86.62 528 GLU A C 1
ATOM 4218 O O . GLU A 1 528 ? -13.267 6.507 57.762 1.00 86.62 528 GLU A O 1
ATOM 4223 N N . THR A 1 529 ? -14.401 8.451 57.808 1.00 84.38 529 THR A N 1
ATOM 4224 C CA . THR A 1 529 ? -15.205 8.221 56.598 1.00 84.38 529 THR A CA 1
ATOM 4225 C C . THR A 1 529 ? -14.318 8.036 55.369 1.00 84.38 529 THR A C 1
ATOM 4227 O O . THR A 1 529 ? -14.478 7.071 54.618 1.00 84.38 529 THR A O 1
ATOM 4230 N N . LEU A 1 530 ? -13.325 8.911 55.190 1.00 86.38 530 LEU A N 1
ATOM 4231 C CA . LEU A 1 530 ? -12.384 8.831 54.075 1.00 86.38 530 LEU A CA 1
ATOM 4232 C C . LEU A 1 530 ? -11.476 7.588 54.186 1.00 86.38 530 LEU A C 1
ATOM 4234 O O . LEU A 1 530 ? -11.144 6.982 53.171 1.00 86.38 530 LEU A O 1
ATOM 4238 N N . SER A 1 531 ? -11.112 7.149 55.396 1.00 88.06 531 SER A N 1
ATOM 4239 C CA . SER A 1 531 ? -10.338 5.912 55.609 1.00 88.06 531 SER A CA 1
ATOM 4240 C C . SER A 1 531 ? -11.145 4.667 55.253 1.00 88.06 531 SER A C 1
ATOM 4242 O O . SER A 1 531 ? -10.607 3.727 54.666 1.00 88.06 531 SER A O 1
ATOM 4244 N N . ASN A 1 532 ? -12.442 4.654 55.567 1.00 87.38 532 ASN A N 1
ATOM 4245 C CA . ASN A 1 532 ? -13.348 3.589 55.136 1.00 87.38 532 ASN A CA 1
ATOM 4246 C C . ASN A 1 532 ? -13.484 3.555 53.612 1.00 87.38 532 ASN A C 1
ATOM 4248 O O . ASN A 1 532 ? -13.373 2.480 53.017 1.00 87.38 532 ASN A O 1
ATOM 4252 N N . MET A 1 533 ? -13.622 4.723 52.979 1.00 88.25 533 MET A N 1
ATOM 4253 C CA . MET A 1 533 ? -13.585 4.850 51.522 1.00 88.25 533 MET A CA 1
ATOM 4254 C C . MET A 1 533 ? -12.280 4.278 50.957 1.00 88.25 533 MET A C 1
ATOM 4256 O O . MET A 1 533 ? -12.326 3.393 50.108 1.00 88.25 533 MET A O 1
ATOM 4260 N N . ASN A 1 534 ? -11.121 4.702 51.468 1.00 89.38 534 ASN A N 1
ATOM 4261 C CA . ASN A 1 534 ? -9.817 4.240 50.993 1.00 89.38 534 ASN A CA 1
ATOM 4262 C C . ASN A 1 534 ? -9.641 2.718 51.146 1.00 89.38 534 ASN A C 1
ATOM 4264 O O . ASN A 1 534 ? -9.168 2.055 50.226 1.00 89.38 534 ASN A O 1
ATOM 4268 N N . ARG A 1 535 ? -10.099 2.121 52.254 1.00 88.94 535 ARG A N 1
ATOM 4269 C CA . ARG A 1 535 ? -10.109 0.655 52.416 1.00 88.94 535 ARG A CA 1
ATOM 4270 C C . ARG A 1 535 ? -10.964 -0.042 51.357 1.00 88.94 535 ARG A C 1
ATOM 4272 O O . ARG A 1 535 ? -10.553 -1.074 50.826 1.00 88.94 535 ARG A O 1
ATOM 4279 N N . ASN A 1 536 ? -12.126 0.516 51.021 1.00 85.88 536 ASN A N 1
ATOM 4280 C CA . ASN A 1 536 ? -12.978 -0.018 49.958 1.00 85.88 536 ASN A CA 1
ATOM 4281 C C . ASN A 1 536 ? -12.327 0.132 48.576 1.00 85.88 536 ASN A C 1
ATOM 4283 O O . ASN A 1 536 ? -12.408 -0.795 47.771 1.00 85.88 536 ASN A O 1
ATOM 4287 N N . VAL A 1 537 ? -11.610 1.233 48.322 1.00 86.94 537 VAL A N 1
ATOM 4288 C CA . VAL A 1 537 ? -10.797 1.409 47.107 1.00 86.94 537 VAL A CA 1
ATOM 4289 C C . VAL A 1 537 ? -9.726 0.325 47.014 1.00 86.94 537 VAL A C 1
ATOM 4291 O O . VAL A 1 537 ? -9.641 -0.347 45.991 1.00 86.94 537 VAL A O 1
ATOM 4294 N N . LEU A 1 538 ? -8.955 0.084 48.079 1.00 87.31 538 LEU A N 1
ATOM 4295 C CA . LEU A 1 538 ? -7.895 -0.933 48.085 1.00 87.31 538 LEU A CA 1
ATOM 4296 C C . LEU A 1 538 ? -8.444 -2.353 47.869 1.00 87.31 538 LEU A C 1
ATOM 4298 O O . LEU A 1 538 ? -7.862 -3.126 47.108 1.00 87.31 538 LEU A O 1
ATOM 4302 N N . LYS A 1 539 ? -9.598 -2.686 48.464 1.00 85.44 539 LYS A N 1
ATOM 4303 C CA . LYS A 1 539 ? -10.316 -3.949 48.196 1.00 85.44 539 LYS A CA 1
ATOM 4304 C C . LYS A 1 539 ? -10.823 -4.038 46.751 1.00 85.44 539 LYS A C 1
ATOM 4306 O O . LYS A 1 539 ? -10.750 -5.104 46.135 1.00 85.44 539 LYS A O 1
ATOM 4311 N N . GLY A 1 540 ? -11.304 -2.926 46.197 1.00 81.62 540 GLY A N 1
ATOM 4312 C CA . GLY A 1 540 ? -11.710 -2.815 44.797 1.00 81.62 540 GLY A CA 1
ATOM 4313 C C . GLY A 1 540 ? -10.538 -3.049 43.845 1.00 81.62 540 GLY A C 1
ATOM 4314 O O . GLY A 1 540 ? -10.645 -3.871 42.940 1.00 81.62 540 GLY A O 1
ATOM 4315 N N . VAL A 1 541 ? -9.390 -2.416 44.103 1.00 82.00 541 VAL A N 1
ATOM 4316 C CA . VAL A 1 541 ? -8.134 -2.623 43.362 1.00 82.00 541 VAL A CA 1
ATOM 4317 C C . VAL A 1 541 ? -7.702 -4.088 43.431 1.00 82.00 541 VAL A C 1
ATOM 4319 O O . VAL A 1 541 ? -7.363 -4.679 42.409 1.00 82.00 541 VAL A O 1
ATOM 4322 N N . GLN A 1 542 ? -7.767 -4.706 44.611 1.00 80.38 542 GLN A N 1
ATOM 4323 C CA . GLN A 1 542 ? -7.422 -6.115 44.792 1.00 80.38 542 GLN A CA 1
ATOM 4324 C C . GLN A 1 542 ? -8.309 -7.043 43.945 1.00 80.38 542 GLN A C 1
ATOM 4326 O O . GLN A 1 542 ? -7.794 -7.930 43.264 1.00 80.38 542 GLN A O 1
ATOM 4331 N N . SER A 1 543 ? -9.624 -6.815 43.953 1.00 76.31 543 SER A N 1
ATOM 4332 C CA . SER A 1 543 ? -10.604 -7.610 43.195 1.00 76.31 543 SER A CA 1
ATOM 4333 C C . SER A 1 543 ? -10.470 -7.387 41.682 1.00 76.31 543 SER A C 1
ATOM 4335 O O . SER A 1 543 ? -10.543 -8.328 40.892 1.00 76.31 543 SER A O 1
ATOM 4337 N N . TRP A 1 544 ? -10.182 -6.149 41.270 1.00 74.75 544 TRP A N 1
ATOM 4338 C CA . TRP A 1 544 ? -9.920 -5.782 39.877 1.00 74.75 544 TRP A CA 1
ATOM 4339 C C . TRP A 1 544 ? -8.704 -6.509 39.304 1.00 74.75 544 TRP A C 1
ATOM 4341 O O . TRP A 1 544 ? -8.759 -7.068 38.209 1.00 74.75 544 TRP A O 1
ATOM 4351 N N . LEU A 1 545 ? -7.609 -6.555 40.070 1.00 71.62 545 LEU A N 1
ATOM 4352 C CA . LEU A 1 545 ? -6.379 -7.240 39.672 1.00 71.62 545 LEU A CA 1
ATOM 4353 C C . LEU A 1 545 ? -6.563 -8.764 39.548 1.00 71.62 545 LEU A C 1
ATOM 4355 O O . LEU A 1 545 ? -5.802 -9.401 38.825 1.00 71.62 545 LEU A O 1
ATOM 4359 N N . GLN A 1 546 ? -7.590 -9.349 40.172 1.00 67.31 546 GLN A N 1
ATOM 4360 C CA . GLN A 1 546 ? -7.948 -10.768 40.019 1.00 67.31 546 GLN A CA 1
ATOM 4361 C C . GLN A 1 546 ? -8.735 -11.071 38.728 1.00 67.31 546 GLN A C 1
ATOM 4363 O O . GLN A 1 546 ? -9.094 -12.222 38.490 1.00 67.31 546 GLN A O 1
ATOM 4368 N N . GLY A 1 547 ? -9.018 -10.068 37.887 1.00 63.12 547 GLY A N 1
ATOM 4369 C CA . GLY A 1 547 ? -9.824 -10.235 36.671 1.00 63.12 547 GLY A CA 1
ATOM 4370 C C . GLY A 1 547 ? -11.330 -10.336 36.938 1.00 63.12 547 GLY A C 1
ATOM 4371 O O . GLY A 1 547 ? -12.106 -10.574 36.016 1.00 63.12 547 GLY A O 1
ATOM 4372 N N . GLN A 1 548 ? -11.771 -10.115 38.179 1.00 60.38 548 GLN A N 1
ATOM 4373 C CA . GLN A 1 548 ? -13.183 -10.095 38.553 1.00 60.38 548 GLN A CA 1
ATOM 4374 C C . GLN A 1 548 ? -13.775 -8.697 38.318 1.00 60.38 548 GLN A C 1
ATOM 4376 O O . GLN A 1 548 ? -14.109 -7.971 39.251 1.00 60.38 548 GLN A O 1
ATOM 4381 N N . SER A 1 549 ? -13.902 -8.297 37.050 1.00 52.41 549 SER A N 1
ATOM 4382 C CA . SER A 1 549 ? -14.408 -6.964 36.672 1.00 52.41 549 SER A CA 1
ATOM 4383 C C . SER A 1 549 ? -15.847 -6.697 37.168 1.00 52.41 549 SER A C 1
ATOM 4385 O O . SER A 1 549 ? -16.227 -5.546 37.363 1.00 52.41 549 SER A O 1
ATOM 4387 N N . GLN A 1 550 ? -16.625 -7.756 37.435 1.00 51.16 550 GLN A N 1
ATOM 4388 C CA . GLN A 1 550 ? -17.993 -7.706 37.976 1.00 51.16 550 GLN A CA 1
ATOM 4389 C C . GLN A 1 550 ? -18.086 -7.723 39.518 1.00 51.16 550 GLN A C 1
ATOM 4391 O O . GLN A 1 550 ? -19.184 -7.588 40.045 1.00 51.16 550 GLN A O 1
ATOM 4396 N N . ALA A 1 551 ? -16.980 -7.880 40.260 1.00 53.25 551 ALA A N 1
ATOM 4397 C CA . ALA A 1 551 ? -17.018 -8.042 41.724 1.00 53.25 551 ALA A CA 1
ATOM 4398 C C . ALA A 1 551 ? -16.892 -6.730 42.524 1.00 53.25 551 ALA A C 1
ATOM 4400 O O . ALA A 1 551 ? -16.981 -6.742 43.752 1.00 53.25 551 ALA A O 1
ATOM 4401 N N . ILE A 1 552 ? -16.670 -5.591 41.863 1.00 65.94 552 ILE A N 1
ATOM 4402 C CA . ILE A 1 552 ? -16.539 -4.302 42.551 1.00 65.94 552 ILE A CA 1
ATOM 4403 C C . ILE A 1 552 ? -17.931 -3.727 42.763 1.00 65.94 552 ILE A C 1
ATOM 4405 O O . ILE A 1 552 ? -18.591 -3.323 41.809 1.00 65.94 552 ILE A O 1
ATOM 4409 N N . ASN A 1 553 ? -18.361 -3.671 44.021 1.00 72.88 553 ASN A N 1
ATOM 4410 C CA . ASN A 1 553 ? -19.606 -3.015 44.390 1.00 72.88 553 ASN A CA 1
ATOM 4411 C C . ASN A 1 553 ? -19.441 -1.488 44.262 1.00 72.88 553 ASN A C 1
ATOM 4413 O O . ASN A 1 553 ? -18.978 -0.817 45.186 1.00 72.88 553 ASN A O 1
ATOM 4417 N N . LEU A 1 554 ? -19.771 -0.959 43.081 1.00 80.56 554 LEU A N 1
ATOM 4418 C CA . LEU A 1 554 ? -19.667 0.466 42.764 1.00 80.56 554 LEU A CA 1
ATOM 4419 C C . LEU A 1 554 ? -20.730 1.315 43.482 1.00 80.56 554 LEU A C 1
ATOM 4421 O O . LEU A 1 554 ? -20.522 2.516 43.658 1.00 80.56 554 LEU A O 1
ATOM 4425 N N . ASP A 1 555 ? -21.811 0.699 43.967 1.00 80.69 555 ASP A N 1
ATOM 4426 C CA . ASP A 1 555 ? -22.882 1.394 44.691 1.00 80.69 555 ASP A CA 1
ATOM 4427 C C . ASP A 1 555 ? -22.386 1.956 46.031 1.00 80.69 555 ASP A C 1
ATOM 4429 O O . ASP A 1 555 ? -22.761 3.063 46.415 1.00 80.69 555 ASP A O 1
ATOM 4433 N N . VAL A 1 556 ? -21.431 1.279 46.680 1.00 84.31 556 VAL A N 1
ATOM 4434 C CA . VAL A 1 556 ? -20.786 1.754 47.921 1.00 84.31 556 VAL A CA 1
ATOM 4435 C C . VAL A 1 556 ? -20.087 3.104 47.716 1.00 84.31 556 VAL A C 1
ATOM 4437 O O . VAL A 1 556 ? -20.086 3.954 48.608 1.00 84.31 556 VAL A O 1
ATOM 4440 N N . PHE A 1 557 ? -19.498 3.335 46.540 1.00 87.75 557 PHE A N 1
ATOM 4441 C CA . PHE A 1 557 ? -18.855 4.612 46.214 1.00 87.75 557 PHE A CA 1
ATOM 4442 C C . PHE A 1 557 ? -19.878 5.710 45.932 1.00 87.75 557 PHE A C 1
ATOM 4444 O O . PHE A 1 557 ? -19.647 6.861 46.298 1.00 87.75 557 PHE A O 1
ATOM 4451 N N . MET A 1 558 ? -21.029 5.357 45.361 1.00 87.69 558 MET A N 1
ATOM 4452 C CA . MET A 1 558 ? -22.139 6.291 45.192 1.00 87.69 558 MET A CA 1
ATOM 4453 C C . MET A 1 558 ? -22.698 6.733 46.556 1.00 87.69 558 MET A C 1
ATOM 4455 O O . MET A 1 558 ? -22.810 7.929 46.807 1.00 87.69 558 MET A O 1
ATOM 4459 N N . GLU A 1 559 ? -22.952 5.794 47.473 1.00 86.69 559 GLU A N 1
ATOM 4460 C CA . GLU A 1 559 ? -23.401 6.083 48.847 1.00 86.69 559 GLU A CA 1
ATOM 4461 C C . GLU A 1 559 ? -22.384 6.920 49.636 1.00 86.69 559 GLU A C 1
ATOM 4463 O O . GLU A 1 559 ? -22.745 7.857 50.355 1.00 86.69 559 GLU A O 1
ATOM 4468 N N . THR A 1 560 ? -21.093 6.618 49.473 1.00 86.44 560 THR A N 1
ATOM 4469 C CA . THR A 1 560 ? -20.006 7.398 50.078 1.00 86.44 560 THR A CA 1
ATOM 4470 C C . THR A 1 560 ? -19.994 8.832 49.542 1.00 86.44 560 THR A C 1
ATOM 4472 O O . THR A 1 560 ? -19.861 9.771 50.325 1.00 86.44 560 THR A O 1
ATOM 4475 N N . GLY A 1 561 ? -20.190 9.019 48.232 1.00 88.88 561 GLY A N 1
ATOM 4476 C CA . GLY A 1 561 ? -20.305 10.340 47.611 1.00 88.88 561 GLY A CA 1
ATOM 4477 C C . GLY A 1 561 ? -21.466 11.153 48.186 1.00 88.88 561 GLY A C 1
ATOM 4478 O O . GLY A 1 561 ? -21.271 12.300 48.584 1.00 88.88 561 GLY A O 1
ATOM 4479 N N . THR A 1 562 ? -22.646 10.540 48.318 1.00 90.12 562 THR A N 1
ATOM 4480 C CA . THR A 1 562 ? -23.822 11.168 48.945 1.00 90.12 562 THR A CA 1
ATOM 4481 C C . THR A 1 562 ? -23.554 11.534 50.406 1.00 90.12 562 THR A C 1
ATOM 4483 O O . THR A 1 562 ? -23.890 12.628 50.852 1.00 90.12 562 THR A O 1
ATOM 4486 N N . THR A 1 563 ? -22.890 10.651 51.154 1.00 88.56 563 THR A N 1
ATOM 4487 C CA . THR A 1 563 ? -22.538 10.890 52.561 1.00 88.56 563 THR A CA 1
ATOM 4488 C C . THR A 1 563 ? -21.587 12.079 52.706 1.00 88.56 563 THR A C 1
ATOM 4490 O O . THR A 1 563 ? -21.812 12.940 53.549 1.00 88.56 563 THR A O 1
ATOM 4493 N N . LEU A 1 564 ? -20.554 12.166 51.863 1.00 88.50 564 LEU A N 1
ATOM 4494 C CA . LEU A 1 564 ? -19.597 13.277 51.870 1.00 88.50 564 LEU A CA 1
ATOM 4495 C C . LEU A 1 564 ? -20.235 14.601 51.427 1.00 88.50 564 LEU A C 1
ATOM 4497 O O . LEU A 1 564 ? -19.907 15.639 51.998 1.00 88.50 564 LEU A O 1
ATOM 4501 N N . SER A 1 565 ? -21.188 14.566 50.487 1.00 89.94 565 SER A N 1
ATOM 4502 C CA . SER A 1 565 ? -21.982 15.749 50.134 1.00 89.94 565 SER A CA 1
ATOM 4503 C C . SER A 1 565 ? -22.875 16.211 51.286 1.00 89.94 565 SER A C 1
ATOM 4505 O O . SER A 1 565 ? -22.990 17.411 51.504 1.00 89.94 565 SER A O 1
ATOM 4507 N N . ASN A 1 566 ? -23.499 15.293 52.031 1.00 88.88 566 ASN A N 1
ATOM 4508 C CA . ASN A 1 566 ? -24.330 15.633 53.196 1.00 88.88 566 ASN A CA 1
ATOM 4509 C C . ASN A 1 566 ? -23.512 16.182 54.375 1.00 88.88 566 ASN A C 1
ATOM 4511 O O . ASN A 1 566 ? -24.063 16.829 55.260 1.00 88.88 566 ASN A O 1
ATOM 4515 N N . LEU A 1 567 ? -22.209 15.898 54.395 1.00 87.88 567 LEU A N 1
ATOM 4516 C CA . LEU A 1 567 ? -21.246 16.416 55.365 1.00 87.88 567 LEU A CA 1
ATOM 4517 C C . LEU A 1 567 ? -20.564 17.716 54.893 1.00 87.88 567 LEU A C 1
ATOM 4519 O O . LEU A 1 567 ? -19.605 18.149 55.527 1.00 87.88 567 LEU A O 1
ATOM 4523 N N . ASP A 1 568 ? -21.027 18.321 53.790 1.00 87.69 568 ASP A N 1
ATOM 4524 C CA . ASP A 1 568 ? -20.485 19.553 53.194 1.00 87.69 568 ASP A CA 1
ATOM 4525 C C . ASP A 1 568 ? -18.971 19.497 52.877 1.00 87.69 568 ASP A C 1
ATOM 4527 O O . ASP A 1 568 ? -18.275 20.517 52.868 1.00 87.69 568 ASP A O 1
ATOM 4531 N N . VAL A 1 569 ? -18.431 18.305 52.590 1.00 88.75 569 VAL A N 1
ATOM 4532 C CA . VAL A 1 569 ? -17.021 18.136 52.202 1.00 88.75 569 VAL A CA 1
ATOM 4533 C C . VAL A 1 569 ? -16.851 18.501 50.727 1.00 88.75 569 VAL A C 1
ATOM 4535 O O . VAL A 1 569 ? -17.441 17.821 49.895 1.00 88.75 569 VAL A O 1
ATOM 4538 N N . PRO A 1 570 ? -16.017 19.487 50.342 1.00 91.00 570 PRO A N 1
ATOM 4539 C CA . PRO A 1 570 ? -15.873 19.876 48.941 1.00 91.00 570 PRO A CA 1
ATOM 4540 C C . PRO A 1 570 ? -15.447 18.711 48.037 1.00 91.00 570 PRO A C 1
ATOM 4542 O O . PRO A 1 570 ? -14.468 18.020 48.313 1.00 91.00 570 PRO A O 1
ATOM 4545 N N . LEU A 1 571 ? -16.119 18.537 46.894 1.00 89.75 571 LEU A N 1
ATOM 4546 C CA . LEU A 1 571 ? -15.797 17.471 45.932 1.00 89.75 571 LEU A CA 1
ATOM 4547 C C . LEU A 1 571 ? -14.316 17.474 45.506 1.00 89.75 571 LEU A C 1
ATOM 4549 O O . LEU A 1 571 ? -13.716 16.412 45.359 1.00 89.75 571 LEU A O 1
ATOM 4553 N N . ALA A 1 572 ? -13.711 18.654 45.338 1.00 89.25 572 ALA A N 1
ATOM 4554 C CA . ALA A 1 572 ? -12.292 18.778 44.995 1.00 89.25 572 ALA A CA 1
ATOM 4555 C C . ALA A 1 572 ? -11.382 18.104 46.037 1.00 89.25 572 ALA A C 1
ATOM 4557 O O . ALA A 1 572 ? -10.408 17.446 45.677 1.00 89.25 572 ALA A O 1
ATOM 4558 N N . ASP A 1 573 ? -11.737 18.203 47.316 1.00 88.75 573 ASP A N 1
ATOM 4559 C CA . ASP A 1 573 ? -10.994 17.588 48.411 1.00 88.75 573 ASP A CA 1
ATOM 4560 C C . ASP A 1 573 ? -11.192 16.070 48.459 1.00 88.75 573 ASP A C 1
ATOM 4562 O O . ASP A 1 573 ? -10.240 15.325 48.701 1.00 88.75 573 ASP A O 1
ATOM 4566 N N . VAL A 1 574 ? -12.399 15.594 48.141 1.00 88.06 574 VAL A N 1
ATOM 4567 C CA . VAL A 1 574 ? -12.687 14.158 47.991 1.00 88.06 574 VAL A CA 1
ATOM 4568 C C . VAL A 1 574 ? -11.861 13.555 46.848 1.00 88.06 574 VAL A C 1
ATOM 4570 O O . VAL A 1 574 ? -11.225 12.513 47.018 1.00 88.06 574 VAL A O 1
ATOM 4573 N N . LEU A 1 575 ? -11.803 14.230 45.696 1.00 89.50 575 LEU A N 1
ATOM 4574 C CA . LEU A 1 575 ? -11.000 13.795 44.548 1.00 89.50 575 LEU A CA 1
ATOM 4575 C C . LEU A 1 575 ? -9.491 13.877 44.829 1.00 89.50 575 LEU A C 1
ATOM 4577 O O . LEU A 1 575 ? -8.740 12.992 44.414 1.00 89.50 575 LEU A O 1
ATOM 4581 N N . ASN A 1 576 ? -9.039 14.876 45.590 1.00 88.06 576 ASN A N 1
ATOM 4582 C CA . ASN A 1 576 ? -7.653 14.953 46.053 1.00 88.06 576 ASN A CA 1
ATOM 4583 C C . ASN A 1 576 ? -7.304 13.789 46.990 1.00 88.06 576 ASN A C 1
ATOM 4585 O O . ASN A 1 576 ? -6.256 13.162 46.827 1.00 88.06 576 ASN A O 1
ATOM 4589 N N . ALA A 1 577 ? -8.195 13.431 47.918 1.00 88.00 577 ALA A N 1
ATOM 4590 C CA . ALA A 1 577 ? -8.013 12.267 48.782 1.00 88.00 577 ALA A CA 1
ATOM 4591 C C . ALA A 1 577 ? -7.907 10.960 47.967 1.00 88.00 577 ALA A C 1
ATOM 4593 O O . ALA A 1 577 ? -7.077 10.099 48.274 1.00 88.00 577 ALA A O 1
ATOM 4594 N N . MET A 1 578 ? -8.672 10.839 46.877 1.00 88.94 578 MET A N 1
ATOM 4595 C CA . MET A 1 578 ? -8.572 9.725 45.926 1.00 88.94 578 MET A CA 1
ATOM 4596 C C . MET A 1 578 ? -7.249 9.722 45.145 1.00 88.94 578 MET A C 1
ATOM 4598 O O . MET A 1 578 ? -6.629 8.670 44.973 1.00 88.94 578 MET A O 1
ATOM 4602 N N . ALA A 1 579 ? -6.754 10.884 44.716 1.00 85.75 579 ALA A N 1
ATOM 4603 C CA . ALA A 1 579 ? -5.446 10.987 44.069 1.00 85.75 579 ALA A CA 1
ATOM 4604 C C . ALA A 1 579 ? -4.303 10.567 45.015 1.00 85.75 579 ALA A C 1
ATOM 4606 O O . ALA A 1 579 ? -3.386 9.846 44.605 1.00 85.75 579 ALA A O 1
ATOM 4607 N N . LEU A 1 580 ? -4.391 10.947 46.295 1.00 88.50 580 LEU A N 1
ATOM 4608 C CA . LEU A 1 580 ? -3.449 10.526 47.334 1.00 88.50 580 LEU A CA 1
ATOM 4609 C C . LEU A 1 580 ? -3.527 9.020 47.611 1.00 88.50 580 LEU A C 1
ATOM 4611 O O . LEU A 1 580 ? -2.502 8.399 47.878 1.00 88.50 580 LEU A O 1
ATOM 4615 N N . SER A 1 581 ? -4.709 8.406 47.498 1.00 89.06 581 SER A N 1
ATOM 4616 C CA . SER A 1 581 ? -4.872 6.947 47.615 1.00 89.06 581 SER A CA 1
ATOM 4617 C C . SER A 1 581 ? -4.082 6.216 46.528 1.00 89.06 581 SER A C 1
ATOM 4619 O O . SER A 1 581 ? -3.339 5.277 46.804 1.00 89.06 581 SER A O 1
ATOM 4621 N N . ARG A 1 582 ? -4.134 6.708 45.286 1.00 85.94 582 ARG A N 1
ATOM 4622 C CA . ARG A 1 582 ? -3.312 6.160 44.200 1.00 85.94 582 ARG A CA 1
ATOM 4623 C C . ARG A 1 582 ? -1.814 6.335 44.485 1.00 85.94 582 ARG A C 1
ATOM 4625 O O . ARG A 1 582 ? -1.033 5.408 44.281 1.00 85.94 582 ARG A O 1
ATOM 4632 N N . LYS A 1 583 ? -1.406 7.510 44.982 1.00 84.50 583 LYS A N 1
ATOM 4633 C CA . LYS A 1 583 ? -0.012 7.814 45.360 1.00 84.50 583 LYS A CA 1
ATOM 4634 C C . LYS A 1 583 ? 0.505 6.896 46.475 1.00 84.50 583 LYS A C 1
ATOM 4636 O O . LYS A 1 583 ? 1.661 6.477 46.412 1.00 84.50 583 LYS A O 1
ATOM 4641 N N . SER A 1 584 ? -0.303 6.577 47.485 1.00 85.38 584 SER A N 1
ATOM 4642 C CA . SER A 1 584 ? 0.136 5.743 48.611 1.00 85.38 584 SER A CA 1
ATOM 4643 C C . SER A 1 584 ? 0.415 4.301 48.180 1.00 85.38 584 SER A C 1
ATOM 4645 O O . SER A 1 584 ? 1.426 3.735 48.598 1.00 85.38 584 SER A O 1
ATOM 4647 N N . ILE A 1 585 ? -0.393 3.748 47.264 1.00 82.00 585 ILE A N 1
ATOM 4648 C CA . ILE A 1 585 ? -0.135 2.444 46.630 1.00 82.00 585 ILE A CA 1
ATOM 4649 C C . ILE A 1 585 ? 1.224 2.470 45.921 1.00 82.00 585 ILE A C 1
ATOM 4651 O O . ILE A 1 585 ? 2.064 1.607 46.174 1.00 82.00 585 ILE A O 1
ATOM 4655 N N . TRP A 1 586 ? 1.476 3.491 45.093 1.00 74.81 586 TRP A N 1
ATOM 4656 C CA . TRP A 1 586 ? 2.749 3.648 44.380 1.00 74.81 586 TRP A CA 1
ATOM 4657 C C . TRP A 1 586 ? 3.944 3.746 45.305 1.00 74.81 586 TRP A C 1
ATOM 4659 O O . TRP A 1 586 ? 4.928 3.029 45.150 1.00 74.81 586 TRP A O 1
ATOM 4669 N N . THR A 1 587 ? 3.853 4.641 46.279 1.00 77.25 587 THR A N 1
ATOM 4670 C CA . THR A 1 587 ? 4.948 4.922 47.204 1.00 77.25 587 THR A CA 1
ATOM 4671 C C . THR A 1 587 ? 5.309 3.663 47.988 1.00 77.25 587 THR A C 1
ATOM 4673 O O . THR A 1 587 ? 6.485 3.389 48.221 1.00 77.25 587 THR A O 1
ATOM 4676 N N . HIS A 1 588 ? 4.309 2.849 48.332 1.00 78.12 588 HIS A N 1
ATOM 4677 C CA . HIS A 1 588 ? 4.505 1.566 48.993 1.00 78.12 588 HIS A CA 1
ATOM 4678 C C . HIS A 1 588 ? 5.186 0.524 48.094 1.00 78.12 588 HIS A C 1
ATOM 4680 O O . HIS A 1 588 ? 6.154 -0.103 48.530 1.00 78.12 588 HIS A O 1
ATOM 4686 N N . VAL A 1 589 ? 4.750 0.390 46.833 1.00 70.00 589 VAL A N 1
ATOM 4687 C CA . VAL A 1 589 ? 5.381 -0.492 45.825 1.00 70.00 589 VAL A CA 1
ATOM 4688 C C . VAL A 1 589 ? 6.862 -0.133 45.652 1.00 70.00 589 VAL A C 1
ATOM 4690 O O . VAL A 1 589 ? 7.738 -0.992 45.756 1.00 70.00 589 VAL A O 1
ATOM 4693 N N . VAL A 1 590 ? 7.151 1.160 45.474 1.00 67.62 590 VAL A N 1
ATOM 4694 C CA . VAL A 1 590 ? 8.507 1.705 45.305 1.00 67.62 590 VAL A CA 1
ATOM 4695 C C . VAL A 1 590 ? 9.372 1.437 46.545 1.00 67.62 590 VAL A C 1
ATOM 4697 O O . VAL A 1 590 ? 10.509 0.975 46.436 1.00 67.62 590 VAL A O 1
ATOM 4700 N N . LYS A 1 591 ? 8.834 1.680 47.749 1.00 70.81 591 LYS A N 1
ATOM 4701 C CA . LYS A 1 591 ? 9.563 1.564 49.024 1.00 70.81 591 LYS A CA 1
ATOM 4702 C C . LYS A 1 591 ? 9.976 0.131 49.359 1.00 70.81 591 LYS A C 1
ATOM 4704 O O . LYS A 1 591 ? 11.039 -0.065 49.947 1.00 70.81 591 LYS A O 1
ATOM 4709 N N . LYS A 1 592 ? 9.192 -0.879 48.966 1.00 69.50 592 LYS A N 1
ATOM 4710 C CA . LYS A 1 592 ? 9.545 -2.301 49.157 1.00 69.50 592 LYS A CA 1
ATOM 4711 C C . LYS A 1 592 ? 10.654 -2.782 48.198 1.00 69.50 592 LYS A C 1
ATOM 4713 O O . LYS A 1 592 ? 10.945 -3.972 48.177 1.00 69.50 592 LYS A O 1
ATOM 4718 N N . ARG A 1 593 ? 11.310 -1.863 47.465 1.00 52.41 593 ARG A N 1
ATOM 4719 C CA . ARG A 1 593 ? 12.388 -2.117 46.489 1.00 52.41 593 ARG A CA 1
ATOM 4720 C C . ARG A 1 593 ? 11.973 -3.053 45.351 1.00 52.41 593 ARG A C 1
ATOM 4722 O O . ARG A 1 593 ? 12.810 -3.749 44.797 1.00 52.41 593 ARG A O 1
ATOM 4729 N N . ILE A 1 594 ? 10.709 -2.970 44.940 1.00 50.91 594 ILE A N 1
ATOM 4730 C CA . ILE A 1 594 ? 10.167 -3.587 43.718 1.00 50.91 594 ILE A CA 1
ATOM 4731 C C . ILE A 1 594 ? 10.561 -2.721 42.499 1.00 50.91 594 ILE A C 1
ATOM 4733 O O . ILE A 1 594 ? 9.758 -2.422 41.633 1.00 50.91 594 ILE A O 1
ATOM 4737 N N . LEU A 1 595 ? 11.786 -2.209 42.450 1.00 47.03 595 LEU A N 1
ATOM 4738 C CA . LEU A 1 595 ? 12.326 -1.455 41.307 1.00 47.03 595 LEU A CA 1
ATOM 4739 C C . LEU A 1 595 ? 13.794 -1.823 41.071 1.00 47.03 595 LEU A C 1
ATOM 4741 O O . LEU A 1 595 ? 14.555 -1.063 40.478 1.00 47.03 595 LEU A O 1
ATOM 4745 N N . SER A 1 596 ? 14.209 -2.975 41.593 1.00 47.28 596 SER A N 1
ATOM 4746 C CA . SER A 1 596 ? 15.585 -3.454 41.535 1.00 47.28 596 SER A CA 1
ATOM 4747 C C . SER A 1 596 ? 15.810 -4.448 40.396 1.00 47.28 596 SER A C 1
ATOM 4749 O O . SER A 1 596 ? 16.955 -4.644 39.993 1.00 47.28 596 SER A O 1
ATOM 4751 N N . SER A 1 597 ? 14.738 -5.020 39.826 1.00 51.09 597 SER A N 1
ATOM 4752 C CA . SER A 1 597 ? 14.804 -5.850 38.618 1.00 51.09 597 SER A CA 1
ATOM 4753 C C . SER A 1 597 ? 13.845 -5.388 37.501 1.00 51.09 597 SER A C 1
ATOM 4755 O O . SER A 1 597 ? 12.800 -4.792 37.777 1.00 51.09 597 SER A O 1
ATOM 4757 N N . PRO A 1 598 ? 14.144 -5.686 36.220 1.00 46.84 598 PRO A N 1
ATOM 4758 C CA . PRO A 1 598 ? 13.268 -5.357 35.087 1.00 46.84 598 PRO A CA 1
ATOM 4759 C C . PRO A 1 598 ? 11.834 -5.914 35.197 1.00 46.84 598 PRO A C 1
ATOM 4761 O O . PRO A 1 598 ? 10.885 -5.263 34.763 1.00 46.84 598 PRO A O 1
ATOM 4764 N N . LEU A 1 599 ? 11.654 -7.078 35.837 1.00 47.53 599 LEU A N 1
ATOM 4765 C CA . LEU A 1 599 ? 10.338 -7.681 36.107 1.00 47.53 599 LEU A CA 1
ATOM 4766 C C . LEU A 1 599 ? 9.477 -6.800 37.028 1.00 47.53 599 LEU A C 1
ATOM 4768 O O . LEU A 1 599 ? 8.253 -6.752 36.915 1.00 47.53 599 LEU A O 1
ATOM 4772 N N . GLU A 1 600 ? 10.126 -6.081 37.934 1.00 55.34 600 GLU A N 1
ATOM 4773 C CA . GLU A 1 600 ? 9.482 -5.242 38.935 1.00 55.34 600 GLU A CA 1
ATOM 4774 C C . GLU A 1 600 ? 9.102 -3.859 38.372 1.00 55.34 600 GLU A C 1
ATOM 4776 O O . GLU A 1 600 ? 8.040 -3.318 38.691 1.00 55.34 600 GLU A O 1
ATOM 4781 N N . ILE A 1 601 ? 9.901 -3.339 37.432 1.00 56.34 601 ILE A N 1
ATOM 4782 C CA . ILE A 1 601 ? 9.557 -2.163 36.615 1.00 56.34 601 ILE A CA 1
ATOM 4783 C C . ILE A 1 601 ? 8.338 -2.473 35.731 1.00 56.34 601 ILE A C 1
ATOM 4785 O O . ILE A 1 601 ? 7.416 -1.665 35.632 1.00 56.34 601 ILE A O 1
ATOM 4789 N N . TYR A 1 602 ? 8.279 -3.674 35.152 1.00 54.19 602 TYR A N 1
ATOM 4790 C CA . TYR A 1 602 ? 7.125 -4.129 34.374 1.00 54.19 602 TYR A CA 1
ATOM 4791 C C . TYR A 1 602 ? 5.861 -4.307 35.237 1.00 54.19 602 TYR A C 1
ATOM 4793 O O . TYR A 1 602 ? 4.789 -3.836 34.858 1.00 54.19 602 TYR A O 1
ATOM 4801 N N . ALA A 1 603 ? 5.979 -4.898 36.436 1.00 56.09 603 ALA A N 1
ATOM 4802 C CA . ALA A 1 603 ? 4.878 -4.974 37.404 1.00 56.09 603 ALA A CA 1
ATOM 4803 C C . ALA A 1 603 ? 4.322 -3.580 37.742 1.00 56.09 603 ALA A C 1
ATOM 4805 O O . ALA A 1 603 ? 3.111 -3.394 37.850 1.00 56.09 603 ALA A O 1
ATOM 4806 N N . THR A 1 604 ? 5.220 -2.602 37.867 1.00 60.78 604 THR A N 1
ATOM 4807 C CA . THR A 1 604 ? 4.905 -1.196 38.130 1.00 60.78 604 THR A CA 1
ATOM 4808 C C . THR A 1 604 ? 4.163 -0.569 36.942 1.00 60.78 604 THR A C 1
ATOM 4810 O O . THR A 1 604 ? 3.120 0.037 37.135 1.00 60.78 604 THR A O 1
ATOM 4813 N N . LEU A 1 605 ? 4.594 -0.752 35.694 1.00 62.06 605 LEU A N 1
ATOM 4814 C CA . LEU A 1 605 ? 3.888 -0.167 34.540 1.00 62.06 605 LEU A CA 1
ATOM 4815 C C . LEU A 1 605 ? 2.509 -0.807 34.284 1.00 62.06 605 LEU A C 1
ATOM 4817 O O . LEU A 1 605 ? 1.533 -0.094 34.039 1.00 62.06 605 LEU A O 1
ATOM 4821 N N . GLU A 1 606 ? 2.390 -2.131 34.415 1.00 60.72 606 GLU A N 1
ATOM 4822 C CA . GLU A 1 606 ? 1.115 -2.847 34.247 1.00 60.72 606 GLU A CA 1
ATOM 4823 C C . GLU A 1 606 ? 0.109 -2.500 35.360 1.00 60.72 606 GLU A C 1
ATOM 4825 O O . GLU A 1 606 ? -1.084 -2.316 35.095 1.00 60.72 606 GLU A O 1
ATOM 4830 N N . LEU A 1 607 ? 0.580 -2.347 36.607 1.00 66.19 607 LEU A N 1
ATOM 4831 C CA . LEU A 1 607 ? -0.236 -1.855 37.722 1.00 66.19 607 LEU A CA 1
ATOM 4832 C C . LEU A 1 607 ? -0.814 -0.468 37.400 1.00 66.19 607 LEU A C 1
ATOM 4834 O O . LEU A 1 607 ? -1.987 -0.222 37.674 1.00 66.19 607 LEU A O 1
ATOM 4838 N N . ASN A 1 608 ? -0.028 0.412 36.772 1.00 69.81 608 ASN A N 1
ATOM 4839 C CA . ASN A 1 608 ? -0.466 1.764 36.429 1.00 69.81 608 ASN A CA 1
ATOM 4840 C C . ASN A 1 608 ? -1.602 1.759 35.420 1.00 69.81 608 ASN A C 1
ATOM 4842 O O . ASN A 1 608 ? -2.665 2.321 35.686 1.00 69.81 608 ASN A O 1
ATOM 4846 N N . ASN A 1 609 ? -1.418 1.044 34.313 1.00 66.12 609 ASN A N 1
ATOM 4847 C CA . ASN A 1 609 ? -2.421 0.978 33.257 1.00 66.12 609 ASN A CA 1
ATOM 4848 C C . ASN A 1 609 ? -3.746 0.375 33.754 1.00 66.12 609 ASN A C 1
ATOM 4850 O O . ASN A 1 609 ? -4.820 0.831 33.367 1.00 66.12 609 ASN A O 1
ATOM 4854 N N . ARG A 1 610 ? -3.695 -0.613 34.658 1.00 67.69 610 ARG A N 1
ATOM 4855 C CA . ARG A 1 610 ? -4.901 -1.276 35.183 1.00 67.69 610 ARG A CA 1
ATOM 4856 C C . ARG A 1 610 ? -5.615 -0.497 36.279 1.00 67.69 610 ARG A C 1
ATOM 4858 O O . ARG A 1 610 ? -6.840 -0.581 36.367 1.00 67.69 610 ARG A O 1
ATOM 4865 N N . ILE A 1 611 ? -4.877 0.227 37.120 1.00 74.62 611 ILE A N 1
ATOM 4866 C CA . ILE A 1 611 ? -5.448 1.004 38.224 1.00 74.62 611 ILE A CA 1
ATOM 4867 C C . ILE A 1 611 ? -6.125 2.282 37.719 1.00 74.62 611 ILE A C 1
ATOM 4869 O O . ILE A 1 611 ? -7.161 2.651 38.269 1.00 74.62 611 ILE A O 1
ATOM 4873 N N . ILE A 1 612 ? -5.593 2.938 36.678 1.00 78.31 612 ILE A N 1
ATOM 4874 C CA . ILE A 1 612 ? -6.137 4.210 36.163 1.00 78.31 612 ILE A CA 1
ATOM 4875 C C . ILE A 1 612 ? -7.629 4.085 35.835 1.00 78.31 612 ILE A C 1
ATOM 4877 O O . ILE A 1 612 ? -8.441 4.798 36.417 1.00 78.31 612 ILE A O 1
ATOM 4881 N N . PHE A 1 613 ? -8.001 3.104 35.010 1.00 74.62 613 PHE A N 1
ATOM 4882 C CA . PHE A 1 613 ? -9.391 2.924 34.586 1.00 74.62 613 PHE A CA 1
ATOM 4883 C C . PHE A 1 613 ? -10.344 2.605 35.750 1.00 74.62 613 PHE A C 1
ATOM 4885 O O . PHE A 1 613 ? -11.511 3.001 35.746 1.00 74.62 613 PHE A O 1
ATOM 4892 N N . LEU A 1 614 ? -9.853 1.899 36.773 1.00 81.25 614 LEU A N 1
ATOM 4893 C CA . LEU A 1 614 ? -10.634 1.632 37.974 1.00 81.25 614 LEU A CA 1
ATOM 4894 C C . LEU A 1 614 ? -10.867 2.908 38.789 1.00 81.25 614 LEU A C 1
ATOM 4896 O O . LEU A 1 614 ? -11.991 3.150 39.224 1.00 81.25 614 LEU A O 1
ATOM 4900 N N . TYR A 1 615 ? -9.830 3.720 38.998 1.00 86.56 615 TYR A N 1
ATOM 4901 C CA . TYR A 1 615 ? -9.969 4.987 39.716 1.00 86.56 615 TYR A CA 1
ATOM 4902 C C . TYR A 1 615 ? -10.881 5.957 38.966 1.00 86.56 615 TYR A C 1
ATOM 4904 O O . TYR A 1 615 ? -11.677 6.630 39.610 1.00 86.56 615 TYR A O 1
ATOM 4912 N N . ASP A 1 616 ? -10.846 5.976 37.633 1.00 85.31 616 ASP A N 1
ATOM 4913 C CA . ASP A 1 616 ? -11.764 6.788 36.828 1.00 85.31 616 ASP A CA 1
ATOM 4914 C C . ASP A 1 616 ? -13.222 6.357 37.032 1.00 85.31 616 ASP A C 1
ATOM 4916 O O . ASP A 1 616 ? -14.094 7.199 37.258 1.00 85.31 616 ASP A O 1
ATOM 4920 N N . LYS A 1 617 ? -13.490 5.042 37.061 1.00 85.19 617 LYS A N 1
ATOM 4921 C CA . LYS A 1 617 ? -14.814 4.513 37.425 1.00 85.19 617 LYS A CA 1
ATOM 4922 C C . LYS A 1 617 ? -15.207 4.906 38.846 1.00 85.19 617 LYS A C 1
ATOM 4924 O O . LYS A 1 617 ? -16.297 5.429 39.045 1.00 85.19 617 LYS A O 1
ATOM 4929 N N . ILE A 1 618 ? -14.345 4.691 39.837 1.00 87.69 618 ILE A N 1
ATOM 4930 C CA . ILE A 1 618 ? -14.651 5.034 41.234 1.00 87.69 618 ILE A CA 1
ATOM 4931 C C . ILE A 1 618 ? -14.941 6.535 41.373 1.00 87.69 618 ILE A C 1
ATOM 4933 O O . ILE A 1 618 ? -15.935 6.906 41.993 1.00 87.69 618 ILE A O 1
ATOM 4937 N N . ASN A 1 619 ? -14.134 7.393 40.744 1.00 89.38 619 ASN A N 1
ATOM 4938 C CA . ASN A 1 619 ? -14.329 8.841 40.735 1.00 89.38 619 ASN A CA 1
ATOM 4939 C C . ASN A 1 619 ? -15.655 9.232 40.075 1.00 89.38 619 ASN A C 1
ATOM 4941 O O . ASN A 1 619 ? -16.350 10.107 40.592 1.00 89.38 619 ASN A O 1
ATOM 4945 N N . TYR A 1 620 ? -16.040 8.573 38.978 1.00 90.56 620 TYR A N 1
ATOM 4946 C CA . TYR A 1 620 ? -17.341 8.783 38.344 1.00 90.56 620 TYR A CA 1
ATOM 4947 C C . TYR A 1 620 ? -18.497 8.460 39.300 1.00 90.56 620 TYR A C 1
ATOM 4949 O O . TYR A 1 620 ? -19.374 9.299 39.487 1.00 90.56 620 TYR A O 1
ATOM 4957 N N . TYR A 1 621 ? -18.485 7.293 39.955 1.00 88.50 621 TYR A N 1
ATOM 4958 C CA . TYR A 1 621 ? -19.557 6.885 40.876 1.00 88.50 621 TYR A CA 1
ATOM 4959 C C . TYR A 1 621 ? -19.593 7.729 42.160 1.00 88.50 621 TYR A C 1
ATOM 4961 O O . TYR A 1 621 ? -20.681 8.105 42.598 1.00 88.50 621 TYR A O 1
ATOM 4969 N N . LEU A 1 622 ? -18.431 8.095 42.718 1.00 89.25 622 LEU A N 1
ATOM 4970 C CA . LEU A 1 622 ? -18.321 9.054 43.827 1.00 89.25 622 LEU A CA 1
ATOM 4971 C C . LEU A 1 622 ? -18.940 10.399 43.450 1.00 89.25 622 LEU A C 1
ATOM 4973 O O . LEU A 1 622 ? -19.762 10.930 44.191 1.00 89.25 622 LEU A O 1
ATOM 4977 N N . THR A 1 623 ? -18.581 10.932 42.282 1.00 91.56 623 THR A N 1
ATOM 4978 C CA . THR A 1 623 ? -19.085 12.223 41.797 1.00 91.56 623 THR A CA 1
ATOM 4979 C C . THR A 1 623 ? -20.584 12.159 41.512 1.00 91.56 623 THR A C 1
ATOM 4981 O O . THR A 1 623 ? -21.329 13.054 41.901 1.00 91.56 623 THR A O 1
ATOM 4984 N N . ALA A 1 624 ? -21.056 11.078 40.887 1.00 90.44 624 ALA A N 1
ATOM 4985 C CA . ALA A 1 624 ? -22.473 10.863 40.627 1.00 90.44 624 ALA A CA 1
ATOM 4986 C C . ALA A 1 624 ? -23.284 10.805 41.930 1.00 90.44 624 ALA A C 1
ATOM 4988 O O . ALA A 1 624 ? -24.329 11.442 42.020 1.00 90.44 624 ALA A O 1
ATOM 4989 N N . GLY A 1 625 ? -22.787 10.097 42.950 1.00 88.88 625 GLY A N 1
ATOM 4990 C CA . GLY A 1 625 ? -23.401 10.046 44.278 1.00 88.88 625 GLY A CA 1
ATOM 4991 C C . GLY A 1 625 ? -23.371 11.382 45.014 1.00 88.88 625 GLY A C 1
ATOM 4992 O O . GLY A 1 625 ? -24.350 11.746 45.659 1.00 88.88 625 GLY A O 1
ATOM 4993 N N . TYR A 1 626 ? -22.287 12.142 44.865 1.00 90.81 626 TYR A N 1
ATOM 4994 C CA . TYR A 1 626 ? -22.132 13.476 45.444 1.00 90.81 626 TYR A CA 1
ATOM 4995 C C . TYR A 1 626 ? -23.177 14.471 44.914 1.00 90.81 626 TYR A C 1
ATOM 4997 O O . TYR A 1 626 ? -23.685 15.298 45.661 1.00 90.81 626 TYR A O 1
ATOM 5005 N N . PHE A 1 627 ? -23.546 14.378 43.632 1.00 89.50 627 PHE A N 1
ATOM 5006 C CA . PHE A 1 627 ? -24.586 15.227 43.032 1.00 89.50 627 PHE A CA 1
ATOM 5007 C C . PHE A 1 627 ? -26.005 14.650 43.126 1.00 89.50 627 PHE A C 1
ATOM 5009 O O . PHE A 1 627 ? -26.966 15.312 42.722 1.00 89.50 627 PHE A O 1
ATOM 5016 N N . LYS A 1 628 ? -26.158 13.431 43.648 1.00 81.81 628 LYS A N 1
ATOM 5017 C CA . LYS A 1 628 ? -27.452 12.776 43.833 1.00 81.81 628 LYS A CA 1
ATOM 5018 C C . LYS A 1 628 ? -28.118 13.364 45.080 1.00 81.81 628 LYS A C 1
ATOM 5020 O O . LYS A 1 628 ? -27.806 12.960 46.195 1.00 81.81 628 LYS A O 1
ATOM 5025 N N . LYS A 1 629 ? -28.979 14.362 44.868 1.00 56.50 629 LYS A N 1
ATOM 5026 C CA . LYS A 1 629 ? -29.853 14.926 45.906 1.00 56.50 629 LYS A CA 1
ATOM 5027 C C . LYS A 1 629 ? -31.067 14.045 46.148 1.00 56.50 629 LYS A C 1
ATOM 5029 O O . LYS A 1 629 ? -31.692 13.639 45.141 1.00 56.50 629 LYS A O 1
#

Sequence (629 aa):
MENIHLYTIDDIKRTYESIQNHVRTKRIILNYSQNTGDIREVALEGLDLSRVRNVLDMGCGYGFFTESLKGLLKEETHIVGMDVIDHKNRESFLTTVTNMGYKGDFIAENANRIKTMEDSSFDLVIASYSLYFFPHLIGEIARILAEDGIFIAVTHTESSLKEAIQIIPVCMEGLGMMPPDEILISKLFKAFSMENGKARLDPYFGEIEKIVFENSLTFPLENVDDCIEYLDKKKHLLFKDILDNYPDKMDALILSFNSSIHESAQRGKEIALTKDDVVFRCYKPRDLKTVNGFRKRRLFCCYCGNPLTQSQIEGKLRDNCLHCHAVFYENPLPVASCIVVNEAREILLVKRKKEPYSGMWCLPIGFAETGEEIRDAALRELSEETGLNGTITRLIDVDTIDNYFYGSMAIITYEAAITGGALRPGDDACDGGYFPLSNLPPLAWSSNRKALDIYIELNRDTWAMVDSFKQLFPDIDTMKSFAPRAEEQKKFLSNILMKMIGRDMEEISRNWAEDVQSVAPHLTPYLETLSNMNRNVLKGVQSWLQGQSQAINLDVFMETGTTLSNLDVPLADVLNAMALSRKSIWTHVVKKRILSSPLEIYATLELNNRIIFLYDKINYYLTAGYFKK

pLDDT: mean 82.48, std 14.56, range [27.97, 98.12]

Foldseek 3Di:
DQAPPLDDLVLVCLLQVDPVLVVLLVVLCCVFKPDNDDVLCVLCPPDQQAPWAEEEEEQCFLNPSVLSCQPRYDLNHEYEYEHLHPPPNVVSNCVSCVVSNYHYHYHNDHPCVLVPDAFQQGQEYEAEQHCLNPLVCLQSVLRNHHQFHKYKYKAAALCFQVVLLVVLCVLCVVVVHHDDPDDSLSVSCVSDYLVCPCVSNVLFFPDKDKAKDWIKGKFALVGLVSVLSSVVSCCSVSCVVCVVPPVVCSVVSSVSSSVVSNVVCVVVSMDIGGTIMMMMMGGRGQNPVNPPQQDPDDQADPVPRHGWDWDQDPNDTWTADPPPRDTDDDDAFEKEFEWEADPLQWTKWFAFCDDDVHRFIFTQMDGDDPPDDSQVVHQVSCCAAFVWGWDFDAWQDWDWDADSHRGIHIYTYTYIYTPDGGGDGHDRTPDMDTGHLVDDGRHPDPVRVVSSVSVCVVCVVVVVLVVVVCVVCVPCVVCPPPPDDPVVLLLVLLVVLLVQLVVCVVVLLVVLLVVLCVVPVVCVVVSVLLSVVLSLLSVQLSCLSNVNPVPRPLVVLLQSLLVCLVVVNDLVSSVVSLVSSVVSSLVSLVVVVLPVDSSSVVSSVSSVVSSVVVSVSSSVSSNNSNPPD